Protein AF-0000000087746715 (afdb_homodimer)

Sequence (392 aa):
MAKAFDDNERKLIKDKLKEGALLFIQQQGVRKTSVDELVKYANISKGAFYLFYTSKELLFFDTIIDYHKKLEKEFLNAINKHTDNITVDTLTDIISDLLINNKPYFVSAFANCDVEYLSRKLPQEVLSKHVDDDVMLANELLKFIPENKSIDAKVFAGALRAAFLTILNEKTIGTDIYNKVFKFMVRGIVQQLFKDMAKAFDDNERKLIKDKLKEGALLFIQQQGVRKTSVDELVKYANISKGAFYLFYTSKELLFFDTIIDYHKKLEKEFLNAINKHTDNITVDTLTDIISDLLINNKPYFVSAFANCDVEYLSRKLPQEVLSKHVDDDVMLANELLKFIPENKSIDAKVFAGALRAAFLTILNEKTIGTDIYNKVFKFMVRGIVQQLFKD

pLDDT: mean 87.32, std 9.51, range [33.5, 98.19]

Secondary structure (DSSP, 8-state):
------HHHHHHHHHHHHHHHHHHHHHHTTTT--HHHHHHHHT--HHHHHHH-SSHHHHHHHHHHHHHHHHHHHHHHHHHTTGGG--HHHHHHHHHHHHHHT--GGGGT--HHHHHHHHHHS-HHHHHHHHHHHHHHHHHHHTT-TTB-S--HHHHHHHHHHHHHHHTTHHHH-TTTHHHHHHHHHHHHHHTTB--/------HHHHHHHHHHHHHHHHHHHHHHTTTT--HHHHHHHHT--HHHHHHH-SSHHHHHHHHHHHHHHHHHHHHHHHHHHTGGG--HHHHHHHHHHHHHHT--GGGGT--HHHHHHHHHHS-HHHHHHHHHHHHHHHHHHHTTSTTB-S--HHHHHHHHHHHHHHHTTHHHH-TTTHHHHHHHHHHHHHHTTB--

Nearest PDB structures (foldseek):
  5wm9-assembly1_A  TM=6.512E-01  e=1.318E-04  Mycobacterium tuberculosis H37Rv
  5nz0-assembly1_A-2  TM=6.053E-01  e=2.394E-03  Mycobacterium tuberculosis H37Rv
  6of0-assembly2_D  TM=5.526E-01  e=1.032E-03  Neisseria gonorrhoeae
  4dw6-assembly1_A  TM=6.149E-01  e=3.480E-03  Mycobacterium tuberculosis
  6ayh-assembly1_A-2  TM=5.564E-01  e=2.081E-03  Salmonella enterica

Structure (mmCIF, N/CA/C/O backbone):
data_AF-0000000087746715-model_v1
#
loop_
_entity.id
_entity.type
_entity.pdbx_description
1 polymer 'TetR/AcrR family transcriptional regulator'
#
loop_
_atom_site.group_PDB
_atom_site.id
_atom_site.type_symbol
_atom_site.label_atom_id
_atom_site.label_alt_id
_atom_site.label_comp_id
_atom_site.label_asym_id
_atom_site.label_entity_id
_atom_site.label_seq_id
_atom_site.pdbx_PDB_ins_code
_atom_site.Cartn_x
_atom_site.Cartn_y
_atom_site.Cartn_z
_atom_site.occupancy
_atom_site.B_iso_or_equiv
_atom_site.auth_seq_id
_atom_site.auth_comp_id
_atom_site.auth_asym_id
_atom_site.auth_atom_id
_atom_site.pdbx_PDB_model_num
ATOM 1 N N . MET A 1 1 ? 28.047 39.531 11.539 1 34.16 1 MET A N 1
ATOM 2 C CA . MET A 1 1 ? 27.172 38.625 12.266 1 34.16 1 MET A CA 1
ATOM 3 C C . MET A 1 1 ? 26.172 37.969 11.312 1 34.16 1 MET A C 1
ATOM 5 O O . MET A 1 1 ? 25.688 38.594 10.375 1 34.16 1 MET A O 1
ATOM 9 N N . ALA A 1 2 ? 26.219 36.625 11.078 1 50 2 ALA A N 1
ATOM 10 C CA . ALA A 1 2 ? 25.406 36.062 10.016 1 50 2 ALA A CA 1
ATOM 11 C C . ALA A 1 2 ? 23.953 36.531 10.102 1 50 2 ALA A C 1
ATOM 13 O O . ALA A 1 2 ? 23.312 36.438 11.148 1 50 2 ALA A O 1
ATOM 14 N N . LYS A 1 3 ? 23.672 37.469 9.516 1 55.97 3 LYS A N 1
ATOM 15 C CA . LYS A 1 3 ? 22.359 38.125 9.578 1 55.97 3 LYS A CA 1
ATOM 16 C C . LYS A 1 3 ? 21.25 37.062 9.625 1 55.97 3 LYS A C 1
ATOM 18 O O . LYS A 1 3 ? 21.172 36.188 8.766 1 55.97 3 LYS A O 1
ATOM 23 N N . ALA A 1 4 ? 20.5 36.969 10.742 1 75.25 4 ALA A N 1
ATOM 24 C CA . ALA A 1 4 ? 19.344 36.125 11.031 1 75.25 4 ALA A CA 1
ATOM 25 C C . ALA A 1 4 ? 18.203 36.406 10.047 1 75.25 4 ALA A C 1
ATOM 27 O O . ALA A 1 4 ? 17.953 37.531 9.68 1 75.25 4 ALA A O 1
ATOM 28 N N . PHE A 1 5 ? 17.812 35.438 9.211 1 85.38 5 PHE A N 1
ATOM 29 C CA . PHE A 1 5 ? 16.688 35.594 8.297 1 85.38 5 PHE A CA 1
ATOM 30 C C . PHE A 1 5 ? 15.5 36.25 9.008 1 85.38 5 PHE A C 1
ATOM 32 O O . PHE A 1 5 ? 15.219 35.938 10.164 1 85.38 5 PHE A O 1
ATOM 39 N N . ASP A 1 6 ? 15.008 37.281 8.461 1 88.56 6 ASP A N 1
ATOM 40 C CA . ASP A 1 6 ? 13.766 37.812 9.023 1 88.56 6 ASP A CA 1
ATOM 41 C C . ASP A 1 6 ? 12.586 36.906 8.695 1 88.56 6 ASP A C 1
ATOM 43 O O . ASP A 1 6 ? 12.75 35.875 8.031 1 88.56 6 ASP A O 1
ATOM 47 N N . ASP A 1 7 ? 11.445 37.188 9.234 1 88.75 7 ASP A N 1
ATOM 48 C CA . ASP A 1 7 ? 10.289 36.312 9.133 1 88.75 7 ASP A CA 1
ATOM 49 C C . ASP A 1 7 ? 9.867 36.094 7.68 1 88.75 7 ASP A C 1
ATOM 51 O O . ASP A 1 7 ? 9.508 35 7.273 1 88.75 7 ASP A O 1
ATOM 55 N N . ASN A 1 8 ? 9.898 37.156 6.949 1 91.06 8 ASN A N 1
ATOM 56 C CA . ASN A 1 8 ? 9.531 37.062 5.539 1 91.06 8 ASN A CA 1
ATOM 57 C C . ASN A 1 8 ? 10.531 36.219 4.75 1 91.06 8 ASN A C 1
ATOM 59 O O . ASN A 1 8 ? 10.141 35.406 3.908 1 91.06 8 ASN A O 1
ATOM 63 N N . GLU A 1 9 ? 11.773 36.438 5.031 1 91.56 9 GLU A N 1
ATOM 64 C CA . GLU A 1 9 ? 12.828 35.656 4.383 1 91.56 9 GLU A CA 1
ATOM 65 C C . GLU A 1 9 ? 12.695 34.188 4.73 1 91.56 9 GLU A C 1
ATOM 67 O O . GLU A 1 9 ? 12.859 33.312 3.861 1 91.56 9 GLU A O 1
ATOM 72 N N . ARG A 1 10 ? 12.391 34 5.922 1 94.06 10 ARG A N 1
ATOM 73 C CA . ARG A 1 10 ? 12.25 32.625 6.383 1 94.06 10 ARG A CA 1
ATOM 74 C C . ARG A 1 10 ? 11.102 31.906 5.656 1 94.06 10 ARG A C 1
ATOM 76 O O . ARG A 1 10 ? 11.242 30.75 5.238 1 94.06 10 ARG A O 1
ATOM 83 N N . LYS A 1 11 ? 10.062 32.625 5.523 1 94.62 11 LYS A N 1
ATOM 84 C CA . LYS A 1 11 ? 8.906 32.062 4.824 1 94.62 11 LYS A CA 1
ATOM 85 C C . LYS A 1 11 ? 9.234 31.766 3.365 1 94.62 11 LYS A C 1
ATOM 87 O O . LYS A 1 11 ? 8.883 30.703 2.848 1 94.62 11 LYS A O 1
ATOM 92 N N . LEU A 1 12 ? 9.93 32.656 2.736 1 94.94 12 LEU A N 1
ATOM 93 C CA . LEU A 1 12 ? 10.281 32.5 1.331 1 94.94 12 LEU A CA 1
ATOM 94 C C . LEU A 1 12 ? 11.211 31.312 1.14 1 94.94 12 LEU A C 1
ATOM 96 O O . LEU A 1 12 ? 11.047 30.547 0.195 1 94.94 12 LEU A O 1
ATOM 100 N N . ILE A 1 13 ? 12.141 31.203 2.012 1 96 13 ILE A N 1
ATOM 101 C CA . ILE A 1 13 ? 13.102 30.109 1.92 1 96 13 ILE A CA 1
ATOM 102 C C . ILE A 1 13 ? 12.383 28.766 2.133 1 96 13 ILE A C 1
ATOM 104 O O . ILE A 1 13 ? 12.602 27.812 1.391 1 96 13 ILE A O 1
ATOM 108 N N . LYS A 1 14 ? 11.531 28.734 3.123 1 96.38 14 LYS A N 1
ATOM 109 C CA . LYS A 1 14 ? 10.766 27.516 3.387 1 96.38 14 LYS A CA 1
ATOM 110 C C . LYS A 1 14 ? 9.922 27.125 2.18 1 96.38 14 LYS A C 1
ATOM 112 O O . LYS A 1 14 ? 9.867 25.953 1.804 1 96.38 14 LYS A O 1
ATOM 117 N N . ASP A 1 15 ? 9.328 28.109 1.576 1 96.44 15 ASP A N 1
ATOM 118 C CA . ASP A 1 15 ? 8.508 27.859 0.394 1 96.44 15 ASP A CA 1
ATOM 119 C C . ASP A 1 15 ? 9.352 27.312 -0.754 1 96.44 15 ASP A C 1
ATOM 121 O O . ASP A 1 15 ? 8.938 26.375 -1.44 1 96.44 15 ASP A O 1
ATOM 125 N N . LYS A 1 16 ? 10.492 27.844 -0.918 1 97.19 16 LYS A N 1
ATOM 126 C CA . LYS A 1 16 ? 11.391 27.391 -1.98 1 97.19 16 LYS A CA 1
ATOM 127 C C . LYS A 1 16 ? 11.875 25.969 -1.721 1 97.19 16 LYS A C 1
ATOM 129 O O . LYS A 1 16 ? 11.992 25.172 -2.648 1 97.19 16 LYS A O 1
ATOM 134 N N . LEU A 1 17 ? 12.156 25.719 -0.475 1 97.62 17 LEU A N 1
ATOM 135 C CA . LEU A 1 17 ? 12.578 24.375 -0.111 1 97.62 17 LEU A CA 1
ATOM 136 C C . LEU A 1 17 ? 11.477 23.359 -0.394 1 97.62 17 LEU A C 1
ATOM 138 O O . LEU A 1 17 ? 11.734 22.297 -0.957 1 97.62 17 LEU A O 1
ATOM 142 N N . LYS A 1 18 ? 10.297 23.688 -0.076 1 96.5 18 LYS A N 1
ATOM 143 C CA . LYS A 1 18 ? 9.172 22.781 -0.296 1 96.5 18 LYS A CA 1
ATOM 144 C C . LYS A 1 18 ? 8.867 22.641 -1.785 1 96.5 18 LYS A C 1
ATOM 146 O O . LYS A 1 18 ? 8.531 21.547 -2.246 1 96.5 18 LYS A O 1
ATOM 151 N N . GLU A 1 19 ? 9.031 23.734 -2.498 1 94.94 19 GLU A N 1
ATOM 152 C CA . GLU A 1 19 ? 8.891 23.656 -3.949 1 94.94 19 GLU A CA 1
ATOM 153 C C . GLU A 1 19 ? 9.922 22.719 -4.555 1 94.94 19 GLU A C 1
ATOM 155 O O . GLU A 1 19 ? 9.586 21.875 -5.395 1 94.94 19 GLU A O 1
ATOM 160 N N . GLY A 1 20 ? 11.156 22.891 -4.16 1 95.56 20 GLY A N 1
ATOM 161 C CA . GLY A 1 20 ? 12.219 22 -4.602 1 95.56 20 GLY A CA 1
ATOM 162 C C . GLY A 1 20 ? 11.969 20.547 -4.219 1 95.56 20 GLY A C 1
ATOM 163 O O . GLY A 1 20 ? 12.203 19.641 -5.023 1 95.56 20 GLY A O 1
ATOM 164 N N . ALA A 1 21 ? 11.492 20.375 -3 1 95 21 ALA A N 1
ATOM 165 C CA . ALA A 1 21 ? 11.188 19.016 -2.533 1 95 21 ALA A CA 1
ATOM 166 C C . ALA A 1 21 ? 10.164 18.344 -3.445 1 95 21 ALA A C 1
ATOM 168 O O . ALA A 1 21 ? 10.352 17.203 -3.852 1 95 21 ALA A O 1
ATOM 169 N N . LEU A 1 22 ? 9.125 19.047 -3.818 1 91.56 22 LEU A N 1
ATOM 170 C CA . LEU A 1 22 ? 8.086 18.5 -4.695 1 91.56 22 LEU A CA 1
ATOM 171 C C . LEU A 1 22 ? 8.664 18.172 -6.066 1 91.56 22 LEU A C 1
ATOM 173 O O . LEU A 1 22 ? 8.367 17.109 -6.621 1 91.56 22 LEU A O 1
ATOM 177 N N . LEU A 1 23 ? 9.477 19.016 -6.516 1 91.31 23 LEU A N 1
ATOM 178 C CA . LEU A 1 23 ? 10.094 18.812 -7.82 1 91.31 23 LEU A CA 1
ATOM 179 C C . LEU A 1 23 ? 10.961 17.562 -7.82 1 91.31 23 LEU A C 1
ATOM 181 O O . LEU A 1 23 ? 10.867 16.734 -8.734 1 91.31 23 LEU A O 1
ATOM 185 N N . PHE A 1 24 ? 11.758 17.422 -6.809 1 92.5 24 PHE A N 1
ATOM 186 C CA . PHE A 1 24 ? 12.711 16.328 -6.781 1 92.5 24 PHE A CA 1
ATOM 187 C C . PHE A 1 24 ? 12.016 15.008 -6.461 1 92.5 24 PHE A C 1
ATOM 189 O O . PHE A 1 24 ? 12.43 13.945 -6.93 1 92.5 24 PHE A O 1
ATOM 196 N N . ILE A 1 25 ? 10.93 15.047 -5.707 1 88.69 25 ILE A N 1
ATOM 197 C CA . ILE A 1 25 ? 10.125 13.844 -5.531 1 88.69 25 ILE A CA 1
ATOM 198 C C . ILE A 1 25 ? 9.656 13.336 -6.891 1 88.69 25 ILE A C 1
ATOM 200 O O . ILE A 1 25 ? 9.758 12.141 -7.184 1 88.69 25 ILE A O 1
ATOM 204 N N . GLN A 1 26 ? 9.188 14.219 -7.652 1 86.12 26 GLN A N 1
ATOM 205 C CA . GLN A 1 26 ? 8.672 13.867 -8.969 1 86.12 26 GLN A CA 1
ATOM 206 C C . GLN A 1 26 ? 9.781 13.344 -9.875 1 86.12 26 GLN A C 1
ATOM 208 O O . GLN A 1 26 ? 9.562 12.398 -10.648 1 86.12 26 GLN A O 1
ATOM 213 N N . GLN A 1 27 ? 10.914 13.898 -9.703 1 87.38 27 GLN A N 1
ATOM 214 C CA . GLN A 1 27 ? 12 13.586 -10.633 1 87.38 27 GLN A CA 1
ATOM 215 C C . GLN A 1 27 ? 12.719 12.305 -10.234 1 87.38 27 GLN A C 1
ATOM 217 O O . GLN A 1 27 ? 13.047 11.477 -11.086 1 87.38 27 GLN A O 1
ATOM 222 N N . GLN A 1 28 ? 12.977 12.195 -8.898 1 88.56 28 GLN A N 1
ATOM 223 C CA . GLN A 1 28 ? 13.891 11.102 -8.57 1 88.56 28 GLN A CA 1
ATOM 224 C C . GLN A 1 28 ? 13.523 10.469 -7.23 1 88.56 28 GLN A C 1
ATOM 226 O O . GLN A 1 28 ? 14.141 9.492 -6.805 1 88.56 28 GLN A O 1
ATOM 231 N N . GLY A 1 29 ? 12.5 10.977 -6.625 1 87.19 29 GLY A N 1
ATOM 232 C CA . GLY A 1 29 ? 12.086 10.391 -5.359 1 87.19 29 GLY A CA 1
ATOM 233 C C . GLY A 1 29 ? 12.812 10.984 -4.164 1 87.19 29 GLY A C 1
ATOM 234 O O . GLY A 1 29 ? 13.68 11.844 -4.32 1 87.19 29 GLY A O 1
ATOM 235 N N . VAL A 1 30 ? 12.492 10.539 -2.986 1 90.88 30 VAL A N 1
ATOM 236 C CA . VAL A 1 30 ? 12.977 11.094 -1.731 1 90.88 30 VAL A CA 1
ATOM 237 C C . VAL A 1 30 ? 14.398 10.602 -1.463 1 90.88 30 VAL A C 1
ATOM 239 O O . VAL A 1 30 ? 15.297 11.398 -1.167 1 90.88 30 VAL A O 1
ATOM 242 N N . ARG A 1 31 ? 14.648 9.375 -1.647 1 87.94 31 ARG A N 1
ATOM 243 C CA . ARG A 1 31 ? 15.906 8.75 -1.258 1 87.94 31 ARG A CA 1
ATOM 244 C C . ARG A 1 31 ? 17.062 9.266 -2.111 1 87.94 31 ARG A C 1
ATOM 246 O O . ARG A 1 31 ? 18.156 9.508 -1.604 1 87.94 31 ARG A O 1
ATOM 253 N N . LYS A 1 32 ? 16.844 9.492 -3.301 1 90.94 32 LYS A N 1
ATOM 254 C CA . LYS A 1 32 ? 17.891 9.852 -4.246 1 90.94 32 LYS A CA 1
ATOM 255 C C . LYS A 1 32 ? 18.172 11.352 -4.211 1 90.94 32 LYS A C 1
ATOM 257 O O . LYS A 1 32 ? 19.125 11.828 -4.824 1 90.94 32 LYS A O 1
ATOM 262 N N . THR A 1 33 ? 17.297 12.047 -3.578 1 94.81 33 THR A N 1
ATOM 263 C CA . THR A 1 33 ? 17.469 13.492 -3.506 1 94.81 33 THR A CA 1
ATOM 264 C C . THR A 1 33 ? 18.422 13.867 -2.373 1 94.81 33 THR A C 1
ATOM 266 O O . THR A 1 33 ? 18.281 13.375 -1.252 1 94.81 33 THR A O 1
ATOM 269 N N . SER A 1 34 ? 19.391 14.703 -2.688 1 96.81 34 SER A N 1
ATOM 270 C CA . SER A 1 34 ? 20.359 15.109 -1.675 1 96.81 34 SER A CA 1
ATOM 271 C C . SER A 1 34 ? 20.062 16.516 -1.147 1 96.81 34 SER A C 1
ATOM 273 O O . SER A 1 34 ? 19.359 17.281 -1.803 1 96.81 34 SER A O 1
ATOM 275 N N . VAL A 1 35 ? 20.641 16.781 0.037 1 97.75 35 VAL A N 1
ATOM 276 C CA . VAL A 1 35 ? 20.531 18.125 0.604 1 97.75 35 VAL A CA 1
ATOM 277 C C . VAL A 1 35 ? 21.203 19.125 -0.323 1 97.75 35 VAL A C 1
ATOM 279 O O . VAL A 1 35 ? 20.703 20.234 -0.504 1 97.75 35 VAL A O 1
ATOM 282 N N . ASP A 1 36 ? 22.234 18.672 -1.029 1 98 36 ASP A N 1
ATOM 283 C CA . ASP A 1 36 ? 22.938 19.562 -1.949 1 98 36 ASP A CA 1
ATOM 284 C C . ASP A 1 36 ? 22.031 20.031 -3.08 1 98 36 ASP A C 1
ATOM 286 O O . ASP A 1 36 ? 22.047 21.203 -3.449 1 98 36 ASP A O 1
ATOM 290 N N . GLU A 1 37 ? 21.234 19.203 -3.566 1 97.88 37 GLU A N 1
ATOM 291 C CA . GLU A 1 37 ? 20.312 19.547 -4.641 1 97.88 37 GLU A CA 1
ATOM 292 C C . GLU A 1 37 ? 19.219 20.5 -4.152 1 97.88 37 GLU A C 1
ATOM 294 O O . GLU A 1 37 ? 18.859 21.453 -4.848 1 97.88 37 GLU A O 1
ATOM 299 N N . LEU A 1 38 ? 18.766 20.266 -2.961 1 98.19 38 LEU A N 1
ATOM 300 C CA . LEU A 1 38 ? 17.688 21.062 -2.387 1 98.19 38 LEU A CA 1
ATOM 301 C C . LEU A 1 38 ? 18.156 22.484 -2.121 1 98.19 38 LEU A C 1
ATOM 303 O O . LEU A 1 38 ? 17.438 23.453 -2.43 1 98.19 38 LEU A O 1
ATOM 307 N N . VAL A 1 39 ? 19.328 22.625 -1.599 1 97.81 39 VAL A N 1
ATOM 308 C CA . VAL A 1 39 ? 19.828 23.938 -1.241 1 97.81 39 VAL A CA 1
ATOM 309 C C . VAL A 1 39 ? 20.188 24.719 -2.506 1 97.81 39 VAL A C 1
ATOM 311 O O . VAL A 1 39 ? 20.031 25.938 -2.561 1 97.81 39 VAL A O 1
ATOM 314 N N . LYS A 1 40 ? 20.672 23.984 -3.498 1 97.88 40 LYS A N 1
ATOM 315 C CA . LYS A 1 40 ? 20.922 24.625 -4.785 1 97.88 40 LYS A CA 1
ATOM 316 C C . LYS A 1 40 ? 19.641 25.203 -5.379 1 97.88 40 LYS A C 1
ATOM 318 O O . LYS A 1 40 ? 19.625 26.344 -5.863 1 97.88 40 LYS A O 1
ATOM 323 N N . TYR A 1 41 ? 18.625 24.516 -5.293 1 97.38 41 TYR A N 1
ATOM 324 C CA . TYR A 1 41 ? 17.344 24.969 -5.805 1 97.38 41 TYR A CA 1
ATOM 325 C C . TYR A 1 41 ? 16.844 26.188 -5.023 1 97.38 41 TYR A C 1
ATOM 327 O O . TYR A 1 41 ? 16.344 27.156 -5.613 1 97.38 41 TYR A O 1
ATOM 335 N N . ALA A 1 42 ? 16.969 26.156 -3.74 1 97.31 42 ALA A N 1
ATOM 336 C CA . ALA A 1 42 ? 16.469 27.219 -2.867 1 97.31 42 ALA A CA 1
ATOM 337 C C . ALA A 1 42 ? 17.438 28.391 -2.801 1 97.31 42 ALA A C 1
ATOM 339 O O . ALA A 1 42 ? 17.141 29.422 -2.221 1 97.31 42 ALA A O 1
ATOM 340 N N . ASN A 1 43 ? 18.562 28.188 -3.318 1 96.69 43 ASN A N 1
ATOM 341 C CA . ASN A 1 43 ? 19.609 29.203 -3.35 1 96.69 43 ASN A CA 1
ATOM 342 C C . ASN A 1 43 ? 20.031 29.609 -1.942 1 96.69 43 ASN A C 1
ATOM 344 O O . ASN A 1 43 ? 20.062 30.812 -1.621 1 96.69 43 ASN A O 1
ATOM 348 N N . ILE A 1 44 ? 20.312 28.625 -1.167 1 96.81 44 ILE A N 1
ATOM 349 C CA . ILE A 1 44 ? 20.844 28.844 0.177 1 96.81 44 ILE A CA 1
ATOM 350 C C . ILE A 1 44 ? 22.016 27.906 0.427 1 96.81 44 ILE A C 1
ATOM 352 O O . ILE A 1 44 ? 22.266 26.984 -0.365 1 96.81 44 ILE A O 1
ATOM 356 N N . SER A 1 45 ? 22.703 28.188 1.509 1 95.75 45 SER A N 1
ATOM 357 C CA . SER A 1 45 ? 23.812 27.312 1.877 1 95.75 45 SER A CA 1
ATOM 358 C C . SER A 1 45 ? 23.328 26.078 2.617 1 95.75 45 SER A C 1
ATOM 360 O O . SER A 1 45 ? 22.203 26.062 3.129 1 95.75 45 SER A O 1
ATOM 362 N N . LYS A 1 46 ? 24.156 25.047 2.652 1 95.69 46 LYS A N 1
ATOM 363 C CA . LYS A 1 46 ? 23.828 23.844 3.398 1 95.69 46 LYS A CA 1
ATOM 364 C C . LYS A 1 46 ? 23.656 24.141 4.887 1 95.69 46 LYS A C 1
ATOM 366 O O . LYS A 1 46 ? 22.781 23.562 5.539 1 95.69 46 LYS A O 1
ATOM 371 N N . GLY A 1 47 ? 24.469 25 5.391 1 95.5 47 GLY A N 1
ATOM 372 C CA . GLY A 1 47 ? 24.344 25.422 6.777 1 95.5 47 GLY A CA 1
ATOM 373 C C . GLY A 1 47 ? 23 26.062 7.074 1 95.5 47 GLY A C 1
ATOM 374 O O . GLY A 1 47 ? 22.391 25.781 8.109 1 95.5 47 GLY A O 1
ATOM 375 N N . ALA A 1 48 ? 22.578 26.859 6.164 1 95.81 48 ALA A N 1
ATOM 376 C CA . ALA A 1 48 ? 21.297 27.531 6.312 1 95.81 48 ALA A CA 1
ATOM 377 C C . ALA A 1 48 ? 20.156 26.516 6.301 1 95.81 48 ALA A C 1
ATOM 379 O O . ALA A 1 48 ? 19.141 26.703 6.988 1 95.81 48 ALA A O 1
ATOM 380 N N . PHE A 1 49 ? 20.312 25.469 5.523 1 97.56 49 PHE A N 1
ATOM 381 C CA . PHE A 1 49 ? 19.297 24.438 5.441 1 97.56 49 PHE A CA 1
ATOM 382 C C . PHE A 1 49 ? 18.938 23.906 6.828 1 97.56 49 PHE A C 1
ATOM 384 O O . PHE A 1 49 ? 17.75 23.75 7.152 1 97.56 49 PHE A O 1
ATOM 391 N N . TYR A 1 50 ? 19.891 23.766 7.648 1 96.44 50 TYR A N 1
ATOM 392 C CA . TYR A 1 50 ? 19.719 23.078 8.922 1 96.44 50 TYR A CA 1
ATOM 393 C C . TYR A 1 50 ? 19.141 24.031 9.969 1 96.44 50 TYR A C 1
ATOM 395 O O . TYR A 1 50 ? 18.797 23.594 11.078 1 96.44 50 TYR A O 1
ATOM 403 N N . LEU A 1 51 ? 19.016 25.297 9.594 1 95.69 51 LEU A N 1
ATOM 404 C CA . LEU A 1 51 ? 18.234 26.219 10.414 1 95.69 51 LEU A CA 1
ATOM 405 C C . LEU A 1 51 ? 16.734 25.984 10.234 1 95.69 51 LEU A C 1
ATOM 407 O O . LEU A 1 51 ? 15.938 26.406 11.07 1 95.69 51 LEU A O 1
ATOM 411 N N . PHE A 1 52 ? 16.438 25.328 9.125 1 96.56 52 PHE A N 1
ATOM 412 C CA . PHE A 1 52 ? 15.039 25.125 8.805 1 96.56 52 PHE A CA 1
ATOM 413 C C . PHE A 1 52 ? 14.625 23.688 9.07 1 96.56 52 PHE A C 1
ATOM 415 O O . PHE A 1 52 ? 13.547 23.438 9.625 1 96.56 52 PHE A O 1
ATOM 422 N N . TYR A 1 53 ? 15.43 22.75 8.656 1 97.75 53 TYR A N 1
ATOM 423 C CA . TYR A 1 53 ? 15.141 21.344 8.82 1 97.75 53 TYR A CA 1
ATOM 424 C C . TYR A 1 53 ? 16.375 20.578 9.305 1 97.75 53 TYR A C 1
ATOM 426 O O . TYR A 1 53 ? 17.469 20.75 8.758 1 97.75 53 TYR A O 1
ATOM 434 N N . THR A 1 54 ? 16.172 19.688 10.242 1 96.56 54 THR A N 1
ATOM 435 C CA . THR A 1 54 ? 17.297 18.922 10.773 1 96.56 54 THR A CA 1
ATOM 436 C C . THR A 1 54 ? 17.641 17.766 9.852 1 96.56 54 THR A C 1
ATOM 438 O O . THR A 1 54 ? 18.688 17.125 10.008 1 96.56 54 THR A O 1
ATOM 441 N N . SER A 1 55 ? 16.703 17.453 8.891 1 97.06 55 SER A N 1
ATOM 442 C CA . SER A 1 55 ? 16.953 16.422 7.891 1 97.06 55 SER A CA 1
ATOM 443 C C . SER A 1 55 ? 16.125 16.672 6.633 1 97.06 55 SER A C 1
ATOM 445 O O . SER A 1 55 ? 15.117 17.375 6.672 1 97.06 55 SER A O 1
ATOM 447 N N . LYS A 1 56 ? 16.578 16.125 5.539 1 97.12 56 LYS A N 1
ATOM 448 C CA . LYS A 1 56 ? 15.789 16.266 4.316 1 97.12 56 LYS A CA 1
ATOM 449 C C . LYS A 1 56 ? 14.461 15.523 4.43 1 97.12 56 LYS A C 1
ATOM 451 O O . LYS A 1 56 ? 13.469 15.914 3.809 1 97.12 56 LYS A O 1
ATOM 456 N N . GLU A 1 57 ? 14.438 14.445 5.258 1 97.06 57 GLU A N 1
ATOM 457 C CA . GLU A 1 57 ? 13.219 13.672 5.457 1 97.06 57 GLU A CA 1
ATOM 458 C C . GLU A 1 57 ? 12.125 14.516 6.102 1 97.06 57 GLU A C 1
ATOM 460 O O . GLU A 1 57 ? 10.953 14.406 5.738 1 97.06 57 GLU A O 1
ATOM 465 N N . LEU A 1 58 ? 12.539 15.352 6.988 1 97.56 58 LEU A N 1
ATOM 466 C CA . LEU A 1 58 ? 11.57 16.234 7.633 1 97.56 58 LEU A CA 1
ATOM 467 C C . LEU A 1 58 ? 11.016 17.25 6.641 1 97.56 58 LEU A C 1
ATOM 469 O O . LEU A 1 58 ? 9.828 17.578 6.68 1 97.56 58 LEU A O 1
ATOM 473 N N . LEU A 1 59 ? 11.906 17.75 5.789 1 97.69 59 LEU A N 1
ATOM 474 C CA . LEU A 1 59 ? 11.438 18.641 4.742 1 97.69 59 LEU A CA 1
ATOM 475 C C . LEU A 1 59 ? 10.414 17.953 3.848 1 97.69 59 LEU A C 1
ATOM 477 O O . LEU A 1 59 ? 9.344 18.5 3.58 1 97.69 59 LEU A O 1
ATOM 481 N N . PHE A 1 60 ? 10.711 16.766 3.404 1 95.56 60 PHE A N 1
ATOM 482 C CA . PHE A 1 60 ? 9.812 16.031 2.525 1 95.56 60 PHE A CA 1
ATOM 483 C C . PHE A 1 60 ? 8.484 15.742 3.219 1 95.56 60 PHE A C 1
ATOM 485 O O . PHE A 1 60 ? 7.422 15.922 2.627 1 95.56 60 PHE A O 1
ATOM 492 N N . PHE A 1 61 ? 8.586 15.328 4.434 1 95 61 PHE A N 1
ATOM 493 C CA . PHE A 1 61 ? 7.379 15.047 5.199 1 95 61 PHE A CA 1
ATOM 494 C C . PHE A 1 61 ? 6.523 16.297 5.348 1 95 61 PHE A C 1
ATOM 496 O O . PHE A 1 61 ? 5.316 16.266 5.094 1 95 61 PHE A O 1
ATOM 503 N N . ASP A 1 62 ? 7.172 17.328 5.711 1 94.94 62 ASP A N 1
ATOM 504 C CA . ASP A 1 62 ? 6.48 18.609 5.863 1 94.94 62 ASP A CA 1
ATOM 505 C C . ASP A 1 62 ? 5.793 19.016 4.562 1 94.94 62 ASP A C 1
ATOM 507 O O . ASP A 1 62 ? 4.672 19.531 4.582 1 94.94 62 ASP A O 1
ATOM 511 N N . THR A 1 63 ? 6.426 18.797 3.486 1 93.25 63 THR A N 1
ATOM 512 C CA . THR A 1 63 ? 5.887 19.125 2.172 1 93.25 63 THR A CA 1
ATOM 513 C C . THR A 1 63 ? 4.656 18.281 1.864 1 93.25 63 THR A C 1
ATOM 515 O O . THR A 1 63 ? 3.637 18.797 1.404 1 93.25 63 THR A O 1
ATOM 518 N N . ILE A 1 64 ? 4.668 17.062 2.16 1 89.06 64 ILE A N 1
ATOM 519 C CA . ILE A 1 64 ? 3.566 16.141 1.904 1 89.06 64 ILE A CA 1
ATOM 520 C C . ILE A 1 64 ? 2.387 16.484 2.811 1 89.06 64 ILE A C 1
ATOM 522 O O . ILE A 1 64 ? 1.231 16.438 2.381 1 89.06 64 ILE A O 1
ATOM 526 N N . ILE A 1 65 ? 2.719 16.828 4.035 1 89.62 65 ILE A N 1
ATOM 527 C CA . ILE A 1 65 ? 1.683 17.156 5.012 1 89.62 65 ILE A CA 1
ATOM 528 C C . ILE A 1 65 ? 0.921 18.391 4.559 1 89.62 65 ILE A C 1
ATOM 530 O O . ILE A 1 65 ? -0.292 18.5 4.762 1 89.62 65 ILE A O 1
ATOM 534 N N . ASP A 1 66 ? 1.648 19.281 3.926 1 89.31 66 ASP A N 1
ATOM 535 C CA . ASP A 1 66 ? 0.966 20.453 3.389 1 89.31 66 ASP A CA 1
ATOM 536 C C . ASP A 1 66 ? -0.125 20.047 2.4 1 89.31 66 ASP A C 1
ATOM 538 O O . ASP A 1 66 ? -1.218 20.625 2.406 1 89.31 66 ASP A O 1
ATOM 542 N N . TYR A 1 67 ? 0.17 19.125 1.634 1 81.5 67 TYR A N 1
ATOM 543 C CA . TYR A 1 67 ? -0.814 18.625 0.679 1 81.5 67 TYR A CA 1
ATOM 544 C C . TYR A 1 67 ? -1.951 17.906 1.394 1 81.5 67 TYR A C 1
ATOM 546 O O . TYR A 1 67 ? -3.121 18.094 1.052 1 81.5 67 TYR A O 1
ATOM 554 N N . HIS A 1 68 ? -1.583 17.141 2.312 1 83.94 68 HIS A N 1
ATOM 555 C CA . HIS A 1 68 ? -2.58 16.453 3.121 1 83.94 68 HIS A CA 1
ATOM 556 C C . HIS A 1 68 ? -3.561 17.438 3.75 1 83.94 68 HIS A C 1
ATOM 558 O O . HIS A 1 68 ? -4.773 17.234 3.705 1 83.94 68 HIS A O 1
ATOM 564 N N . LYS A 1 69 ? -3.039 18.5 4.281 1 86.25 69 LYS A N 1
ATOM 565 C CA . LYS A 1 69 ? -3.871 19.5 4.934 1 86.25 69 LYS A CA 1
ATOM 566 C C . LYS A 1 69 ? -4.785 20.203 3.93 1 86.25 69 LYS A C 1
ATOM 568 O O . LYS A 1 69 ? -5.938 20.516 4.242 1 86.25 69 LYS A O 1
ATOM 573 N N . LYS A 1 70 ? -4.215 20.422 2.805 1 85.94 70 LYS A N 1
ATOM 574 C CA . LYS A 1 70 ? -5.027 21.016 1.75 1 85.94 70 LYS A CA 1
ATOM 575 C C . LYS A 1 70 ? -6.199 20.109 1.379 1 85.94 70 LYS A C 1
ATOM 577 O O . LYS A 1 70 ? -7.332 20.578 1.233 1 85.94 70 LYS A O 1
ATOM 582 N N . LEU A 1 71 ? -5.957 18.859 1.235 1 83.5 71 LEU A N 1
ATOM 583 C CA . LEU A 1 71 ? -6.996 17.875 0.916 1 83.5 71 LEU A CA 1
ATOM 584 C C . LEU A 1 71 ? -8.047 17.828 2.021 1 83.5 71 LEU A C 1
ATOM 586 O O . LEU A 1 71 ? -9.242 17.75 1.741 1 83.5 71 LEU A O 1
ATOM 590 N N . GLU A 1 72 ? -7.5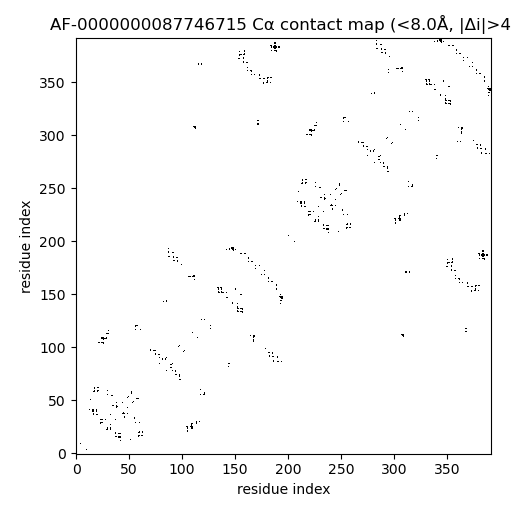78 17.812 3.217 1 84.31 72 GLU A N 1
ATOM 591 C CA . GLU A 1 72 ? -8.477 17.797 4.367 1 84.31 72 GLU A CA 1
ATOM 592 C C . GLU A 1 72 ? -9.414 19.016 4.348 1 84.31 72 GLU A C 1
ATOM 594 O O . GLU A 1 72 ? -10.609 18.875 4.602 1 84.31 72 GLU A O 1
ATOM 599 N N . LYS A 1 73 ? -8.828 20.141 4.074 1 87.62 73 LYS A N 1
ATOM 600 C CA . LYS A 1 73 ? -9.633 21.359 4.016 1 87.62 73 LYS A CA 1
ATOM 601 C C . LYS A 1 73 ? -10.68 21.281 2.906 1 87.62 73 LYS A C 1
ATOM 603 O O . LYS A 1 73 ? -11.836 21.656 3.105 1 87.62 73 LYS A O 1
ATOM 608 N N . GLU A 1 74 ? -10.266 20.781 1.784 1 86.38 74 GLU A N 1
ATOM 609 C CA . GLU A 1 74 ? -11.195 20.625 0.668 1 86.38 74 GLU A CA 1
ATOM 610 C C . GLU A 1 74 ? -12.297 19.625 1.011 1 86.38 74 GLU A C 1
ATOM 612 O O . GLU A 1 74 ? -13.453 19.812 0.636 1 86.38 74 GLU A O 1
ATOM 617 N N . PHE A 1 75 ? -11.914 18.625 1.675 1 85.62 75 PHE A N 1
ATOM 618 C CA . PHE A 1 75 ? -12.859 17.609 2.117 1 85.62 75 PHE A CA 1
ATOM 619 C C . PHE A 1 75 ? -13.898 18.219 3.051 1 85.62 75 PHE A C 1
ATOM 621 O O . PHE A 1 75 ? -15.102 18.016 2.861 1 85.62 75 PHE A O 1
ATOM 628 N N . LEU A 1 76 ? -13.461 18.938 4.027 1 84.94 76 LEU A N 1
ATOM 629 C CA . LEU A 1 76 ? -14.359 19.562 4.996 1 84.94 76 LEU A CA 1
ATOM 630 C C . LEU A 1 76 ? -15.273 20.578 4.316 1 84.94 76 LEU A C 1
ATOM 632 O O . LEU A 1 76 ? -16.469 20.656 4.637 1 84.94 76 LEU A O 1
ATOM 636 N N . ASN A 1 77 ? -14.719 21.281 3.377 1 88.88 77 ASN A N 1
ATOM 637 C CA . ASN A 1 77 ? -15.523 22.234 2.619 1 88.88 77 ASN A CA 1
ATOM 638 C C . ASN A 1 77 ? -16.625 21.531 1.825 1 88.88 77 ASN A C 1
ATOM 640 O O . ASN A 1 77 ? -17.75 22.016 1.758 1 88.88 77 ASN A O 1
ATOM 644 N N . ALA A 1 78 ? -16.266 20.453 1.229 1 86.62 78 ALA A N 1
ATOM 645 C CA . ALA A 1 78 ? -17.219 19.688 0.431 1 86.62 78 ALA A CA 1
ATOM 646 C C . ALA A 1 78 ? -18.328 19.109 1.306 1 86.62 78 ALA A C 1
ATOM 648 O O . ALA A 1 78 ? -19.5 19.156 0.933 1 86.62 78 ALA A O 1
ATOM 649 N N . ILE A 1 79 ? -17.984 18.594 2.441 1 85.19 79 ILE A N 1
ATOM 650 C CA . ILE A 1 79 ? -18.953 18 3.355 1 85.19 79 ILE A CA 1
ATOM 651 C C . ILE A 1 79 ? -19.906 19.078 3.873 1 85.19 79 ILE A C 1
ATOM 653 O O . ILE A 1 79 ? -21.109 18.828 4.004 1 85.19 79 ILE A O 1
ATOM 657 N N . ASN A 1 80 ? -19.344 20.203 4.199 1 85.56 80 ASN A N 1
ATOM 658 C CA . ASN A 1 80 ? -20.141 21.312 4.746 1 85.56 80 ASN A CA 1
ATOM 659 C C . ASN A 1 80 ? -21.188 21.797 3.752 1 85.56 80 ASN A C 1
ATOM 661 O O . ASN A 1 80 ? -22.234 22.312 4.152 1 85.56 80 ASN A O 1
ATOM 665 N N . LYS A 1 81 ? -20.906 21.562 2.523 1 86.44 81 LYS A N 1
ATOM 666 C CA . LYS A 1 81 ? -21.859 21.953 1.487 1 86.44 81 LYS A CA 1
ATOM 667 C C . LYS A 1 81 ? -23 20.953 1.383 1 86.44 81 LYS A C 1
ATOM 669 O O . LYS A 1 81 ? -24.047 21.234 0.782 1 86.44 81 LYS A O 1
ATOM 674 N N . HIS A 1 82 ? -22.844 19.734 1.893 1 80.81 82 HIS A N 1
ATOM 675 C CA . HIS A 1 82 ? -23.828 18.672 1.771 1 80.81 82 HIS A CA 1
ATOM 676 C C . HIS A 1 82 ? -24.375 18.266 3.137 1 80.81 82 HIS A C 1
ATOM 678 O O . HIS A 1 82 ? -24.875 17.156 3.307 1 80.81 82 HIS A O 1
ATOM 684 N N . THR A 1 83 ? -24.25 19.031 4.145 1 69.44 83 THR A N 1
ATOM 685 C CA . THR A 1 83 ? -24.516 18.688 5.535 1 69.44 83 THR A CA 1
ATOM 686 C C . THR A 1 83 ? -25.938 18.156 5.695 1 69.44 83 THR A C 1
ATOM 688 O O . THR A 1 83 ? -26.188 17.266 6.516 1 69.44 83 THR A O 1
ATOM 691 N N . ASP A 1 84 ? -26.875 18.531 4.996 1 73.75 84 ASP A N 1
ATOM 692 C CA . ASP A 1 84 ? -28.266 18.141 5.238 1 73.75 84 ASP A CA 1
ATOM 693 C C . ASP A 1 84 ? -28.578 16.812 4.582 1 73.75 84 ASP A C 1
ATOM 695 O O . ASP A 1 84 ? -29.625 16.203 4.867 1 73.75 84 ASP A O 1
ATOM 699 N N . ASN A 1 85 ? -27.719 16.297 3.852 1 79.81 85 ASN A N 1
ATOM 700 C CA . ASN A 1 85 ? -28.062 15.102 3.094 1 79.81 85 ASN A CA 1
ATOM 701 C C . ASN A 1 85 ? -26.844 14.227 2.848 1 79.81 85 ASN A C 1
ATOM 703 O O . ASN A 1 85 ? -26.609 13.781 1.724 1 79.81 85 ASN A O 1
ATOM 707 N N . ILE A 1 86 ? -26.156 13.93 3.93 1 82.75 86 ILE A N 1
ATOM 708 C CA . ILE A 1 86 ? -24.984 13.094 3.715 1 82.75 86 ILE A CA 1
ATOM 709 C C . ILE A 1 86 ? -25.391 11.625 3.684 1 82.75 86 ILE A C 1
ATOM 711 O O . ILE A 1 86 ? -25.984 11.117 4.641 1 82.75 86 ILE A O 1
ATOM 715 N N . THR A 1 87 ? -25.281 11.062 2.518 1 88.44 87 THR A N 1
ATOM 716 C CA . THR A 1 87 ? -25.531 9.641 2.311 1 88.44 87 THR A CA 1
ATOM 717 C C . THR A 1 87 ? -24.234 8.898 2.027 1 88.44 87 THR A C 1
ATOM 719 O O . THR A 1 87 ? -23.172 9.508 1.901 1 88.44 87 THR A O 1
ATOM 722 N N . VAL A 1 88 ? -24.328 7.617 2.002 1 90.19 88 VAL A N 1
ATOM 723 C CA . VAL A 1 88 ? -23.172 6.789 1.645 1 90.19 88 VAL A CA 1
ATOM 724 C C . VAL A 1 88 ? -22.641 7.207 0.278 1 90.19 88 VAL A C 1
ATOM 726 O O . VAL A 1 88 ? -21.438 7.387 0.105 1 90.19 88 VAL A O 1
ATOM 729 N N . ASP A 1 89 ? -23.578 7.48 -0.633 1 91.5 89 ASP A N 1
ATOM 730 C CA . ASP A 1 89 ? -23.172 7.809 -1.999 1 91.5 89 ASP A CA 1
ATOM 731 C C . ASP A 1 89 ? -22.5 9.18 -2.059 1 91.5 89 ASP A C 1
ATOM 733 O O . ASP A 1 89 ? -21.469 9.336 -2.699 1 91.5 89 ASP A O 1
ATOM 737 N N . THR A 1 90 ? -23.062 10.109 -1.367 1 90.19 90 THR A N 1
ATOM 738 C CA . THR A 1 90 ? -22.531 11.469 -1.401 1 90.19 90 THR A CA 1
ATOM 739 C C . THR A 1 90 ? -21.141 11.516 -0.758 1 90.19 90 THR A C 1
ATOM 741 O O . THR A 1 90 ? -20.219 12.109 -1.311 1 90.19 90 THR A O 1
ATOM 744 N N . LEU A 1 91 ? -21.016 10.875 0.371 1 89.88 91 LEU A N 1
ATOM 745 C CA . LEU A 1 91 ? -19.734 10.875 1.064 1 89.88 91 LEU A CA 1
ATOM 746 C C . LEU A 1 91 ? -18.688 10.102 0.272 1 89.88 91 LEU A C 1
ATOM 748 O O . LEU A 1 91 ? -17.531 10.531 0.177 1 89.88 91 LEU A O 1
ATOM 752 N N . THR A 1 92 ? -19.078 8.992 -0.276 1 92.69 92 THR A N 1
ATOM 753 C CA . THR A 1 92 ? -18.172 8.227 -1.138 1 92.69 92 THR A CA 1
ATOM 754 C C . THR A 1 92 ? -17.688 9.086 -2.301 1 92.69 92 THR A C 1
ATOM 756 O O . THR A 1 92 ? -16.484 9.109 -2.594 1 92.69 92 THR A O 1
ATOM 759 N N . ASP A 1 93 ? -18.594 9.805 -2.904 1 91.75 93 ASP A N 1
ATOM 760 C CA . ASP A 1 93 ? -18.25 10.641 -4.051 1 91.75 93 ASP A CA 1
ATOM 761 C C . ASP A 1 93 ? -17.297 11.773 -3.643 1 91.75 93 ASP A C 1
ATOM 763 O O . ASP A 1 93 ? -16.344 12.086 -4.363 1 91.75 93 ASP A O 1
ATOM 767 N N . ILE A 1 94 ? -17.578 12.336 -2.557 1 89.38 94 ILE A N 1
ATOM 768 C CA . ILE A 1 94 ? -16.75 13.438 -2.082 1 89.38 94 ILE A CA 1
ATOM 769 C C . ILE A 1 94 ? -15.32 12.945 -1.858 1 89.38 94 ILE A C 1
ATOM 771 O O . ILE A 1 94 ? -14.367 13.547 -2.357 1 89.38 94 ILE A O 1
ATOM 775 N N . ILE A 1 95 ? -15.172 11.836 -1.151 1 88 95 ILE A N 1
ATOM 776 C CA . ILE A 1 95 ? -13.852 11.32 -0.809 1 88 95 ILE A CA 1
ATOM 777 C C . ILE A 1 95 ? -13.141 10.844 -2.074 1 88 95 ILE A C 1
ATOM 779 O O . ILE A 1 95 ? -11.984 11.195 -2.311 1 88 95 ILE A O 1
ATOM 783 N N . SER A 1 96 ? -13.82 10.039 -2.887 1 89.44 96 SER A N 1
ATOM 784 C CA . SER A 1 96 ? -13.195 9.492 -4.086 1 89.44 96 SER A CA 1
ATOM 785 C C . SER A 1 96 ? -12.82 10.594 -5.066 1 89.44 96 SER A C 1
ATOM 787 O O . SER A 1 96 ? -11.734 10.57 -5.652 1 89.44 96 SER A O 1
ATOM 789 N N . ASP A 1 97 ? -13.648 11.609 -5.227 1 86.69 97 ASP A N 1
ATOM 790 C CA . ASP A 1 97 ? -13.383 12.711 -6.148 1 86.69 97 ASP A CA 1
ATOM 791 C C . ASP A 1 97 ? -12.18 13.539 -5.684 1 86.69 97 ASP A C 1
ATOM 793 O O . ASP A 1 97 ? -11.375 13.977 -6.504 1 86.69 97 ASP A O 1
ATOM 797 N N . LEU A 1 98 ? -12.133 13.719 -4.473 1 81.62 98 LEU A N 1
ATOM 798 C CA . LEU A 1 98 ? -11.047 14.523 -3.924 1 81.62 98 LEU A CA 1
ATOM 799 C C . LEU A 1 98 ? -9.703 13.852 -4.156 1 81.62 98 LEU A C 1
ATOM 801 O O . LEU A 1 98 ? -8.727 14.516 -4.52 1 81.62 98 LEU A O 1
ATOM 805 N N . LEU A 1 99 ? -9.641 12.57 -3.969 1 77.44 99 LEU A N 1
ATOM 806 C CA . LEU A 1 99 ? -8.367 11.867 -4.055 1 77.44 99 LEU A CA 1
ATOM 807 C C . LEU A 1 99 ? -8.023 11.531 -5.5 1 77.44 99 LEU A C 1
ATOM 809 O O . LEU A 1 99 ? -6.852 11.5 -5.875 1 77.44 99 LEU A O 1
ATOM 813 N N . ILE A 1 100 ? -9.055 11.344 -6.359 1 77.38 100 ILE A N 1
ATOM 814 C CA . ILE A 1 100 ? -8.82 10.977 -7.75 1 77.38 100 ILE A CA 1
ATOM 815 C C . ILE A 1 100 ? -8.562 12.234 -8.578 1 77.38 100 ILE A C 1
ATOM 817 O O . ILE A 1 100 ? -7.637 12.266 -9.398 1 77.38 100 ILE A O 1
ATOM 821 N N . ASN A 1 101 ? -9.336 13.219 -8.383 1 75.5 101 ASN A N 1
ATOM 822 C CA . ASN A 1 101 ? -9.289 14.398 -9.242 1 75.5 101 ASN A CA 1
ATOM 823 C C . ASN A 1 101 ? -8.211 15.383 -8.781 1 75.5 101 ASN A C 1
ATOM 825 O O . ASN A 1 101 ? -7.738 16.203 -9.562 1 75.5 101 ASN A O 1
ATOM 829 N N . ASN A 1 102 ? -7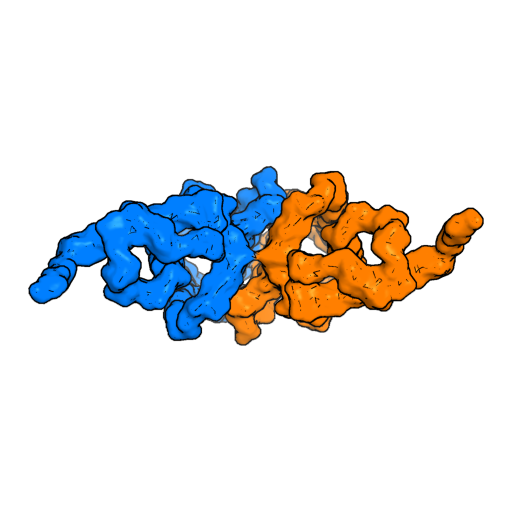.852 15.383 -7.578 1 72.12 102 ASN A N 1
ATOM 830 C CA . ASN A 1 102 ? -6.863 16.328 -7.059 1 72.12 102 ASN A CA 1
ATOM 831 C C . ASN A 1 102 ? -5.551 15.625 -6.715 1 72.12 102 ASN A C 1
ATOM 833 O O . ASN A 1 102 ? -4.832 16.047 -5.812 1 72.12 102 ASN A O 1
ATOM 837 N N . LYS A 1 103 ? -5.469 14.5 -7.375 1 72.88 103 LYS A N 1
ATOM 838 C CA . LYS A 1 103 ? -4.215 13.789 -7.152 1 72.88 103 LYS A CA 1
ATOM 839 C C . LYS A 1 103 ? -3.02 14.633 -7.59 1 72.88 103 LYS A C 1
ATOM 841 O O . LYS A 1 103 ? -2.926 15.031 -8.75 1 72.88 103 LYS A O 1
ATOM 846 N N . PRO A 1 104 ? -2.273 15.039 -6.559 1 69.38 104 PRO A N 1
ATOM 847 C CA . PRO A 1 104 ? -1.096 15.805 -6.965 1 69.38 104 PRO A CA 1
ATOM 848 C C . PRO A 1 104 ? -0.168 15.016 -7.891 1 69.38 104 PRO A C 1
ATOM 850 O O . PRO A 1 104 ? -0.155 13.789 -7.852 1 69.38 104 PRO A O 1
ATOM 853 N N . TYR A 1 105 ? 0.513 15.781 -8.648 1 67 105 TYR A N 1
ATOM 854 C CA . TYR A 1 105 ? 1.408 15.188 -9.633 1 67 105 TYR A CA 1
ATOM 855 C C . TYR A 1 105 ? 2.457 14.312 -8.961 1 67 105 TYR A C 1
ATOM 857 O O . TYR A 1 105 ? 2.885 13.297 -9.523 1 67 105 TYR A O 1
ATOM 865 N N . PHE A 1 106 ? 2.729 14.766 -7.742 1 69 106 PHE A N 1
ATOM 866 C CA . PHE A 1 106 ? 3.828 14.039 -7.109 1 69 106 PHE A CA 1
ATOM 867 C C . PHE A 1 106 ? 3.383 12.656 -6.668 1 69 106 PHE A C 1
ATOM 869 O O . PHE A 1 106 ? 4.215 11.773 -6.43 1 69 106 PHE A O 1
ATOM 876 N N . VAL A 1 107 ? 2.084 12.445 -6.602 1 72.38 107 VAL A N 1
ATOM 877 C CA . VAL A 1 107 ? 1.567 11.156 -6.152 1 72.38 107 VAL A CA 1
ATOM 878 C C . VAL A 1 107 ? 1.952 10.07 -7.152 1 72.38 107 VAL A C 1
ATOM 880 O O . VAL A 1 107 ? 2.18 8.914 -6.773 1 72.38 107 VAL A O 1
ATOM 883 N N . SER A 1 108 ? 2.105 10.531 -8.391 1 70 108 SER A N 1
ATOM 884 C CA . SER A 1 108 ? 2.48 9.562 -9.414 1 70 108 SER A CA 1
ATOM 885 C C . SER A 1 108 ? 3.912 9.07 -9.219 1 70 108 SER A C 1
ATOM 887 O O . SER A 1 108 ? 4.27 7.98 -9.664 1 70 108 SER A O 1
ATOM 889 N N . ALA A 1 109 ? 4.652 9.914 -8.508 1 71.06 109 ALA A N 1
ATOM 890 C CA . ALA A 1 109 ? 6.059 9.578 -8.312 1 71.06 109 ALA A CA 1
ATOM 891 C C . ALA A 1 109 ? 6.324 9.133 -6.875 1 71.06 109 ALA A C 1
ATOM 893 O O . ALA A 1 109 ? 7.355 8.531 -6.586 1 71.06 109 ALA A O 1
ATOM 894 N N . PHE A 1 110 ? 5.359 9.523 -6.082 1 75.12 110 PHE A N 1
ATOM 895 C CA . PHE A 1 110 ? 5.48 9.148 -4.68 1 75.12 110 PHE A CA 1
ATOM 896 C C . PHE A 1 110 ? 5.023 7.707 -4.469 1 75.12 110 PHE A C 1
ATOM 898 O O . PHE A 1 110 ? 3.896 7.352 -4.82 1 75.12 110 PHE A O 1
ATOM 905 N N . ALA A 1 111 ? 5.914 6.855 -4.047 1 74.88 111 ALA A N 1
ATOM 906 C CA . ALA A 1 111 ? 5.66 5.418 -3.979 1 74.88 111 ALA A CA 1
ATOM 907 C C . ALA A 1 111 ? 5.609 4.941 -2.531 1 74.88 111 ALA A C 1
ATOM 909 O O . ALA A 1 111 ? 5.957 5.688 -1.611 1 74.88 111 ALA A O 1
ATOM 910 N N . ASN A 1 112 ? 5.098 3.814 -2.352 1 77.38 112 ASN A N 1
ATOM 911 C CA . ASN A 1 112 ? 5.062 3.184 -1.037 1 77.38 112 ASN A CA 1
ATOM 912 C C . ASN A 1 112 ? 6.465 3.016 -0.46 1 77.38 112 ASN A C 1
ATOM 914 O O . ASN A 1 112 ? 6.652 3.076 0.756 1 77.38 112 ASN A O 1
ATOM 918 N N . CYS A 1 113 ? 7.395 2.982 -1.333 1 80.88 113 CYS A N 1
ATOM 919 C CA . CYS A 1 113 ? 8.773 2.873 -0.872 1 80.88 113 CYS A CA 1
ATOM 920 C C . CYS A 1 113 ? 9.227 4.164 -0.201 1 80.88 113 CYS A C 1
ATOM 922 O O . CYS A 1 113 ? 9.977 4.129 0.779 1 80.88 113 CYS A O 1
ATOM 924 N N . ASP A 1 114 ? 8.695 5.23 -0.726 1 85.19 114 ASP A N 1
ATOM 925 C CA . ASP A 1 114 ? 9.023 6.523 -0.126 1 85.19 114 ASP A CA 1
ATOM 926 C C . ASP A 1 114 ? 8.391 6.66 1.256 1 85.19 114 ASP A C 1
ATOM 928 O O . ASP A 1 114 ? 9.023 7.156 2.189 1 85.19 114 ASP A O 1
ATOM 932 N N . VAL A 1 115 ? 7.188 6.191 1.333 1 85.75 115 VAL A N 1
ATOM 933 C CA . VAL A 1 115 ? 6.477 6.254 2.604 1 85.75 115 VAL A CA 1
ATOM 934 C C . VAL A 1 115 ? 7.207 5.418 3.65 1 85.75 115 VAL A C 1
ATOM 936 O O . VAL A 1 115 ? 7.422 5.867 4.777 1 85.75 115 VAL A O 1
ATOM 939 N N . GLU A 1 116 ? 7.59 4.305 3.287 1 82.5 116 GLU A N 1
ATOM 940 C CA . GLU A 1 116 ? 8.32 3.42 4.191 1 82.5 116 GLU A CA 1
ATOM 941 C C . GLU A 1 116 ? 9.648 4.039 4.613 1 82.5 116 GLU A C 1
ATOM 943 O O . GLU A 1 116 ? 10.008 4.004 5.793 1 82.5 116 GLU A O 1
ATOM 948 N N . TYR A 1 117 ? 10.328 4.551 3.67 1 87.06 117 TYR A N 1
ATOM 949 C CA . TYR A 1 117 ? 11.609 5.199 3.93 1 87.06 117 TYR A CA 1
ATOM 950 C C . TYR A 1 117 ? 11.445 6.352 4.918 1 87.06 117 TYR A C 1
ATOM 952 O O . TYR A 1 117 ? 12.172 6.43 5.914 1 87.06 117 TYR A O 1
ATOM 960 N N . LEU A 1 118 ? 10.461 7.16 4.703 1 89.62 118 LEU A N 1
ATOM 961 C CA . LEU A 1 118 ? 10.227 8.305 5.578 1 89.62 118 LEU A CA 1
ATOM 962 C C . LEU A 1 118 ? 9.828 7.844 6.977 1 89.62 118 LEU A C 1
ATOM 964 O O . LEU A 1 118 ? 10.281 8.414 7.973 1 89.62 118 LEU A O 1
ATOM 968 N N . SER A 1 119 ? 9.055 6.852 7.02 1 87.06 119 SER A N 1
ATOM 969 C CA . SER A 1 119 ? 8.594 6.344 8.305 1 87.06 119 SER A CA 1
ATOM 970 C C . SER A 1 119 ? 9.758 5.836 9.148 1 87.06 119 SER A C 1
ATOM 972 O O . SER A 1 119 ? 9.719 5.906 10.383 1 87.06 119 SER A O 1
ATOM 974 N N . ARG A 1 120 ? 10.797 5.359 8.555 1 85.31 120 ARG A N 1
ATOM 975 C CA . ARG A 1 120 ? 11.961 4.828 9.25 1 85.31 120 ARG A CA 1
ATOM 976 C C . ARG A 1 120 ? 12.891 5.953 9.695 1 85.31 120 ARG A C 1
ATOM 978 O O . ARG A 1 120 ? 13.562 5.836 10.719 1 85.31 120 ARG A O 1
ATOM 985 N N . LYS A 1 121 ? 12.922 7.012 8.961 1 92.38 121 LYS A N 1
ATOM 986 C CA . LYS A 1 121 ? 13.93 8.055 9.164 1 92.38 121 LYS A CA 1
ATOM 987 C C . LYS A 1 121 ? 13.375 9.188 10.016 1 92.38 121 LYS A C 1
ATOM 989 O O . LYS A 1 121 ? 14.133 9.906 10.68 1 92.38 121 LYS A O 1
ATOM 994 N N . LEU A 1 122 ? 12.086 9.328 10.039 1 94.38 122 LEU A N 1
ATOM 995 C CA . LEU A 1 122 ? 11.469 10.43 10.773 1 94.38 122 LEU A CA 1
ATOM 996 C C . LEU A 1 122 ? 11.398 10.117 12.266 1 94.38 122 LEU A C 1
ATOM 998 O O . LEU A 1 122 ? 11.242 8.961 12.656 1 94.38 122 LEU A O 1
ATOM 1002 N N . PRO A 1 123 ? 11.516 11.188 13.102 1 93.69 123 PRO A N 1
ATOM 1003 C CA . PRO A 1 123 ? 11.297 10.977 14.539 1 93.69 123 PRO A CA 1
ATOM 1004 C C . PRO A 1 123 ? 9.906 10.43 14.844 1 93.69 123 PRO A C 1
ATOM 1006 O O . PRO A 1 123 ? 8.93 10.82 14.203 1 93.69 123 PRO A O 1
ATOM 1009 N N . GLN A 1 124 ? 9.859 9.562 15.805 1 91.44 124 GLN A N 1
ATOM 1010 C CA . GLN A 1 124 ? 8.602 8.906 16.172 1 91.44 124 GLN A CA 1
ATOM 1011 C C . GLN A 1 124 ? 7.551 9.93 16.594 1 91.44 124 GLN A C 1
ATOM 1013 O O . GLN A 1 124 ? 6.363 9.766 16.312 1 91.44 124 GLN A O 1
ATOM 1018 N N . GLU A 1 125 ? 8.047 10.938 17.172 1 94.38 125 GLU A N 1
ATOM 1019 C CA . GLU A 1 125 ? 7.129 11.969 17.656 1 94.38 125 GLU A CA 1
ATOM 1020 C C . GLU A 1 125 ? 6.406 12.648 16.5 1 94.38 125 GLU A C 1
ATOM 1022 O O . GLU A 1 125 ? 5.223 12.969 16.594 1 94.38 125 GLU A O 1
ATOM 1027 N N . VAL A 1 126 ? 7.113 12.859 15.43 1 94.06 126 VAL A N 1
ATOM 1028 C CA . VAL A 1 126 ? 6.539 13.484 14.25 1 94.06 126 VAL A CA 1
ATOM 1029 C C . VAL A 1 126 ? 5.492 12.562 13.633 1 94.06 126 VAL A C 1
ATOM 1031 O O . VAL A 1 126 ? 4.387 13 13.297 1 94.06 126 VAL A O 1
ATOM 1034 N N . LEU A 1 127 ? 5.789 11.352 13.562 1 90.75 127 LEU A N 1
ATOM 1035 C CA . LEU A 1 127 ? 4.875 10.359 13 1 90.75 127 LEU A CA 1
ATOM 1036 C C . LEU A 1 127 ? 3.627 10.219 13.867 1 90.75 127 LEU A C 1
ATOM 1038 O O . LEU A 1 127 ? 2.508 10.195 13.352 1 90.75 127 LEU A O 1
ATOM 1042 N N . SER A 1 128 ? 3.863 10.148 15.18 1 92 128 SER A N 1
ATOM 1043 C CA . SER A 1 128 ? 2.744 9.992 16.109 1 92 128 SER A CA 1
ATOM 1044 C C . SER A 1 128 ? 1.81 11.195 16.047 1 92 128 SER A C 1
ATOM 1046 O O . SER A 1 128 ? 0.588 11.047 16.125 1 92 128 SER A O 1
ATOM 1048 N N . LYS A 1 129 ? 2.422 12.312 15.922 1 93.25 129 LYS A N 1
ATOM 1049 C CA . LYS A 1 129 ? 1.605 13.523 15.812 1 93.25 129 LYS A CA 1
ATOM 1050 C C . LYS A 1 129 ? 0.738 13.484 14.555 1 93.25 129 LYS A C 1
ATOM 1052 O O . LYS A 1 129 ? -0.428 13.883 14.594 1 93.25 129 LYS A O 1
ATOM 1057 N N . HIS A 1 130 ? 1.299 13.055 13.508 1 91.19 130 HIS A N 1
ATOM 1058 C CA . HIS A 1 130 ? 0.535 12.938 12.266 1 91.19 130 HIS A CA 1
ATOM 1059 C C . HIS A 1 130 ? -0.622 11.953 12.43 1 91.19 130 HIS A C 1
ATOM 1061 O O . HIS A 1 130 ? -1.738 12.227 11.977 1 91.19 130 HIS A O 1
ATOM 1067 N N . VAL A 1 131 ? -0.378 10.859 13.031 1 91.12 131 VAL A N 1
ATOM 1068 C CA . VAL A 1 131 ? -1.407 9.859 13.281 1 91.12 131 VAL A CA 1
ATOM 1069 C C . VAL A 1 131 ? -2.52 10.469 14.141 1 91.12 131 VAL A C 1
ATOM 1071 O O . VAL A 1 131 ? -3.703 10.281 13.852 1 91.12 131 VAL A O 1
ATOM 1074 N N . ASP A 1 132 ? -2.117 11.172 15.156 1 93.06 132 ASP A N 1
ATOM 1075 C CA . ASP A 1 132 ? -3.088 11.828 16.031 1 93.06 132 ASP A CA 1
ATOM 1076 C C . ASP A 1 132 ? -3.941 12.828 15.25 1 93.06 132 ASP A C 1
ATOM 1078 O O . ASP A 1 132 ? -5.148 12.922 15.469 1 93.06 132 ASP A O 1
ATOM 1082 N N . ASP A 1 133 ? -3.273 13.523 14.375 1 91.94 133 ASP A N 1
ATOM 1083 C CA . ASP A 1 133 ? -4 14.469 13.539 1 91.94 133 ASP A CA 1
ATOM 1084 C C . ASP A 1 133 ? -5.035 13.758 12.672 1 91.94 133 ASP A C 1
ATOM 1086 O O . ASP A 1 133 ? -6.148 14.25 12.484 1 91.94 133 ASP A O 1
ATOM 1090 N N . ASP A 1 134 ? -4.664 12.617 12.141 1 91.25 134 ASP A N 1
ATOM 1091 C CA . ASP A 1 134 ? -5.594 11.82 11.352 1 91.25 134 ASP A CA 1
ATOM 1092 C C . ASP A 1 134 ? -6.805 11.398 12.18 1 91.25 134 ASP A C 1
ATOM 1094 O O . ASP A 1 134 ? -7.938 11.422 11.688 1 91.25 134 ASP A O 1
ATOM 1098 N N . VAL A 1 135 ? -6.52 11.008 13.367 1 93.19 135 VAL A N 1
ATOM 1099 C CA . VAL A 1 135 ? -7.59 10.555 14.25 1 93.19 135 VAL A CA 1
ATOM 1100 C C . VAL A 1 135 ? -8.508 11.719 14.586 1 93.19 135 VAL A C 1
ATOM 1102 O O . VAL A 1 135 ? -9.734 11.57 14.609 1 93.19 135 VAL A O 1
ATOM 1105 N N . MET A 1 136 ? -7.922 12.852 14.836 1 91.75 136 MET A N 1
ATOM 1106 C CA . MET A 1 136 ? -8.719 14.047 15.125 1 91.75 136 MET A CA 1
ATOM 1107 C C . MET A 1 136 ? -9.617 14.391 13.945 1 91.75 136 MET A C 1
ATOM 1109 O O . MET A 1 136 ? -10.789 14.734 14.133 1 91.75 136 MET A O 1
ATOM 1113 N N . LEU A 1 137 ? -9.086 14.312 12.797 1 88.81 137 LEU A N 1
ATOM 1114 C CA . LEU A 1 137 ? -9.883 14.555 11.602 1 88.81 137 LEU A CA 1
ATOM 1115 C C . LEU A 1 137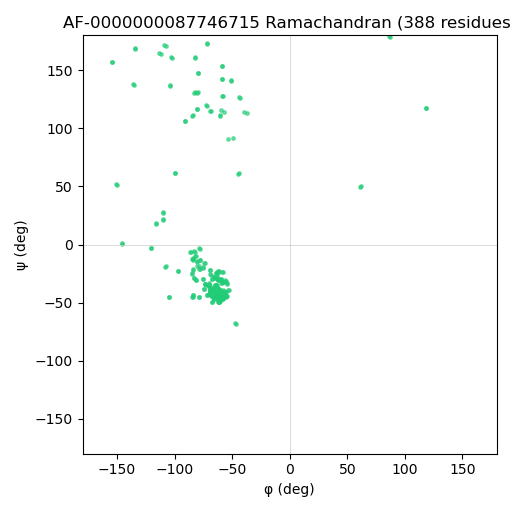 ? -11.016 13.539 11.484 1 88.81 137 LEU A C 1
ATOM 1117 O O . LEU A 1 137 ? -12.156 13.906 11.18 1 88.81 137 LEU A O 1
ATOM 1121 N N . ALA A 1 138 ? -10.688 12.297 11.695 1 89.81 138 ALA A N 1
ATOM 1122 C CA . ALA A 1 138 ? -11.703 11.242 11.656 1 89.81 138 ALA A CA 1
ATOM 1123 C C . ALA A 1 138 ? -12.828 11.523 12.641 1 89.81 138 ALA A C 1
ATOM 1125 O O . ALA A 1 138 ? -14 11.344 12.32 1 89.81 138 ALA A O 1
ATOM 1126 N N . ASN A 1 139 ? -12.445 11.953 13.805 1 89.94 139 ASN A N 1
ATOM 1127 C CA . ASN A 1 139 ? -13.43 12.312 14.82 1 89.94 139 ASN A CA 1
ATOM 1128 C C . ASN A 1 139 ? -14.344 13.438 14.344 1 89.94 139 ASN A C 1
ATOM 1130 O O . ASN A 1 139 ? -15.555 13.398 14.57 1 89.94 139 ASN A O 1
ATOM 1134 N N . GLU A 1 140 ? -13.773 14.375 13.727 1 86.25 140 GLU A N 1
ATOM 1135 C CA . GLU A 1 140 ? -14.555 15.484 13.195 1 86.25 140 GLU A CA 1
ATOM 1136 C C . GLU A 1 140 ? -15.539 15.016 12.133 1 86.25 140 GLU A C 1
ATOM 1138 O O . GLU A 1 140 ? -16.688 15.445 12.109 1 86.25 140 GLU A O 1
ATOM 1143 N N . LEU A 1 141 ? -15.102 14.148 11.312 1 83.19 141 LEU A N 1
ATOM 1144 C CA . LEU A 1 141 ? -15.938 13.633 10.234 1 83.19 141 LEU A CA 1
ATOM 1145 C C . LEU A 1 141 ? -17.094 12.805 10.789 1 83.19 141 LEU A C 1
ATOM 1147 O O . LEU A 1 141 ? -18.219 12.883 10.289 1 83.19 141 LEU A O 1
ATOM 1151 N N . LEU A 1 142 ? -16.766 12.023 11.766 1 86.94 142 LEU A N 1
ATOM 1152 C CA . LEU A 1 142 ? -17.766 11.141 12.352 1 86.94 142 LEU A CA 1
ATOM 1153 C C . LEU A 1 142 ? -18.906 11.938 12.969 1 86.94 142 LEU A C 1
ATOM 1155 O O . LEU A 1 142 ? -20.031 11.445 13.07 1 86.94 142 LEU A O 1
ATOM 1159 N N . LYS A 1 143 ? -18.656 13.203 13.32 1 83.81 143 LYS A N 1
ATOM 1160 C CA . LYS A 1 143 ? -19.688 14.062 13.898 1 83.81 143 LYS A CA 1
ATOM 1161 C C . LYS A 1 143 ? -20.766 14.406 12.875 1 83.81 143 LYS A C 1
ATOM 1163 O O . LYS A 1 143 ? -21.891 14.719 13.234 1 83.81 143 LYS A O 1
ATOM 1168 N N . PHE A 1 144 ? -20.422 14.383 11.656 1 79.5 144 PHE A N 1
ATOM 1169 C CA . PHE A 1 144 ? -21.344 14.75 10.586 1 79.5 144 PHE A CA 1
ATOM 1170 C C . PHE A 1 144 ? -22.219 13.562 10.203 1 79.5 144 PHE A C 1
ATOM 1172 O O . PHE A 1 144 ? -23.156 13.703 9.422 1 79.5 144 PHE A O 1
ATOM 1179 N N . ILE A 1 145 ? -21.844 12.445 10.641 1 80.31 145 ILE A N 1
ATOM 1180 C CA . ILE A 1 145 ? -22.609 11.25 10.312 1 80.31 145 ILE A CA 1
ATOM 1181 C C . ILE A 1 145 ? -23.672 11.008 11.391 1 80.31 145 ILE A C 1
ATOM 1183 O O . ILE A 1 145 ? -23.359 10.898 12.57 1 80.31 145 ILE A O 1
ATOM 1187 N N . PRO A 1 146 ? -24.969 11.273 11.109 1 71.56 146 PRO A N 1
ATOM 1188 C CA . PRO A 1 146 ? -26.062 11.227 12.086 1 71.56 146 PRO A CA 1
ATOM 1189 C C . PRO A 1 146 ? -26.047 9.961 12.938 1 71.56 146 PRO A C 1
ATOM 1191 O O . PRO A 1 146 ? -26.234 10.031 14.156 1 71.56 146 PRO A O 1
ATOM 1194 N N . GLU A 1 147 ? -26.297 8.773 12.438 1 64.31 147 GLU A N 1
ATOM 1195 C CA . GLU A 1 147 ? -26.438 7.539 13.195 1 64.31 147 GLU A CA 1
ATOM 1196 C C . GLU A 1 147 ? -25.141 6.723 13.148 1 64.31 147 GLU A C 1
ATOM 1198 O O . GLU A 1 147 ? -25.094 5.664 12.523 1 64.31 147 GLU A O 1
ATOM 1203 N N . ASN A 1 148 ? -24.141 7.457 13.711 1 60.72 148 ASN A N 1
ATOM 1204 C CA . ASN A 1 148 ? -22.875 6.75 13.594 1 60.72 148 ASN A CA 1
ATOM 1205 C C . ASN A 1 148 ? -22.797 5.559 14.539 1 60.72 148 ASN A C 1
ATOM 1207 O O . ASN A 1 148 ? -23.281 5.629 15.672 1 60.72 148 ASN A O 1
ATOM 1211 N N . LYS A 1 149 ? -22.625 4.324 13.938 1 66.06 149 LYS A N 1
ATOM 1212 C CA . LYS A 1 149 ? -22.25 3.203 14.789 1 66.06 149 LYS A CA 1
ATOM 1213 C C . LYS A 1 149 ? -21.047 3.561 15.656 1 66.06 149 LYS A C 1
ATOM 1215 O O . LYS A 1 149 ? -20.312 4.512 15.367 1 66.06 149 LYS A O 1
ATOM 1220 N N . SER A 1 150 ? -21.031 3.148 16.844 1 79 150 SER A N 1
ATOM 1221 C CA . SER A 1 150 ? -19.875 3.264 17.734 1 79 150 SER A CA 1
ATOM 1222 C C . SER A 1 150 ? -18.578 2.877 17.016 1 79 150 SER A C 1
ATOM 1224 O O . SER A 1 150 ? -18.016 1.812 17.266 1 79 150 SER A O 1
ATOM 1226 N N . ILE A 1 151 ? -18.297 3.688 15.953 1 84.19 151 ILE A N 1
ATOM 1227 C CA . ILE A 1 151 ? -17.078 3.402 15.203 1 84.19 151 ILE A CA 1
ATOM 1228 C C . ILE A 1 151 ? -15.867 3.982 15.938 1 84.19 151 ILE A C 1
ATOM 1230 O O . ILE A 1 151 ? -15.922 5.113 16.438 1 84.19 151 ILE A O 1
ATOM 1234 N N . ASP A 1 152 ? -14.922 3.191 16.094 1 90.44 152 ASP A N 1
ATOM 1235 C CA . ASP A 1 152 ? -13.641 3.629 16.656 1 90.44 152 ASP A CA 1
ATOM 1236 C C . ASP A 1 152 ? -12.914 4.57 15.688 1 90.44 152 ASP A C 1
ATOM 1238 O O . ASP A 1 152 ? -12.547 4.168 14.578 1 90.44 152 ASP A O 1
ATOM 1242 N N . ALA A 1 153 ? -12.766 5.82 16.156 1 92.19 153 ALA A N 1
ATOM 1243 C CA . ALA A 1 153 ? -12.148 6.84 15.305 1 92.19 153 ALA A CA 1
ATOM 1244 C C . ALA A 1 153 ? -10.75 6.418 14.867 1 92.19 153 ALA A C 1
ATOM 1246 O O . ALA A 1 153 ? -10.305 6.75 13.766 1 92.19 153 ALA A O 1
ATOM 1247 N N . LYS A 1 154 ? -10.039 5.691 15.688 1 93.62 154 LYS A N 1
ATOM 1248 C CA . LYS A 1 154 ? -8.703 5.211 15.359 1 93.62 154 LYS A CA 1
ATOM 1249 C C . LYS A 1 154 ? -8.75 4.219 14.195 1 93.62 154 LYS A C 1
ATOM 1251 O O . LYS A 1 154 ? -7.918 4.273 13.289 1 93.62 154 LYS A O 1
ATOM 1256 N N . VAL A 1 155 ? -9.758 3.402 14.234 1 93.06 155 VAL A N 1
ATOM 1257 C CA . VAL A 1 155 ? -9.914 2.406 13.18 1 93.06 155 VAL A CA 1
ATOM 1258 C C . VAL A 1 155 ? -10.336 3.09 11.883 1 93.06 155 VAL A C 1
ATOM 1260 O O . VAL A 1 155 ? -9.812 2.779 10.812 1 93.06 155 VAL A O 1
ATOM 1263 N N . PHE A 1 156 ? -11.258 4.012 12.047 1 92.75 156 PHE A N 1
ATOM 1264 C CA . PHE A 1 156 ? -11.703 4.75 10.875 1 92.75 156 PHE A CA 1
ATOM 1265 C C . PHE A 1 156 ? -10.555 5.523 10.25 1 92.75 156 PHE A C 1
ATOM 1267 O O . PHE A 1 156 ? -10.352 5.48 9.031 1 92.75 156 PHE A O 1
ATOM 1274 N N . ALA A 1 157 ? -9.758 6.172 11.07 1 92.69 157 ALA A N 1
ATOM 1275 C CA . ALA A 1 157 ? -8.586 6.891 10.586 1 92.69 157 ALA A CA 1
ATOM 1276 C C . ALA A 1 157 ? -7.598 5.945 9.906 1 92.69 157 ALA A C 1
ATOM 1278 O O . ALA A 1 157 ? -7.035 6.27 8.859 1 92.69 157 ALA A O 1
ATOM 1279 N N . GLY A 1 158 ? -7.387 4.781 10.5 1 92.12 158 GLY A N 1
ATOM 1280 C CA . GLY A 1 158 ? -6.527 3.773 9.898 1 92.12 158 GLY A CA 1
ATOM 1281 C C . GLY A 1 158 ? -7.02 3.295 8.547 1 92.12 158 GLY A C 1
ATOM 1282 O O . GLY A 1 158 ? -6.223 3.072 7.637 1 92.12 158 GLY A O 1
ATOM 1283 N N . ALA A 1 159 ? -8.344 3.156 8.445 1 92.19 159 ALA A N 1
ATOM 1284 C CA . ALA A 1 159 ? -8.93 2.73 7.176 1 92.19 159 ALA A CA 1
ATOM 1285 C C . ALA A 1 159 ? -8.727 3.785 6.094 1 92.19 159 ALA A C 1
ATOM 1287 O O . ALA A 1 159 ? -8.438 3.453 4.941 1 92.19 159 ALA A O 1
ATOM 1288 N N . LEU A 1 160 ? -8.891 5.004 6.496 1 89.12 160 LEU A N 1
ATOM 1289 C CA . LEU A 1 160 ? -8.648 6.09 5.551 1 89.12 160 LEU A CA 1
ATOM 1290 C C . LEU A 1 160 ? -7.188 6.125 5.125 1 89.12 160 LEU A C 1
ATOM 1292 O O . LEU A 1 160 ? -6.883 6.348 3.951 1 89.12 160 LEU A O 1
ATOM 1296 N N . ARG A 1 161 ? -6.297 5.934 6.051 1 87.69 161 ARG A N 1
ATOM 1297 C CA . ARG A 1 161 ? -4.871 5.855 5.75 1 87.69 161 ARG A CA 1
ATOM 1298 C C . ARG A 1 161 ? -4.574 4.719 4.777 1 87.69 161 ARG A C 1
ATOM 1300 O O . ARG A 1 161 ? -3.812 4.895 3.824 1 87.69 161 ARG A O 1
ATOM 1307 N N . ALA A 1 162 ? -5.18 3.605 5.016 1 88.5 162 ALA A N 1
ATOM 1308 C CA . ALA A 1 162 ? -5.008 2.457 4.129 1 88.5 162 ALA A CA 1
ATOM 1309 C C . ALA A 1 162 ? -5.496 2.775 2.719 1 88.5 162 ALA A C 1
ATOM 1311 O O . ALA A 1 162 ? -4.84 2.43 1.734 1 88.5 162 ALA A O 1
ATOM 1312 N N . ALA A 1 163 ? -6.617 3.402 2.664 1 86.94 163 ALA A N 1
ATOM 1313 C CA . ALA A 1 163 ? -7.164 3.795 1.367 1 86.94 163 ALA A CA 1
ATOM 1314 C C . ALA A 1 163 ? -6.215 4.742 0.638 1 86.94 163 ALA A C 1
ATOM 1316 O O . ALA A 1 163 ? -5.984 4.594 -0.564 1 86.94 163 ALA A O 1
ATOM 1317 N N . PHE A 1 164 ? -5.637 5.637 1.345 1 81.88 164 PHE A N 1
ATOM 1318 C CA . PHE A 1 164 ? -4.68 6.57 0.761 1 81.88 164 PHE A CA 1
ATOM 1319 C C . PHE A 1 164 ? -3.467 5.828 0.209 1 81.88 164 PHE A C 1
ATOM 1321 O O . PHE A 1 164 ? -2.998 6.129 -0.891 1 81.88 164 PHE A O 1
ATOM 1328 N N . LEU A 1 165 ? -2.99 4.93 0.975 1 83.56 165 LEU A N 1
ATOM 1329 C CA . LEU A 1 165 ? -1.81 4.176 0.562 1 83.56 165 LEU A CA 1
ATOM 1330 C C . LEU A 1 165 ? -2.098 3.359 -0.691 1 83.56 165 LEU A C 1
ATOM 1332 O O . LEU A 1 165 ? -1.203 3.129 -1.508 1 83.56 165 LEU A O 1
ATOM 1336 N N . THR A 1 166 ? -3.359 2.984 -0.848 1 82.38 166 THR A N 1
ATOM 1337 C CA . THR A 1 166 ? -3.748 2.234 -2.039 1 82.38 166 THR A CA 1
ATOM 1338 C C . THR A 1 166 ? -3.627 3.104 -3.287 1 82.38 166 THR A C 1
ATOM 1340 O O . THR A 1 166 ? -3.32 2.604 -4.371 1 82.38 166 THR A O 1
ATOM 1343 N N . ILE A 1 167 ? -3.805 4.395 -3.107 1 79.88 167 ILE A N 1
ATOM 1344 C CA . ILE A 1 167 ? -3.689 5.32 -4.23 1 79.88 167 ILE A CA 1
ATOM 1345 C C . ILE A 1 167 ? -2.283 5.238 -4.824 1 79.88 167 ILE A C 1
ATOM 1347 O O . ILE A 1 167 ? -2.107 5.363 -6.039 1 79.88 167 ILE A O 1
ATOM 1351 N N . LEU A 1 168 ? -1.32 4.93 -3.979 1 80.62 168 LEU A N 1
ATOM 1352 C CA . LEU A 1 168 ? 0.075 4.859 -4.398 1 80.62 168 LEU A CA 1
ATOM 1353 C C . LEU A 1 168 ? 0.354 3.559 -5.145 1 80.62 168 LEU A C 1
ATOM 1355 O O . LEU A 1 168 ? 1.441 3.377 -5.695 1 80.62 168 LEU A O 1
ATOM 1359 N N . ASN A 1 169 ? -0.672 2.699 -5.219 1 82.06 169 ASN A N 1
ATOM 1360 C CA . ASN A 1 169 ? -0.484 1.397 -5.852 1 82.06 169 ASN A CA 1
ATOM 1361 C C . ASN A 1 169 ? -1.23 1.308 -7.18 1 82.06 169 ASN A C 1
ATOM 1363 O O . ASN A 1 169 ? -1.639 0.221 -7.594 1 82.06 169 ASN A O 1
ATOM 1367 N N . GLU A 1 170 ? -1.413 2.41 -7.812 1 83.44 170 GLU A N 1
ATOM 1368 C CA . GLU A 1 170 ? -2.193 2.475 -9.047 1 83.44 170 GLU A CA 1
ATOM 1369 C C . GLU A 1 170 ? -1.649 1.505 -10.094 1 83.44 170 GLU A C 1
ATOM 1371 O O . GLU A 1 170 ? -2.412 0.758 -10.711 1 83.44 170 GLU A O 1
ATOM 1376 N N . LYS A 1 171 ? -0.397 1.442 -10.273 1 80.69 171 LYS A N 1
ATOM 1377 C CA . LYS A 1 171 ? 0.214 0.586 -11.289 1 80.69 171 LYS A CA 1
ATOM 1378 C C . LYS A 1 171 ? 0.066 -0.889 -10.922 1 80.69 171 LYS A C 1
ATOM 1380 O O . LYS A 1 171 ? -0.165 -1.729 -11.797 1 80.69 171 LYS A O 1
ATOM 1385 N N . THR A 1 172 ? 0.15 -1.156 -9.633 1 81.88 172 THR A N 1
ATOM 1386 C CA . THR A 1 172 ? 0.061 -2.535 -9.164 1 81.88 172 THR A CA 1
ATOM 1387 C C . THR A 1 172 ? -1.379 -3.037 -9.234 1 81.88 172 THR A C 1
ATOM 1389 O O . THR A 1 172 ? -1.62 -4.203 -9.562 1 81.88 172 THR A O 1
ATOM 1392 N N . ILE A 1 173 ? -2.328 -2.199 -8.914 1 84.25 173 ILE A N 1
ATOM 1393 C CA . ILE A 1 173 ? -3.742 -2.559 -8.953 1 84.25 173 ILE A CA 1
ATOM 1394 C C . ILE A 1 173 ? -4.219 -2.633 -10.398 1 84.25 173 ILE A C 1
ATOM 1396 O O . ILE A 1 173 ? -4.98 -3.533 -10.766 1 84.25 173 ILE A O 1
ATOM 1400 N N . GLY A 1 174 ? -3.742 -1.867 -11.25 1 82.94 174 GLY A N 1
ATOM 1401 C CA . GLY A 1 174 ? -4.137 -1.706 -12.641 1 82.94 174 GLY A CA 1
ATOM 1402 C C . GLY A 1 174 ? -4.645 -0.312 -12.961 1 82.94 174 GLY A C 1
ATOM 1403 O O . GLY A 1 174 ? -5.707 0.09 -12.484 1 82.94 174 GLY A O 1
ATOM 1404 N N . THR A 1 175 ? -3.932 0.354 -13.836 1 80.69 175 THR A N 1
ATOM 1405 C CA . THR A 1 175 ? -4.188 1.761 -14.125 1 80.69 175 THR A CA 1
ATOM 1406 C C . THR A 1 175 ? -5.574 1.943 -14.742 1 80.69 175 THR A C 1
ATOM 1408 O O . THR A 1 175 ? -6.234 2.955 -14.5 1 80.69 175 THR A O 1
ATOM 1411 N N . ASP A 1 176 ? -6.074 0.95 -15.344 1 86.69 176 ASP A N 1
ATOM 1412 C CA . ASP A 1 176 ? -7.332 1.074 -16.078 1 86.69 176 ASP A CA 1
ATOM 1413 C C . ASP A 1 176 ? -8.523 0.916 -15.133 1 86.69 176 ASP A C 1
ATOM 1415 O O . ASP A 1 176 ? -9.617 1.408 -15.422 1 86.69 176 ASP A O 1
ATOM 1419 N N . ILE A 1 177 ? -8.32 0.304 -14.016 1 89.81 177 ILE A N 1
ATOM 1420 C CA . ILE A 1 177 ? -9.461 0.011 -13.156 1 89.81 177 ILE A CA 1
ATOM 1421 C C . ILE A 1 177 ? -9.266 0.676 -11.789 1 89.81 177 ILE A C 1
ATOM 1423 O O . ILE A 1 177 ? -10.141 0.601 -10.922 1 89.81 177 ILE A O 1
ATOM 1427 N N . TYR A 1 178 ? -8.195 1.297 -11.586 1 88.38 178 TYR A N 1
ATOM 1428 C CA . TYR A 1 178 ? -7.789 1.808 -10.281 1 88.38 178 TYR A CA 1
ATOM 1429 C C . TYR A 1 178 ? -8.859 2.729 -9.703 1 88.38 178 TYR A C 1
ATOM 1431 O O . TYR A 1 178 ? -9.172 2.65 -8.508 1 88.38 178 TYR A O 1
ATOM 1439 N N . ASN A 1 179 ? -9.438 3.643 -10.562 1 89.62 179 ASN A N 1
ATOM 1440 C CA . ASN A 1 179 ? -10.438 4.582 -10.062 1 89.62 179 ASN A CA 1
ATOM 1441 C C . ASN A 1 179 ? -11.672 3.857 -9.531 1 89.62 179 ASN A C 1
ATOM 1443 O O . ASN A 1 179 ? -12.211 4.227 -8.484 1 89.62 179 ASN A O 1
ATOM 1447 N N . LYS A 1 180 ? -12.07 2.852 -10.203 1 92.25 180 LYS A N 1
ATOM 1448 C CA . LYS A 1 180 ? -13.219 2.062 -9.773 1 92.25 180 LYS A CA 1
ATOM 1449 C C . LYS A 1 180 ? -12.922 1.297 -8.492 1 92.25 180 LYS A C 1
ATOM 1451 O O . LYS A 1 180 ? -13.766 1.216 -7.598 1 92.25 180 LYS A O 1
ATOM 1456 N N . VAL A 1 181 ? -11.711 0.771 -8.43 1 92.69 181 VAL A N 1
ATOM 1457 C CA . VAL A 1 181 ? -11.297 0.016 -7.254 1 92.69 181 VAL A CA 1
ATOM 1458 C C . VAL A 1 181 ? -11.242 0.94 -6.039 1 92.69 181 VAL A C 1
ATOM 1460 O O . VAL A 1 181 ? -11.742 0.597 -4.969 1 92.69 181 VAL A O 1
ATOM 1463 N N . PHE A 1 182 ? -10.688 2.037 -6.277 1 91.69 182 PHE A N 1
ATOM 1464 C CA . PHE A 1 182 ? -10.57 2.994 -5.184 1 91.69 182 PHE A CA 1
ATOM 1465 C C . PHE A 1 182 ? -11.945 3.412 -4.684 1 91.69 182 PHE A C 1
ATOM 1467 O O . PHE A 1 182 ? -12.195 3.43 -3.475 1 91.69 182 PHE A O 1
ATOM 1474 N N . LYS A 1 183 ? -12.805 3.764 -5.559 1 92.81 183 LYS A N 1
ATOM 1475 C CA . LYS A 1 183 ? -14.164 4.141 -5.184 1 92.81 183 LYS A CA 1
ATOM 1476 C C . LYS A 1 183 ? -14.867 2.998 -4.449 1 92.81 183 LYS A C 1
ATOM 1478 O O . LYS A 1 183 ? -15.594 3.23 -3.484 1 92.81 183 LYS A O 1
ATOM 1483 N N . PHE A 1 184 ? -14.656 1.844 -4.977 1 92.94 184 PHE A N 1
ATOM 1484 C CA . PHE A 1 184 ? -15.219 0.652 -4.352 1 92.94 184 PHE A CA 1
ATOM 1485 C C . PHE A 1 184 ? -14.75 0.522 -2.91 1 92.94 184 PHE A C 1
ATOM 1487 O O . PHE A 1 184 ? -15.547 0.26 -2.01 1 92.94 184 PHE A O 1
ATOM 1494 N N . MET A 1 185 ? -13.453 0.757 -2.668 1 92.38 185 MET A N 1
ATOM 1495 C CA . MET A 1 185 ? -12.875 0.671 -1.332 1 92.38 185 MET A CA 1
ATOM 1496 C C . MET A 1 185 ? -13.43 1.764 -0.424 1 92.38 185 MET A C 1
ATOM 1498 O O . MET A 1 185 ? -13.828 1.491 0.71 1 92.38 185 MET A O 1
ATOM 1502 N N . VAL A 1 186 ? -13.508 2.932 -0.924 1 93.31 186 VAL A N 1
ATOM 1503 C CA . VAL A 1 186 ? -14 4.066 -0.151 1 93.31 186 VAL A CA 1
ATOM 1504 C C . VAL A 1 186 ? -15.453 3.828 0.24 1 93.31 186 VAL A C 1
ATOM 1506 O O . VAL A 1 186 ? -15.844 4.051 1.39 1 93.31 186 VAL A O 1
ATOM 1509 N N . ARG A 1 187 ? -16.203 3.383 -0.686 1 93.88 187 ARG A N 1
ATOM 1510 C CA . ARG A 1 187 ? -17.609 3.113 -0.4 1 93.88 187 ARG A CA 1
ATOM 1511 C C . ARG A 1 187 ? -17.75 2.088 0.721 1 93.88 187 ARG A C 1
ATOM 1513 O O . ARG A 1 187 ? -18.609 2.227 1.588 1 93.88 187 ARG A O 1
ATOM 1520 N N . GLY A 1 188 ? -16.891 1.075 0.646 1 93.12 188 GLY A N 1
ATOM 1521 C CA . GLY A 1 188 ? -16.906 0.078 1.704 1 93.12 188 GLY A CA 1
ATOM 1522 C C . GLY A 1 188 ? -16.641 0.661 3.078 1 93.12 188 GLY A C 1
ATOM 1523 O O . GLY A 1 188 ? -17.266 0.266 4.062 1 93.12 188 GLY A O 1
ATOM 1524 N N . ILE A 1 189 ? -15.719 1.575 3.143 1 92.62 189 ILE A N 1
ATOM 1525 C CA . ILE A 1 189 ? -15.391 2.248 4.395 1 92.62 189 ILE A CA 1
ATOM 1526 C C . ILE A 1 189 ? -16.578 3.088 4.855 1 92.62 189 ILE A C 1
ATOM 1528 O O . ILE A 1 189 ? -17.016 2.973 6.004 1 92.62 189 ILE A O 1
ATOM 1532 N N . VAL A 1 190 ? -17.156 3.852 3.971 1 91.31 190 VAL A N 1
ATOM 1533 C CA . VAL A 1 190 ? -18.219 4.809 4.285 1 91.31 190 VAL A CA 1
ATOM 1534 C C . VAL A 1 190 ? -19.484 4.066 4.707 1 91.31 190 VAL A C 1
ATOM 1536 O O . VAL A 1 190 ? -20.156 4.477 5.652 1 91.31 190 VAL A O 1
ATOM 1539 N N . GLN A 1 191 ? -19.797 3.039 4.004 1 91.5 191 GLN A N 1
ATOM 1540 C CA . GLN A 1 191 ? -21 2.27 4.305 1 91.5 191 GLN A CA 1
ATOM 1541 C C . GLN A 1 191 ? -21.016 1.82 5.762 1 91.5 191 GLN A C 1
ATOM 1543 O O . GLN A 1 191 ? -22.078 1.742 6.383 1 91.5 191 GLN A O 1
ATOM 1548 N N . GLN A 1 192 ? -19.891 1.573 6.266 1 90.75 192 GLN A N 1
ATOM 1549 C CA . GLN A 1 192 ? -19.812 1.038 7.621 1 90.75 192 GLN A CA 1
ATOM 1550 C C . GLN A 1 192 ? -20.016 2.137 8.664 1 90.75 192 GLN A C 1
ATOM 1552 O O . GLN A 1 192 ? -20.141 1.854 9.852 1 90.75 192 GLN A O 1
ATOM 1557 N N . LEU A 1 193 ? -19.953 3.311 8.195 1 89.06 193 LEU A N 1
ATOM 1558 C CA . LEU A 1 193 ? -20.188 4.438 9.094 1 89.06 193 LEU A CA 1
ATOM 1559 C C . LEU A 1 193 ? -21.672 4.633 9.352 1 89.06 193 LEU A C 1
ATOM 1561 O O . LEU A 1 193 ? -22.062 5.312 10.305 1 89.06 193 LEU A O 1
ATOM 1565 N N . PHE A 1 194 ? -22.438 4.094 8.445 1 85.19 194 PHE A N 1
ATOM 1566 C CA . PHE A 1 194 ? -23.875 4.309 8.523 1 85.19 194 PHE A CA 1
ATOM 1567 C C . PHE A 1 194 ? -24.578 3.062 9.047 1 85.19 194 PHE A C 1
ATOM 1569 O O . PHE A 1 194 ? -24.109 1.943 8.836 1 85.19 194 PHE A O 1
ATOM 1576 N N . LYS A 1 195 ? -25.531 3.191 9.938 1 70.12 195 LYS A N 1
ATOM 1577 C CA . LYS A 1 195 ? -26.344 2.094 10.453 1 70.12 195 LYS A CA 1
ATOM 1578 C C . LYS A 1 195 ? -27.094 1.396 9.32 1 70.12 195 LYS A C 1
ATOM 1580 O O . LYS A 1 195 ? -27.484 2.035 8.344 1 70.12 195 LYS A O 1
ATOM 1585 N N . ASP A 1 196 ? -26.922 -0.039 9.273 1 57.78 196 ASP A N 1
ATOM 1586 C CA . ASP A 1 196 ? -27.812 -0.804 8.391 1 57.78 196 ASP A CA 1
ATOM 1587 C C . ASP A 1 196 ? -29.266 -0.379 8.57 1 57.78 196 ASP A C 1
ATOM 1589 O O . ASP A 1 196 ? -29.656 0.089 9.641 1 57.78 196 ASP A O 1
ATOM 1593 N N . MET B 1 1 ? 28.922 -34.969 -21.078 1 33.5 1 MET B N 1
ATOM 1594 C CA . MET B 1 1 ? 27.719 -34.25 -21.484 1 33.5 1 MET B CA 1
ATOM 1595 C C . MET B 1 1 ? 26.969 -33.719 -20.25 1 33.5 1 MET B C 1
ATOM 1597 O O . MET B 1 1 ? 26.891 -34.406 -19.234 1 33.5 1 MET B O 1
ATOM 1601 N N . ALA B 1 2 ? 26.844 -32.438 -19.953 1 52.22 2 ALA B N 1
ATOM 1602 C CA . ALA B 1 2 ? 26.375 -32 -18.641 1 52.22 2 ALA B CA 1
ATOM 1603 C C . ALA B 1 2 ? 25.062 -32.656 -18.281 1 52.22 2 ALA B C 1
ATOM 1605 O O . ALA B 1 2 ? 24.094 -32.625 -19.047 1 52.22 2 ALA B O 1
ATOM 1606 N N . LYS B 1 3 ? 25.094 -33.656 -17.703 1 56.22 3 LYS B N 1
ATOM 1607 C CA . LYS B 1 3 ? 23.953 -34.5 -17.375 1 56.22 3 LYS B CA 1
ATOM 1608 C C . LYS B 1 3 ? 22.734 -33.625 -17.031 1 56.22 3 LYS B C 1
ATOM 1610 O O . LYS B 1 3 ? 22.812 -32.75 -16.188 1 56.22 3 LYS B O 1
ATOM 1615 N N . ALA B 1 4 ? 21.656 -33.625 -17.828 1 75.62 4 ALA B N 1
ATOM 1616 C CA . ALA B 1 4 ? 20.344 -33 -17.719 1 75.62 4 ALA B CA 1
ATOM 1617 C C . ALA B 1 4 ? 19.641 -33.438 -16.422 1 75.62 4 ALA B C 1
ATOM 1619 O O . ALA B 1 4 ? 19.734 -34.594 -16.016 1 75.62 4 ALA B O 1
ATOM 1620 N N . PHE B 1 5 ? 19.406 -32.562 -15.484 1 85.75 5 PHE B N 1
ATOM 1621 C CA . PHE B 1 5 ? 18.656 -32.875 -14.273 1 85.75 5 PHE B CA 1
ATOM 1622 C C . PHE B 1 5 ? 17.422 -33.719 -14.586 1 85.75 5 PHE B C 1
ATOM 1624 O O . PHE B 1 5 ? 16.75 -33.469 -15.586 1 85.75 5 PHE B O 1
ATOM 1631 N N . ASP B 1 6 ? 17.312 -34.781 -13.945 1 88.75 6 ASP B N 1
ATOM 1632 C CA . ASP B 1 6 ? 16.062 -35.531 -14.109 1 88.75 6 ASP B CA 1
ATOM 1633 C C . ASP B 1 6 ? 14.906 -34.812 -13.406 1 88.75 6 ASP B C 1
ATOM 1635 O O . ASP B 1 6 ? 15.102 -33.75 -12.797 1 88.75 6 ASP B O 1
ATOM 1639 N N . ASP B 1 7 ? 13.703 -35.281 -13.586 1 88.81 7 ASP B N 1
ATOM 1640 C CA . ASP B 1 7 ? 12.508 -34.594 -13.102 1 88.81 7 ASP B CA 1
ATOM 1641 C C . ASP B 1 7 ? 12.547 -34.438 -11.586 1 88.81 7 ASP B C 1
ATOM 1643 O O . ASP B 1 7 ? 12.148 -33.406 -11.055 1 88.81 7 ASP B O 1
ATOM 1647 N N . ASN B 1 8 ? 12.969 -35.438 -10.914 1 91.25 8 ASN B N 1
ATOM 1648 C CA . ASN B 1 8 ? 13.055 -35.375 -9.461 1 91.25 8 ASN B CA 1
ATOM 1649 C C . ASN B 1 8 ? 14.102 -34.344 -9 1 91.25 8 ASN B C 1
ATOM 1651 O O . ASN B 1 8 ? 13.867 -33.594 -8.062 1 91.25 8 ASN B O 1
ATOM 1655 N N . GLU B 1 9 ? 15.227 -34.375 -9.664 1 91.75 9 GLU B N 1
ATOM 1656 C CA . GLU B 1 9 ? 16.281 -33.406 -9.359 1 91.75 9 GLU B CA 1
ATOM 1657 C C . GLU B 1 9 ? 15.82 -31.984 -9.609 1 91.75 9 GLU B C 1
ATOM 1659 O O . GLU B 1 9 ? 16.094 -31.094 -8.812 1 91.75 9 GLU B O 1
ATOM 1664 N N . ARG B 1 10 ? 15.125 -31.875 -10.648 1 94.19 10 ARG B N 1
ATOM 1665 C CA . ARG B 1 10 ? 14.625 -30.547 -11 1 94.19 10 ARG B CA 1
ATOM 1666 C C . ARG B 1 10 ? 13.672 -30.031 -9.938 1 94.19 10 ARG B C 1
ATOM 1668 O O . ARG B 1 10 ? 13.742 -28.859 -9.555 1 94.19 10 ARG B O 1
ATOM 1675 N N . LYS B 1 11 ? 12.859 -30.891 -9.492 1 94.69 11 LYS B N 1
ATOM 1676 C CA . LYS B 1 11 ? 11.906 -30.516 -8.453 1 94.69 11 LYS B CA 1
ATOM 1677 C C . LYS B 1 11 ? 12.625 -30.125 -7.164 1 94.69 11 LYS B C 1
ATOM 1679 O O . LYS B 1 11 ? 12.289 -29.125 -6.535 1 94.69 11 LYS B O 1
ATOM 1684 N N . LEU B 1 12 ? 13.617 -30.875 -6.816 1 95 12 LEU B N 1
ATOM 1685 C CA . LEU B 1 12 ? 14.367 -30.625 -5.59 1 95 12 LEU B CA 1
ATOM 1686 C C . LEU B 1 12 ? 15.102 -29.281 -5.668 1 95 12 LEU B C 1
ATOM 1688 O O . LEU B 1 12 ? 15.117 -28.516 -4.699 1 95 12 LEU B O 1
ATOM 1692 N N . ILE B 1 13 ? 15.68 -29.047 -6.781 1 96.06 13 ILE B N 1
ATOM 1693 C CA . ILE B 1 13 ? 16.422 -27.812 -6.969 1 96.06 13 ILE B CA 1
ATOM 1694 C C . ILE B 1 13 ? 15.477 -26.625 -6.91 1 96.06 13 ILE B C 1
ATOM 1696 O O . ILE B 1 13 ? 15.766 -25.625 -6.25 1 96.06 13 ILE B O 1
ATOM 1700 N N . LYS B 1 14 ? 14.359 -26.75 -7.582 1 96.44 14 LYS B N 1
ATOM 1701 C CA . LYS B 1 14 ? 13.367 -25.688 -7.562 1 96.44 14 LYS B CA 1
ATOM 1702 C C . LYS B 1 14 ? 12.891 -25.406 -6.141 1 96.44 14 LYS B C 1
ATOM 1704 O O . LYS B 1 14 ? 12.773 -24.234 -5.738 1 96.44 14 LYS B O 1
ATOM 1709 N N . ASP B 1 15 ? 12.68 -26.438 -5.41 1 96.44 15 ASP B N 1
ATOM 1710 C CA . ASP B 1 15 ? 12.25 -26.297 -4.027 1 96.44 15 ASP B CA 1
ATOM 1711 C C . ASP B 1 15 ? 13.312 -25.594 -3.188 1 96.44 15 ASP B C 1
ATOM 1713 O O . ASP B 1 15 ? 12.992 -24.719 -2.383 1 96.44 15 ASP B O 1
ATOM 1717 N N . LYS B 1 16 ? 14.516 -25.906 -3.404 1 97.19 16 LYS B N 1
ATOM 1718 C CA . LYS B 1 16 ? 15.617 -25.297 -2.666 1 97.19 16 LYS B CA 1
ATOM 1719 C C . LYS B 1 16 ? 15.766 -23.812 -3.031 1 97.19 16 LYS B C 1
ATOM 1721 O O . LYS B 1 16 ? 16.031 -22.984 -2.166 1 97.19 16 LYS B O 1
ATOM 1726 N N . LEU B 1 17 ? 15.609 -23.578 -4.293 1 97.62 17 LEU B N 1
ATOM 1727 C CA . LEU B 1 17 ? 15.672 -22.188 -4.738 1 97.62 17 LEU B CA 1
ATOM 1728 C C . LEU B 1 17 ? 14.562 -21.359 -4.098 1 97.62 17 LEU B C 1
ATOM 1730 O O . LEU B 1 17 ? 14.812 -20.25 -3.619 1 97.62 17 LEU B O 1
ATOM 1734 N N . LYS B 1 18 ? 13.406 -21.891 -4.039 1 96.5 18 LYS B N 1
ATOM 1735 C CA . LYS B 1 18 ? 12.281 -21.172 -3.451 1 96.5 18 LYS B CA 1
ATOM 1736 C C . LYS B 1 18 ? 12.445 -21.031 -1.94 1 96.5 18 LYS B C 1
ATOM 1738 O O . LYS B 1 18 ? 12.102 -20 -1.368 1 96.5 18 LYS B O 1
ATOM 1743 N N . GLU B 1 19 ? 12.984 -22.062 -1.343 1 94.94 19 GLU B N 1
ATOM 1744 C CA . GLU B 1 19 ? 13.297 -21.969 0.08 1 94.94 19 GLU B CA 1
ATOM 1745 C C . GLU B 1 19 ? 14.305 -20.859 0.354 1 94.94 19 GLU B C 1
ATOM 1747 O O . GLU B 1 19 ? 14.125 -20.062 1.276 1 94.94 19 GLU B O 1
ATOM 1752 N N . GLY B 1 20 ? 15.367 -20.844 -0.409 1 95.56 20 GLY B N 1
ATOM 1753 C CA . GLY B 1 20 ? 16.359 -19.781 -0.3 1 95.56 20 GLY B CA 1
ATOM 1754 C C . GLY B 1 20 ? 15.773 -18.406 -0.548 1 95.56 20 GLY B C 1
ATOM 1755 O O . GLY B 1 20 ? 16.109 -17.453 0.164 1 95.56 20 GLY B O 1
ATOM 1756 N N . ALA B 1 21 ? 14.906 -18.344 -1.551 1 95 21 ALA B N 1
ATOM 1757 C CA . ALA B 1 21 ? 14.258 -17.062 -1.86 1 95 21 ALA B CA 1
ATOM 1758 C C . ALA B 1 21 ? 13.484 -16.531 -0.656 1 95 21 ALA B C 1
ATOM 1760 O O . ALA B 1 21 ? 13.609 -15.367 -0.299 1 95 21 ALA B O 1
ATOM 1761 N N . LEU B 1 22 ? 12.742 -17.391 0.004 1 91.5 22 LEU B N 1
ATOM 1762 C CA . LEU B 1 22 ? 11.961 -16.984 1.174 1 91.5 22 LEU B CA 1
ATOM 1763 C C . LEU B 1 22 ? 12.883 -16.531 2.305 1 91.5 22 LEU B C 1
ATOM 1765 O O . LEU B 1 22 ? 12.617 -15.516 2.951 1 91.5 22 LEU B O 1
ATOM 1769 N N . LEU B 1 23 ? 13.906 -17.234 2.447 1 91.38 23 LEU B N 1
ATOM 1770 C CA . LEU B 1 23 ? 14.875 -16.906 3.492 1 91.38 23 LEU B CA 1
ATOM 1771 C C . LEU B 1 23 ? 15.492 -15.531 3.254 1 91.38 23 LEU B C 1
ATOM 1773 O O . LEU B 1 23 ? 15.555 -14.703 4.168 1 91.38 23 LEU B O 1
ATOM 1777 N N . PHE B 1 24 ? 15.898 -15.289 2.051 1 92.62 24 PHE B N 1
ATOM 1778 C CA . PHE B 1 24 ? 16.609 -14.047 1.753 1 92.62 24 PHE B CA 1
ATOM 1779 C C . PHE B 1 24 ? 15.648 -12.867 1.711 1 92.62 24 PHE B C 1
ATOM 1781 O O . PHE B 1 24 ? 16.016 -11.742 2.055 1 92.62 24 PHE B O 1
ATOM 1788 N N . ILE B 1 25 ? 14.391 -13.102 1.327 1 88.69 25 ILE B N 1
ATOM 1789 C CA . ILE B 1 25 ? 13.398 -12.047 1.448 1 88.69 25 ILE B CA 1
ATOM 1790 C C . ILE B 1 25 ? 13.305 -11.586 2.902 1 88.69 25 ILE B C 1
ATOM 1792 O O . ILE B 1 25 ? 13.305 -10.383 3.184 1 88.69 25 ILE B O 1
ATOM 1796 N N . GLN B 1 26 ? 13.25 -12.508 3.75 1 86.12 26 GLN B N 1
ATOM 1797 C CA . GLN B 1 26 ? 13.125 -12.219 5.176 1 86.12 26 GLN B CA 1
ATOM 1798 C C . GLN B 1 26 ? 14.359 -11.5 5.699 1 86.12 26 GLN B C 1
ATOM 1800 O O . GLN B 1 26 ? 14.258 -10.586 6.523 1 86.12 26 GLN B O 1
ATOM 1805 N N . GLN B 1 27 ? 15.461 -11.867 5.16 1 87.44 27 GLN B N 1
ATOM 1806 C CA . GLN B 1 27 ? 16.719 -11.367 5.707 1 87.44 27 GLN B CA 1
ATOM 1807 C C . GLN B 1 27 ? 17.062 -10 5.133 1 87.44 27 GLN B C 1
ATOM 1809 O O . GLN B 1 27 ? 17.516 -9.109 5.859 1 87.44 27 GLN B O 1
ATOM 1814 N N . GLN B 1 28 ? 16.859 -9.875 3.787 1 88.5 28 GLN B N 1
ATOM 1815 C CA . GLN B 1 28 ? 17.422 -8.664 3.213 1 88.5 28 GLN B CA 1
ATOM 1816 C C . GLN B 1 28 ? 16.562 -8.133 2.074 1 88.5 28 GLN B C 1
ATOM 1818 O O . GLN B 1 28 ? 16.859 -7.086 1.494 1 88.5 28 GLN B O 1
ATOM 1823 N N . GLY B 1 29 ? 15.484 -8.812 1.823 1 87.25 29 GLY B N 1
ATOM 1824 C CA . GLY B 1 29 ? 14.609 -8.344 0.766 1 87.25 29 GLY B CA 1
ATOM 1825 C C . GLY B 1 29 ? 15.008 -8.844 -0.609 1 87.25 29 GLY B C 1
ATOM 1826 O O . GLY B 1 29 ? 16 -9.555 -0.752 1 87.25 29 GLY B O 1
ATOM 1827 N N . VAL B 1 30 ? 14.266 -8.484 -1.617 1 90.94 30 VAL B N 1
ATOM 1828 C CA . VAL B 1 30 ? 14.422 -8.992 -2.977 1 90.94 30 VAL B CA 1
ATOM 1829 C C . VAL B 1 30 ? 15.586 -8.281 -3.664 1 90.94 30 VAL B C 1
ATOM 1831 O O . VAL B 1 30 ? 16.453 -8.93 -4.25 1 90.94 30 VAL B O 1
ATOM 1834 N N . ARG B 1 31 ? 15.68 -7.031 -3.549 1 88.06 31 ARG B N 1
ATOM 1835 C CA . ARG B 1 31 ? 16.641 -6.223 -4.297 1 88.06 31 ARG B CA 1
ATOM 1836 C C . ARG B 1 31 ? 18.062 -6.527 -3.867 1 88.06 31 ARG B C 1
ATOM 1838 O O . ARG B 1 31 ? 18.969 -6.602 -4.703 1 88.06 31 ARG B O 1
ATOM 1845 N N . LYS B 1 32 ? 18.281 -6.734 -2.678 1 90.94 32 LYS B N 1
ATOM 1846 C CA . LYS B 1 32 ? 19.625 -6.898 -2.127 1 90.94 32 LYS B CA 1
ATOM 1847 C C . LYS B 1 32 ? 20.109 -8.336 -2.283 1 90.94 32 LYS B C 1
ATOM 1849 O O . LYS B 1 32 ? 21.281 -8.633 -2.029 1 90.94 32 LYS B O 1
ATOM 1854 N N . THR B 1 33 ? 19.188 -9.188 -2.617 1 94.81 33 THR B N 1
ATOM 1855 C CA . THR B 1 33 ? 19.562 -10.586 -2.777 1 94.81 33 THR B CA 1
ATOM 1856 C C . THR B 1 33 ? 20.156 -10.828 -4.164 1 94.81 33 THR B C 1
ATOM 1858 O O . THR B 1 33 ? 19.594 -10.398 -5.172 1 94.81 33 THR B O 1
ATOM 1861 N N . SER B 1 34 ? 21.297 -11.5 -4.199 1 96.81 34 SER B N 1
ATOM 1862 C CA . SER B 1 34 ? 21.938 -11.773 -5.473 1 96.81 34 SER B CA 1
ATOM 1863 C C . SER B 1 34 ? 21.719 -13.219 -5.91 1 96.81 34 SER B C 1
ATOM 1865 O O . SER B 1 34 ? 21.406 -14.078 -5.09 1 96.81 34 SER B O 1
ATOM 1867 N N . VAL B 1 35 ? 21.938 -13.422 -7.219 1 97.75 35 VAL B N 1
ATOM 1868 C CA . VAL B 1 35 ? 21.875 -14.781 -7.754 1 97.75 35 VAL B CA 1
ATOM 1869 C C . VAL B 1 35 ? 22.953 -15.641 -7.113 1 97.75 35 VAL B C 1
ATOM 1871 O O . VAL B 1 35 ? 22.734 -16.812 -6.812 1 97.75 35 VAL B O 1
ATOM 1874 N N . ASP B 1 36 ? 24.062 -15.016 -6.758 1 98 36 ASP B N 1
ATOM 1875 C CA . ASP B 1 36 ? 25.156 -15.742 -6.129 1 98 36 ASP B CA 1
ATOM 1876 C C . ASP B 1 36 ? 24.734 -16.312 -4.781 1 98 36 ASP B C 1
ATOM 1878 O O . ASP B 1 36 ? 25.062 -17.469 -4.465 1 98 36 ASP B O 1
ATOM 1882 N N . GLU B 1 37 ? 24.016 -15.617 -4.047 1 97.94 37 GLU B N 1
ATOM 1883 C CA . GLU B 1 37 ? 23.531 -16.062 -2.744 1 97.94 37 GLU B CA 1
ATOM 1884 C C . GLU B 1 37 ? 22.516 -17.203 -2.891 1 97.94 37 GLU B C 1
ATOM 1886 O O . GLU B 1 37 ? 22.547 -18.172 -2.143 1 97.94 37 GLU B O 1
ATOM 1891 N N . LEU B 1 38 ? 21.672 -17.078 -3.867 1 98.19 38 LEU B N 1
ATOM 1892 C CA . LEU B 1 38 ? 20.609 -18.062 -4.094 1 98.19 38 LEU B CA 1
ATOM 1893 C C . LEU B 1 38 ? 21.203 -19.391 -4.531 1 98.19 38 LEU B C 1
ATOM 1895 O O . LEU B 1 38 ? 20.781 -20.453 -4.043 1 98.19 38 LEU B O 1
ATOM 1899 N N . VAL B 1 39 ? 22.172 -19.344 -5.406 1 97.88 39 VAL B N 1
ATOM 1900 C CA . VAL B 1 39 ? 22.734 -20.578 -5.934 1 97.88 39 VAL B CA 1
ATOM 1901 C C . VAL B 1 39 ? 23.594 -21.25 -4.871 1 97.88 39 VAL B C 1
ATOM 1903 O O . VAL B 1 39 ? 23.672 -22.484 -4.805 1 97.88 39 VAL B O 1
ATOM 1906 N N . LYS B 1 40 ? 24.234 -20.422 -4.062 1 97.94 40 LYS B N 1
ATOM 1907 C CA . LYS B 1 40 ? 24.984 -20.984 -2.939 1 97.94 40 LYS B CA 1
ATOM 1908 C C . LYS B 1 40 ? 24.062 -21.75 -1.986 1 97.94 40 LYS B C 1
ATOM 1910 O O . LYS B 1 40 ? 24.391 -22.859 -1.558 1 97.94 40 LYS B O 1
ATOM 1915 N N . TYR B 1 41 ? 22.969 -21.219 -1.73 1 97.44 41 TYR B N 1
ATOM 1916 C CA . TYR B 1 41 ? 22 -21.875 -0.851 1 97.44 41 TYR B CA 1
ATOM 1917 C C . TYR B 1 41 ? 21.484 -23.172 -1.467 1 97.44 41 TYR B C 1
ATOM 1919 O O . TYR B 1 41 ? 21.375 -24.188 -0.778 1 97.44 41 TYR B O 1
ATOM 1927 N N . ALA B 1 42 ? 21.203 -23.156 -2.727 1 97.38 42 ALA B N 1
ATOM 1928 C CA . ALA B 1 42 ? 20.625 -24.297 -3.424 1 97.38 42 ALA B CA 1
ATOM 1929 C C . ALA B 1 42 ? 21.703 -25.297 -3.824 1 97.38 42 ALA B C 1
ATOM 1931 O O . ALA B 1 42 ? 21.391 -26.406 -4.301 1 97.38 42 ALA B O 1
ATOM 1932 N N . ASN B 1 43 ? 22.891 -24.906 -3.676 1 96.75 43 ASN B N 1
ATOM 1933 C CA . ASN B 1 43 ? 24.031 -25.75 -4.004 1 96.75 43 ASN B CA 1
ATOM 1934 C C . ASN B 1 43 ? 24.047 -26.125 -5.484 1 96.75 43 ASN B C 1
ATOM 1936 O O . ASN B 1 43 ? 24.172 -27.297 -5.828 1 96.75 43 ASN B O 1
ATOM 1940 N N . ILE B 1 44 ? 23.906 -25.141 -6.289 1 96.88 44 ILE B N 1
ATOM 1941 C CA . ILE B 1 44 ? 24 -25.297 -7.738 1 96.88 44 ILE B CA 1
ATOM 1942 C C . ILE B 1 44 ? 24.875 -24.188 -8.32 1 96.88 44 ILE B C 1
ATOM 1944 O O . ILE B 1 44 ? 25.203 -23.219 -7.629 1 96.88 44 ILE B O 1
ATOM 1948 N N . SER B 1 45 ? 25.219 -24.375 -9.57 1 95.88 45 SER B N 1
ATOM 1949 C CA . SER B 1 45 ? 26.016 -23.344 -10.25 1 95.88 45 SER B CA 1
ATOM 1950 C C . SER B 1 45 ? 25.125 -22.219 -10.766 1 95.88 45 SER B C 1
ATOM 1952 O O . SER B 1 45 ? 23.906 -22.391 -10.898 1 95.88 45 SER B O 1
ATOM 1954 N N . LYS B 1 46 ? 25.703 -21.094 -11.039 1 95.81 46 LYS B N 1
ATOM 1955 C CA . LYS B 1 46 ? 24.984 -19.969 -11.617 1 95.81 46 LYS B CA 1
ATOM 1956 C C . LYS B 1 46 ? 24.406 -20.328 -12.984 1 95.81 46 LYS B C 1
ATOM 1958 O O . LYS B 1 46 ? 23.281 -19.922 -13.312 1 95.81 46 LYS B O 1
ATOM 1963 N N . GLY B 1 47 ? 25.141 -21.047 -13.734 1 95.69 47 GLY B N 1
ATOM 1964 C CA . GLY B 1 47 ? 24.656 -21.531 -15.016 1 95.69 47 GLY B CA 1
ATOM 1965 C C . GLY B 1 47 ? 23.406 -22.391 -14.891 1 95.69 47 GLY B C 1
ATOM 1966 O O . GLY B 1 47 ? 22.469 -22.234 -15.672 1 95.69 47 GLY B O 1
ATOM 1967 N N . ALA B 1 48 ? 23.438 -23.219 -13.922 1 95.94 48 ALA B N 1
ATOM 1968 C CA . ALA B 1 48 ? 22.281 -24.078 -13.664 1 95.94 48 ALA B CA 1
ATOM 1969 C C . ALA B 1 48 ? 21.062 -23.266 -13.273 1 95.94 48 ALA B C 1
ATOM 1971 O O . ALA B 1 48 ? 19.938 -23.625 -13.609 1 95.94 48 ALA B O 1
ATOM 1972 N N . PHE B 1 49 ? 21.281 -22.188 -12.555 1 97.69 49 PHE B N 1
ATOM 1973 C CA . PHE B 1 49 ? 20.188 -21.312 -12.125 1 97.69 49 PHE B CA 1
ATOM 1974 C C . PHE B 1 49 ? 19.344 -20.891 -13.32 1 97.69 49 PHE B C 1
ATOM 1976 O O . PHE B 1 49 ? 18.109 -20.938 -13.25 1 97.69 49 PHE B O 1
ATOM 1983 N N . TYR B 1 50 ? 19.953 -20.625 -14.391 1 96.56 50 TYR B N 1
ATOM 1984 C CA . TYR B 1 50 ? 19.281 -20.016 -15.531 1 96.56 50 TYR B CA 1
ATOM 1985 C C . TYR B 1 50 ? 18.562 -21.062 -16.359 1 96.56 50 TYR B C 1
ATOM 1987 O O . TYR B 1 50 ? 17.828 -20.734 -17.297 1 96.56 50 TYR B O 1
ATOM 1995 N N . LEU B 1 51 ? 18.766 -22.328 -15.992 1 95.81 51 LEU B N 1
ATOM 1996 C CA . LEU B 1 51 ? 17.922 -23.391 -16.547 1 95.81 51 LEU B CA 1
ATOM 1997 C C . LEU B 1 51 ? 16.547 -23.391 -15.906 1 95.81 51 LEU B C 1
ATOM 1999 O O . LEU B 1 51 ? 15.594 -23.953 -16.453 1 95.81 51 LEU B O 1
ATOM 2003 N N . PHE B 1 52 ? 16.516 -22.766 -14.75 1 96.69 52 PHE B N 1
ATOM 2004 C CA . PHE B 1 52 ? 15.266 -22.781 -14 1 96.69 52 PHE B CA 1
ATOM 2005 C C . PHE B 1 52 ? 14.562 -21.438 -14.086 1 96.69 52 PHE B C 1
ATOM 2007 O O . PHE B 1 52 ? 13.344 -21.375 -14.266 1 96.69 52 PHE B O 1
ATOM 2014 N N . TYR B 1 53 ? 15.305 -20.375 -13.922 1 97.75 53 TYR B N 1
ATOM 2015 C CA . TYR B 1 53 ? 14.758 -19.016 -13.953 1 97.75 53 TYR B CA 1
ATOM 2016 C C . TYR B 1 53 ? 15.648 -18.094 -14.773 1 97.75 53 TYR B C 1
ATOM 2018 O O . TYR B 1 53 ? 16.859 -18.078 -14.602 1 97.75 53 TYR B O 1
ATOM 2026 N N . THR B 1 54 ? 15.016 -17.266 -15.57 1 96.56 54 THR B N 1
ATOM 2027 C CA . THR B 1 54 ? 15.773 -16.344 -16.406 1 96.56 54 THR B CA 1
ATOM 2028 C C . THR B 1 54 ? 16.219 -15.117 -15.609 1 96.56 54 THR B C 1
ATOM 2030 O O . THR B 1 54 ? 17.047 -14.336 -16.078 1 96.56 54 THR B O 1
ATOM 2033 N N . SER B 1 55 ? 15.586 -14.938 -14.391 1 97.06 55 SER B N 1
ATOM 2034 C CA . SER B 1 55 ? 15.961 -13.852 -13.492 1 97.06 55 SER B CA 1
ATOM 2035 C C . SER B 1 55 ? 15.633 -14.195 -12.039 1 97.06 55 SER B C 1
ATOM 2037 O O . SER B 1 55 ? 14.781 -15.055 -11.781 1 97.06 55 SER B O 1
ATOM 2039 N N . LYS B 1 56 ? 16.312 -13.562 -11.141 1 97.19 56 LYS B N 1
ATOM 2040 C CA . LYS B 1 56 ? 15.984 -13.781 -9.734 1 97.19 56 LYS B CA 1
ATOM 2041 C C . LYS B 1 56 ? 14.586 -13.273 -9.406 1 97.19 56 LYS B C 1
ATOM 2043 O O . LYS B 1 56 ? 13.922 -13.797 -8.516 1 97.19 56 LYS B O 1
ATOM 2048 N N . GLU B 1 57 ? 14.133 -12.234 -10.148 1 97.06 57 GLU B N 1
ATOM 2049 C CA . GLU B 1 57 ? 12.805 -11.672 -9.93 1 97.06 57 GLU B CA 1
ATOM 2050 C C . GLU B 1 57 ? 11.711 -12.703 -10.227 1 97.06 57 GLU B C 1
ATOM 2052 O O . GLU B 1 57 ? 10.711 -12.773 -9.508 1 97.06 57 GLU B O 1
ATOM 2057 N N . LEU B 1 58 ? 11.961 -13.484 -11.219 1 97.56 58 LEU B N 1
ATOM 2058 C CA . LEU B 1 58 ? 10.992 -14.523 -11.547 1 97.56 58 LEU B CA 1
ATOM 2059 C C . LEU B 1 58 ? 10.945 -15.594 -10.461 1 97.56 58 LEU B C 1
ATOM 2061 O O . LEU B 1 58 ? 9.875 -16.109 -10.133 1 97.56 58 LEU B O 1
ATOM 2065 N N . LEU B 1 59 ? 12.117 -15.906 -9.945 1 97.69 59 LEU B N 1
ATOM 2066 C CA . LEU B 1 59 ? 12.156 -16.844 -8.828 1 97.69 59 LEU B CA 1
ATOM 2067 C C . LEU B 1 59 ? 11.367 -16.297 -7.641 1 97.69 59 LEU B C 1
ATOM 2069 O O . LEU B 1 59 ? 10.539 -17 -7.062 1 97.69 59 LEU B O 1
ATOM 2073 N N . PHE B 1 60 ? 11.602 -15.07 -7.277 1 95.56 60 PHE B N 1
ATOM 2074 C CA . PHE B 1 60 ? 10.922 -14.461 -6.145 1 95.56 60 PHE B CA 1
ATOM 2075 C C . PHE B 1 60 ? 9.414 -14.414 -6.379 1 95.56 60 PHE B C 1
ATOM 2077 O O . PHE B 1 60 ? 8.633 -14.75 -5.488 1 95.56 60 PHE B O 1
ATOM 2084 N N . PHE B 1 61 ? 9.055 -14.023 -7.555 1 95 61 PHE B N 1
ATOM 2085 C CA . PHE B 1 61 ? 7.641 -13.953 -7.895 1 95 61 PHE B CA 1
ATOM 2086 C C . PHE B 1 61 ? 6.988 -15.328 -7.797 1 95 61 PHE B C 1
ATOM 2088 O O . PHE B 1 61 ? 5.934 -15.484 -7.18 1 95 61 PHE B O 1
ATOM 2095 N N . ASP B 1 62 ? 7.648 -16.25 -8.367 1 94.94 62 ASP B N 1
ATOM 2096 C CA . ASP B 1 62 ? 7.152 -17.625 -8.328 1 94.94 62 ASP B CA 1
ATOM 2097 C C . ASP B 1 62 ? 6.988 -18.109 -6.895 1 94.94 62 ASP B C 1
ATOM 2099 O O . ASP B 1 62 ? 6.012 -18.797 -6.57 1 94.94 62 ASP B O 1
ATOM 2103 N N . THR B 1 63 ? 7.887 -17.75 -6.066 1 93.19 63 THR B N 1
ATOM 2104 C CA . THR B 1 63 ? 7.848 -18.141 -4.66 1 93.19 63 THR B CA 1
ATOM 2105 C C . THR B 1 63 ? 6.66 -17.484 -3.959 1 93.19 63 THR B C 1
ATOM 2107 O O . THR B 1 63 ? 5.934 -18.156 -3.217 1 93.19 63 THR B O 1
ATOM 2110 N N . ILE B 1 64 ? 6.383 -16.297 -4.207 1 89.12 64 ILE B N 1
ATOM 2111 C CA . ILE B 1 64 ? 5.289 -15.555 -3.592 1 89.12 64 ILE B CA 1
ATOM 2112 C C . ILE B 1 64 ? 3.951 -16.094 -4.09 1 89.12 64 ILE B C 1
ATOM 2114 O O . ILE B 1 64 ? 3 -16.234 -3.316 1 89.12 64 ILE B O 1
ATOM 2118 N N . ILE B 1 65 ? 3.93 -16.406 -5.363 1 89.62 65 ILE B N 1
ATOM 2119 C CA . ILE B 1 65 ? 2.705 -16.922 -5.969 1 89.62 65 ILE B CA 1
ATOM 2120 C C . ILE B 1 65 ? 2.33 -18.266 -5.336 1 89.62 65 ILE B C 1
ATOM 2122 O O . ILE B 1 65 ? 1.148 -18.562 -5.148 1 89.62 65 ILE B O 1
ATOM 2126 N N . ASP B 1 66 ? 3.35 -19 -5 1 89.38 66 ASP B N 1
ATOM 2127 C CA . ASP B 1 66 ? 3.068 -20.266 -4.309 1 89.38 66 ASP B CA 1
ATOM 2128 C C . ASP B 1 66 ? 2.297 -20.016 -3.012 1 89.38 66 ASP B C 1
ATOM 2130 O O . ASP B 1 66 ? 1.363 -20.75 -2.689 1 89.38 66 ASP B O 1
ATOM 2134 N N . TYR B 1 67 ? 2.674 -19.031 -2.355 1 81.5 67 TYR B N 1
ATOM 2135 C CA . TYR B 1 67 ? 1.979 -18.672 -1.124 1 81.5 67 TYR B CA 1
ATOM 2136 C C . TYR B 1 67 ? 0.574 -18.172 -1.421 1 81.5 67 TYR B C 1
ATOM 2138 O O . TYR B 1 67 ? -0.383 -18.531 -0.733 1 81.5 67 TYR B O 1
ATOM 2146 N N . HIS B 1 68 ? 0.503 -17.375 -2.381 1 83.94 68 HIS B N 1
ATOM 2147 C CA . HIS B 1 68 ? -0.796 -16.875 -2.811 1 83.94 68 HIS B CA 1
ATOM 2148 C C . HIS B 1 68 ? -1.754 -18.016 -3.125 1 83.94 68 HIS B C 1
ATOM 2150 O O . HIS B 1 68 ? -2.908 -18 -2.693 1 83.94 68 HIS B O 1
ATOM 2156 N N . LYS B 1 69 ? -1.265 -19 -3.822 1 86.31 69 LYS B N 1
ATOM 2157 C CA . LYS B 1 69 ? -2.088 -20.141 -4.211 1 86.31 69 LYS B CA 1
ATOM 2158 C C . LYS B 1 69 ? -2.514 -20.953 -2.988 1 86.31 69 LYS B C 1
ATOM 2160 O O . LYS B 1 69 ? -3.639 -21.453 -2.932 1 86.31 69 LYS B O 1
ATOM 2165 N N . LYS B 1 70 ? -1.592 -21.047 -2.117 1 86 70 LYS B N 1
ATOM 2166 C CA . LYS B 1 70 ? -1.923 -21.734 -0.876 1 86 70 LYS B CA 1
ATOM 2167 C C . LYS B 1 70 ? -3.045 -21.016 -0.129 1 86 70 LYS B C 1
ATOM 2169 O O . LYS B 1 70 ? -3.982 -21.656 0.352 1 86 70 LYS B O 1
ATOM 2174 N N . LEU B 1 71 ? -2.977 -19.734 -0.034 1 83.62 71 LEU B N 1
ATOM 2175 C CA . LEU B 1 71 ? -4.004 -18.938 0.625 1 83.62 71 LEU B CA 1
ATOM 2176 C C . LEU B 1 71 ? -5.344 -19.078 -0.089 1 83.62 71 LEU B C 1
ATOM 2178 O O . LEU B 1 71 ? -6.387 -19.188 0.558 1 83.62 71 LEU B O 1
ATOM 2182 N N . GLU B 1 72 ? -5.277 -19.016 -1.369 1 84.44 72 GLU B N 1
ATOM 2183 C CA . GLU B 1 72 ? -6.488 -19.172 -2.172 1 84.44 72 GLU B CA 1
ATOM 2184 C C . GLU B 1 72 ? -7.164 -20.516 -1.895 1 84.44 72 GLU B C 1
ATOM 2186 O O . GLU B 1 72 ? -8.383 -20.578 -1.754 1 84.44 72 GLU B O 1
ATOM 2191 N N . LYS B 1 73 ? -6.355 -21.547 -1.857 1 87.81 73 LYS B N 1
ATOM 2192 C CA . LYS B 1 73 ? -6.895 -22.859 -1.582 1 87.81 73 LYS B CA 1
ATOM 2193 C C . LYS B 1 73 ? -7.531 -22.922 -0.196 1 87.81 73 LYS B C 1
ATOM 2195 O O . LYS B 1 73 ? -8.617 -23.484 -0.028 1 87.81 73 LYS B O 1
ATOM 2200 N N . GLU B 1 74 ? -6.855 -22.344 0.749 1 86.62 74 GLU B N 1
ATOM 2201 C CA . GLU B 1 74 ? -7.395 -22.297 2.105 1 86.62 74 GLU B CA 1
ATOM 2202 C C . GLU B 1 74 ? -8.695 -21.5 2.162 1 86.62 74 GLU B C 1
ATOM 2204 O O . GLU B 1 74 ? -9.625 -21.875 2.883 1 86.62 74 GLU B O 1
ATOM 2209 N N . PHE B 1 75 ? -8.711 -20.484 1.436 1 85.62 75 PHE B N 1
ATOM 2210 C CA . PHE B 1 75 ? -9.898 -19.641 1.349 1 85.62 75 PHE B CA 1
ATOM 2211 C C . PHE B 1 75 ? -11.07 -20.438 0.779 1 85.62 75 PHE B C 1
ATOM 2213 O O . PHE B 1 75 ? -12.164 -20.422 1.352 1 85.62 75 PHE B O 1
ATOM 2220 N N . LEU B 1 76 ? -10.859 -21.109 -0.307 1 85.12 76 LEU B N 1
ATOM 2221 C CA . LEU B 1 76 ? -11.906 -21.891 -0.956 1 85.12 76 LEU B CA 1
ATOM 2222 C C . LEU B 1 76 ? -12.391 -23.016 -0.048 1 85.12 76 LEU B C 1
ATOM 2224 O O . LEU B 1 76 ? -13.594 -23.281 0.024 1 85.12 76 LEU B O 1
ATOM 2228 N N . ASN B 1 77 ? -11.461 -23.594 0.636 1 88.94 77 ASN B N 1
ATOM 2229 C CA . ASN B 1 77 ? -11.82 -24.656 1.585 1 88.94 77 ASN B CA 1
ATOM 2230 C C . ASN B 1 77 ? -12.703 -24.109 2.707 1 88.94 77 ASN B C 1
ATOM 2232 O O . ASN B 1 77 ? -13.656 -24.766 3.117 1 88.94 77 ASN B O 1
ATOM 2236 N N . ALA B 1 78 ? -12.359 -22.969 3.191 1 86.75 78 ALA B N 1
ATOM 2237 C CA . ALA B 1 78 ? -13.117 -22.344 4.273 1 86.75 78 ALA B CA 1
ATOM 2238 C C . ALA B 1 78 ? -14.523 -21.969 3.812 1 86.75 78 ALA B C 1
ATOM 2240 O O . ALA B 1 78 ? -15.5 -22.188 4.539 1 86.75 78 ALA B O 1
ATOM 2241 N N . ILE B 1 79 ? -14.648 -21.438 2.648 1 85.25 79 ILE B N 1
ATOM 2242 C CA . ILE B 1 79 ? -15.938 -21.016 2.107 1 85.25 79 ILE B CA 1
ATOM 2243 C C . ILE B 1 79 ? -16.828 -22.25 1.89 1 85.25 79 ILE B C 1
ATOM 2245 O O . ILE B 1 79 ? -18.031 -22.203 2.148 1 85.25 79 ILE B O 1
ATOM 2249 N N . ASN B 1 80 ? -16.219 -23.297 1.373 1 85.62 80 ASN B N 1
ATOM 2250 C CA . ASN B 1 80 ? -16.953 -24.516 1.073 1 85.62 80 ASN B CA 1
ATOM 2251 C C . ASN B 1 80 ? -17.531 -25.141 2.336 1 85.62 80 ASN B C 1
ATOM 2253 O O . ASN B 1 80 ? -18.547 -25.828 2.273 1 85.62 80 ASN B O 1
ATOM 2257 N N . LYS B 1 81 ? -16.938 -24.828 3.426 1 86.38 81 LYS B N 1
ATOM 2258 C CA . LYS B 1 81 ? -17.438 -25.344 4.699 1 86.38 81 LYS B CA 1
ATOM 2259 C C . LYS B 1 81 ? -18.625 -24.531 5.188 1 86.38 81 LYS B C 1
ATOM 2261 O O . LYS B 1 81 ? -19.359 -24.969 6.078 1 86.38 81 LYS B O 1
ATOM 2266 N N . HIS B 1 82 ? -18.828 -23.328 4.68 1 80.81 82 HIS B N 1
ATOM 2267 C CA . HIS B 1 82 ? -19.875 -22.422 5.141 1 80.81 82 HIS B CA 1
ATOM 2268 C C . HIS B 1 82 ? -20.891 -22.141 4.039 1 80.81 82 HIS B C 1
ATOM 2270 O O . HIS B 1 82 ? -21.594 -21.141 4.074 1 80.81 82 HIS B O 1
ATOM 2276 N N . THR B 1 83 ? -20.984 -22.906 3.014 1 69.38 83 THR B N 1
ATOM 2277 C CA . THR B 1 83 ? -21.719 -22.625 1.791 1 69.38 83 THR B CA 1
ATOM 2278 C C . THR B 1 83 ? -23.188 -22.328 2.105 1 69.38 83 THR B C 1
ATOM 2280 O O . THR B 1 83 ? -23.812 -21.5 1.439 1 69.38 83 THR B O 1
ATOM 2283 N N . ASP B 1 84 ? -23.766 -22.828 3.053 1 73.5 84 ASP B N 1
ATOM 2284 C CA . ASP B 1 84 ? -25.203 -22.672 3.273 1 73.5 84 ASP B CA 1
ATOM 2285 C C . ASP B 1 84 ? -25.516 -21.391 4.047 1 73.5 84 ASP B C 1
ATOM 2287 O O . ASP B 1 84 ? -26.672 -20.969 4.129 1 73.5 84 ASP B O 1
ATOM 2291 N N . ASN B 1 85 ? -24.547 -20.75 4.477 1 79.69 85 ASN B N 1
ATOM 2292 C CA . ASN B 1 85 ? -24.812 -19.609 5.344 1 79.69 85 ASN B CA 1
ATOM 2293 C C . ASN B 1 85 ? -23.734 -18.531 5.207 1 79.69 85 ASN B C 1
ATOM 2295 O O . ASN B 1 85 ? -23.234 -18.031 6.211 1 79.69 85 ASN B O 1
ATOM 2299 N N . ILE B 1 86 ? -23.5 -18.172 3.977 1 82.62 86 ILE B N 1
ATOM 2300 C CA . ILE B 1 86 ? -22.453 -17.156 3.828 1 82.62 86 ILE B CA 1
ATOM 2301 C C . ILE B 1 86 ? -23.062 -15.773 4.023 1 82.62 86 ILE B C 1
ATOM 2303 O O . ILE B 1 86 ? -24.016 -15.391 3.32 1 82.62 86 ILE B O 1
ATOM 2307 N N . THR B 1 87 ? -22.703 -15.172 5.113 1 88.31 87 THR B N 1
ATOM 2308 C CA . THR B 1 87 ? -23.094 -13.805 5.426 1 88.31 87 THR B CA 1
ATOM 2309 C C . THR B 1 87 ? -21.906 -12.859 5.297 1 88.31 87 THR B C 1
ATOM 2311 O O . THR B 1 87 ? -20.781 -13.297 5.059 1 88.31 87 THR B O 1
ATOM 2314 N N . VAL B 1 88 ? -22.172 -11.609 5.375 1 90.12 88 VAL B N 1
ATOM 2315 C CA . VAL B 1 88 ? -21.109 -10.602 5.367 1 90.12 88 VAL B CA 1
ATOM 2316 C C . VAL B 1 88 ? -20.109 -10.891 6.48 1 90.12 88 VAL B C 1
ATOM 2318 O O . VAL B 1 88 ? -18.906 -10.867 6.25 1 90.12 88 VAL B O 1
ATOM 2321 N N . ASP B 1 89 ? -20.656 -11.281 7.637 1 91.44 89 ASP B N 1
ATOM 2322 C CA . ASP B 1 89 ? -19.797 -11.508 8.797 1 91.44 89 ASP B CA 1
ATOM 2323 C C . ASP B 1 89 ? -18.938 -12.75 8.609 1 91.44 89 ASP B C 1
ATOM 2325 O O . ASP B 1 89 ? -17.734 -12.727 8.883 1 91.44 89 ASP B O 1
ATOM 2329 N N . THR B 1 90 ? -19.531 -13.781 8.102 1 90.25 90 THR B N 1
ATOM 2330 C CA . THR B 1 90 ? -18.812 -15.031 7.934 1 90.25 90 THR B CA 1
ATOM 2331 C C . THR B 1 90 ? -17.703 -14.875 6.883 1 90.25 90 THR B C 1
ATOM 2333 O O . THR B 1 90 ? -16.578 -15.305 7.102 1 90.25 90 THR B O 1
ATOM 2336 N N . LEU B 1 91 ? -18.047 -14.258 5.797 1 89.88 91 LEU B N 1
ATOM 2337 C CA . LEU B 1 91 ? -17.078 -14.078 4.73 1 89.88 91 LEU B CA 1
ATOM 2338 C C . LEU B 1 91 ? -15.969 -13.125 5.172 1 89.88 91 LEU B C 1
ATOM 2340 O O . LEU B 1 91 ? -14.789 -13.359 4.883 1 89.88 91 LEU B O 1
ATOM 2344 N N . THR B 1 92 ? -16.328 -12.07 5.836 1 92.75 92 THR B N 1
ATOM 2345 C CA . THR B 1 92 ? -15.336 -11.156 6.387 1 92.75 92 THR B CA 1
ATOM 2346 C C . THR B 1 92 ? -14.367 -11.891 7.312 1 92.75 92 THR B C 1
ATOM 2348 O O . THR B 1 92 ? -13.148 -11.719 7.207 1 92.75 92 THR B O 1
ATOM 2351 N N . ASP B 1 93 ? -14.914 -12.734 8.148 1 91.81 93 ASP B N 1
ATOM 2352 C CA . ASP B 1 93 ? -14.094 -13.469 9.102 1 91.81 93 ASP B CA 1
ATOM 2353 C C . ASP B 1 93 ? -13.164 -14.445 8.391 1 91.81 93 ASP B C 1
ATOM 2355 O O . ASP B 1 93 ? -11.992 -14.586 8.758 1 91.81 93 ASP B O 1
ATOM 2359 N N . ILE B 1 94 ? -13.68 -15.07 7.438 1 89.5 94 ILE B N 1
ATOM 2360 C CA . ILE B 1 94 ? -12.875 -16.031 6.691 1 89.5 94 ILE B CA 1
ATOM 2361 C C . ILE B 1 94 ? -11.688 -15.336 6.039 1 89.5 94 ILE B C 1
ATOM 2363 O O . ILE B 1 94 ? -10.547 -15.758 6.195 1 89.5 94 ILE B O 1
ATOM 2367 N N . ILE B 1 95 ? -11.945 -14.227 5.344 1 88.12 95 ILE B N 1
ATOM 2368 C CA . ILE B 1 95 ? -10.906 -13.516 4.613 1 88.12 95 ILE B CA 1
ATOM 2369 C C . ILE B 1 95 ? -9.914 -12.898 5.598 1 88.12 95 ILE B C 1
ATOM 2371 O O . ILE B 1 95 ? -8.703 -13.055 5.445 1 88.12 95 ILE B O 1
ATOM 2375 N N . SER B 1 96 ? -10.414 -12.188 6.602 1 89.56 96 SER B N 1
ATOM 2376 C CA . SER B 1 96 ? -9.539 -11.516 7.551 1 89.56 96 SER B CA 1
ATOM 2377 C C . SER B 1 96 ? -8.695 -12.523 8.336 1 89.56 96 SER B C 1
ATOM 2379 O O . SER B 1 96 ? -7.5 -12.305 8.547 1 89.56 96 SER B O 1
ATOM 2381 N N . ASP B 1 97 ? -9.266 -13.656 8.734 1 87 97 ASP B N 1
ATOM 2382 C CA . ASP B 1 97 ? -8.547 -14.672 9.492 1 87 97 ASP B CA 1
ATOM 2383 C C . ASP B 1 97 ? -7.441 -15.305 8.648 1 87 97 ASP B C 1
ATOM 2385 O O . ASP B 1 97 ? -6.352 -15.586 9.148 1 87 97 ASP B O 1
ATOM 2389 N N . LEU B 1 98 ? -7.754 -15.508 7.469 1 82.12 98 LEU B N 1
ATOM 2390 C CA . LEU B 1 98 ? -6.789 -16.141 6.578 1 82.12 98 LEU B CA 1
ATOM 2391 C C . LEU B 1 98 ? -5.566 -15.25 6.383 1 82.12 98 LEU B C 1
ATOM 2393 O O . LEU B 1 98 ? -4.43 -15.734 6.387 1 82.12 98 LEU B O 1
ATOM 2397 N N . LEU B 1 99 ? -5.777 -13.977 6.215 1 77.81 99 LEU B N 1
ATOM 2398 C CA . LEU B 1 99 ? -4.68 -13.07 5.906 1 77.81 99 LEU B CA 1
ATOM 2399 C C . LEU B 1 99 ? -3.947 -12.648 7.176 1 77.81 99 LEU B C 1
ATOM 2401 O O . LEU B 1 99 ? -2.738 -12.406 7.145 1 77.81 99 LEU B O 1
ATOM 2405 N N . ILE B 1 100 ? -4.672 -12.617 8.328 1 77.69 100 ILE B N 1
ATOM 2406 C CA . ILE B 1 100 ? -4.062 -12.188 9.586 1 77.69 100 ILE B CA 1
ATOM 2407 C C . ILE B 1 100 ? -3.346 -13.359 10.242 1 77.69 100 ILE B C 1
ATOM 2409 O O . ILE B 1 100 ? -2.213 -13.227 10.711 1 77.69 100 ILE B O 1
ATOM 2413 N N . ASN B 1 101 ? -3.955 -14.469 10.281 1 75.75 101 ASN B N 1
ATOM 2414 C CA . ASN B 1 101 ? -3.439 -15.609 11.031 1 75.75 101 ASN B CA 1
ATOM 2415 C C . ASN B 1 101 ? -2.43 -16.406 10.219 1 75.75 101 ASN B C 1
ATOM 2417 O O . ASN B 1 101 ? -1.603 -17.125 10.781 1 75.75 101 ASN B O 1
ATOM 2421 N N . ASN B 1 102 ? -2.477 -16.359 8.961 1 72.31 102 ASN B N 1
ATOM 2422 C CA . ASN B 1 102 ? -1.569 -17.141 8.117 1 72.31 102 ASN B CA 1
ATOM 2423 C C . ASN B 1 102 ? -0.56 -16.25 7.41 1 72.31 102 ASN B C 1
ATOM 2425 O O . ASN B 1 102 ? -0.112 -16.562 6.305 1 72.31 102 ASN B O 1
ATOM 2429 N N . LYS B 1 103 ? -0.45 -15.109 8.062 1 73.31 103 LYS B N 1
ATOM 2430 C CA . LYS B 1 103 ? 0.55 -14.211 7.5 1 73.31 103 LYS B CA 1
ATOM 2431 C C . LYS B 1 103 ? 1.937 -14.844 7.516 1 73.31 103 LYS B C 1
ATOM 2433 O O . LYS B 1 103 ? 2.445 -15.211 8.578 1 73.31 103 LYS B O 1
ATOM 2438 N N . PRO B 1 104 ? 2.377 -15.141 6.293 1 69.38 104 PRO B N 1
ATOM 2439 C CA . PRO B 1 104 ? 3.729 -15.703 6.297 1 69.38 104 PRO B CA 1
ATOM 2440 C C . PRO B 1 104 ? 4.758 -14.766 6.922 1 69.38 104 PRO B C 1
ATOM 2442 O O . PRO B 1 104 ? 4.566 -13.547 6.926 1 69.38 104 PRO B O 1
ATOM 2445 N N . TYR B 1 105 ? 5.742 -15.414 7.406 1 66.94 105 TYR B N 1
ATOM 2446 C CA . TYR B 1 105 ? 6.793 -14.664 8.094 1 66.94 105 TYR B CA 1
ATOM 2447 C C . TYR B 1 105 ? 7.43 -13.641 7.156 1 66.94 105 TYR B C 1
ATOM 2449 O O . TYR B 1 105 ? 7.848 -12.57 7.594 1 66.94 105 TYR B O 1
ATOM 2457 N N . PHE B 1 106 ? 7.375 -14.062 5.887 1 68.94 106 PHE B N 1
ATOM 2458 C CA . PHE B 1 106 ? 8.094 -13.188 4.973 1 68.94 106 PHE B CA 1
ATOM 2459 C C . PHE B 1 106 ? 7.32 -11.898 4.738 1 68.94 106 PHE B C 1
ATOM 2461 O O . PHE B 1 106 ? 7.887 -10.906 4.27 1 68.94 106 PHE B O 1
ATOM 2468 N N . VAL B 1 107 ? 6.059 -11.891 5.094 1 72.31 107 VAL B N 1
ATOM 2469 C CA . VAL B 1 107 ? 5.227 -10.711 4.875 1 72.31 107 VAL B CA 1
ATOM 2470 C C . VAL B 1 107 ? 5.738 -9.555 5.73 1 72.31 107 VAL B C 1
ATOM 2472 O O . VAL B 1 107 ? 5.633 -8.391 5.34 1 72.31 107 VAL B O 1
ATOM 2475 N N . SER B 1 108 ? 6.352 -9.961 6.836 1 70.19 108 SER B N 1
ATOM 2476 C CA . SER B 1 108 ? 6.883 -8.922 7.711 1 70.19 108 SER B CA 1
ATOM 2477 C C . SER B 1 108 ? 8.07 -8.219 7.074 1 70.19 108 SER B C 1
ATOM 2479 O O . SER B 1 108 ? 8.375 -7.07 7.414 1 70.19 108 SER B O 1
ATOM 2481 N N . ALA B 1 109 ? 8.664 -8.93 6.129 1 71.25 109 ALA B N 1
ATOM 2482 C CA . ALA B 1 109 ? 9.859 -8.375 5.496 1 71.25 109 ALA B CA 1
ATOM 2483 C C . ALA B 1 109 ? 9.562 -7.945 4.059 1 71.25 109 ALA B C 1
ATOM 2485 O O . ALA B 1 109 ? 10.328 -7.188 3.461 1 71.25 109 ALA B O 1
ATOM 2486 N N . PHE B 1 110 ? 8.484 -8.523 3.609 1 75.44 110 PHE B N 1
ATOM 2487 C CA . PHE B 1 110 ? 8.078 -8.172 2.254 1 75.44 110 PHE B CA 1
ATOM 2488 C C . PHE B 1 110 ? 7.336 -6.844 2.238 1 75.44 110 PHE B C 1
ATOM 2490 O O . PHE B 1 110 ? 6.332 -6.676 2.938 1 75.44 110 PHE B O 1
ATOM 2497 N N . ALA B 1 111 ? 7.879 -5.867 1.574 1 74.94 111 ALA B N 1
ATOM 2498 C CA . ALA B 1 111 ? 7.375 -4.5 1.63 1 74.94 111 ALA B CA 1
ATOM 2499 C C . ALA B 1 111 ? 6.805 -4.07 0.282 1 74.94 111 ALA B C 1
ATOM 2501 O O . ALA B 1 111 ? 6.973 -4.766 -0.721 1 74.94 111 ALA B O 1
ATOM 2502 N N . ASN B 1 112 ? 6.094 -3.047 0.295 1 77.5 112 ASN B N 1
ATOM 2503 C CA . ASN B 1 112 ? 5.547 -2.465 -0.927 1 77.5 112 ASN B CA 1
ATOM 2504 C C . ASN B 1 112 ? 6.652 -2.086 -1.908 1 77.5 112 ASN B C 1
ATOM 2506 O O . ASN B 1 112 ? 6.457 -2.152 -3.123 1 77.5 112 ASN B O 1
ATOM 2510 N N . CYS B 1 113 ? 7.801 -1.881 -1.372 1 81.31 113 CYS B N 1
ATOM 2511 C CA . CYS B 1 113 ? 8.93 -1.565 -2.24 1 81.31 113 CYS B CA 1
ATOM 2512 C C . CYS B 1 113 ? 9.344 -2.783 -3.057 1 81.31 113 CYS B C 1
ATOM 2514 O O . CYS B 1 113 ? 9.734 -2.652 -4.219 1 81.31 113 CYS B O 1
ATOM 2516 N N . ASP B 1 114 ? 9.188 -3.904 -2.424 1 85.25 114 ASP B N 1
ATOM 2517 C CA . ASP B 1 114 ? 9.5 -5.141 -3.131 1 85.25 114 ASP B CA 1
ATOM 2518 C C . ASP B 1 114 ? 8.492 -5.41 -4.246 1 85.25 114 ASP B C 1
ATOM 2520 O O . ASP B 1 114 ? 8.867 -5.824 -5.344 1 85.25 114 ASP B O 1
ATOM 2524 N N . VAL B 1 115 ? 7.273 -5.148 -3.926 1 85.88 115 VAL B N 1
ATOM 2525 C CA . VAL B 1 115 ? 6.215 -5.355 -4.906 1 85.88 115 VAL B CA 1
ATOM 2526 C C . VAL B 1 115 ? 6.438 -4.438 -6.109 1 85.88 115 VAL B C 1
ATOM 2528 O O . VAL B 1 115 ? 6.355 -4.879 -7.258 1 85.88 115 VAL B O 1
ATOM 2531 N N . GLU B 1 116 ? 6.727 -3.262 -5.852 1 82.5 116 GLU B N 1
ATOM 2532 C CA . GLU B 1 116 ? 6.98 -2.297 -6.918 1 82.5 116 GLU B CA 1
ATOM 2533 C C . GLU B 1 116 ? 8.188 -2.705 -7.754 1 82.5 116 GLU B C 1
ATOM 2535 O O . GLU B 1 116 ? 8.148 -2.643 -8.984 1 82.5 116 GLU B O 1
ATOM 2540 N N . TYR B 1 117 ? 9.211 -3.076 -7.086 1 87 117 TYR B N 1
ATOM 2541 C CA . TYR B 1 117 ? 10.43 -3.52 -7.754 1 87 117 TYR B CA 1
ATOM 2542 C C . TYR B 1 117 ? 10.148 -4.703 -8.672 1 87 117 TYR B C 1
ATOM 2544 O O . TYR B 1 117 ? 10.516 -4.688 -9.844 1 87 117 TYR B O 1
ATOM 2552 N N . LEU B 1 118 ? 9.422 -5.664 -8.18 1 89.62 118 LEU B N 1
ATOM 2553 C CA . LEU B 1 118 ? 9.102 -6.852 -8.969 1 89.62 118 LEU B CA 1
ATOM 2554 C C . LEU B 1 118 ? 8.219 -6.492 -10.156 1 89.62 118 LEU B C 1
ATOM 2556 O O . LEU B 1 118 ? 8.422 -7 -11.266 1 89.62 118 LEU B O 1
ATOM 2560 N N . SER B 1 119 ? 7.328 -5.633 -9.93 1 87.12 119 SER B N 1
ATOM 2561 C CA . SER B 1 119 ? 6.41 -5.234 -10.992 1 87.12 119 SER B CA 1
ATOM 2562 C C . SER B 1 119 ? 7.156 -4.57 -12.141 1 87.12 119 SER B C 1
ATOM 2564 O O . SER B 1 119 ? 6.738 -4.672 -13.297 1 87.12 119 SER B O 1
ATOM 2566 N N . ARG B 1 120 ? 8.242 -3.92 -11.883 1 85.19 120 ARG B N 1
ATOM 2567 C CA . ARG B 1 120 ? 9.031 -3.229 -12.898 1 85.19 120 ARG B CA 1
ATOM 2568 C C . ARG B 1 120 ? 9.938 -4.203 -13.648 1 85.19 120 ARG B C 1
ATOM 2570 O O . ARG B 1 120 ? 10.227 -4.008 -14.828 1 85.19 120 ARG B O 1
ATOM 2577 N N . LYS B 1 121 ? 10.367 -5.23 -12.984 1 92.38 121 LYS B N 1
ATOM 2578 C CA . LYS B 1 121 ? 11.406 -6.098 -13.523 1 92.38 121 LYS B CA 1
ATOM 2579 C C . LYS B 1 121 ? 10.805 -7.332 -14.195 1 92.38 121 LYS B C 1
ATOM 2581 O O . LYS B 1 121 ? 11.414 -7.934 -15.078 1 92.38 121 LYS B O 1
ATOM 2586 N N . LEU B 1 122 ? 9.617 -7.676 -13.812 1 94.44 122 LEU B N 1
ATOM 2587 C CA . LEU B 1 122 ? 8.984 -8.883 -14.344 1 94.44 122 LEU B CA 1
ATOM 2588 C C . LEU B 1 122 ? 8.398 -8.625 -15.727 1 94.44 122 LEU B C 1
ATOM 2590 O O . LEU B 1 122 ? 7.949 -7.512 -16.016 1 94.44 122 LEU B O 1
ATOM 2594 N N . PRO B 1 123 ? 8.414 -9.68 -16.594 1 93.75 123 PRO B N 1
ATOM 2595 C CA . PRO B 1 123 ? 7.723 -9.547 -17.875 1 93.75 123 PRO B CA 1
ATOM 2596 C C . PRO B 1 123 ? 6.234 -9.234 -17.703 1 93.75 123 PRO B C 1
ATOM 2598 O O . PRO B 1 123 ? 5.586 -9.758 -16.797 1 93.75 123 PRO B O 1
ATOM 2601 N N . GLN B 1 124 ? 5.75 -8.406 -18.578 1 91.38 124 GLN B N 1
ATOM 2602 C CA . GLN B 1 124 ? 4.359 -7.973 -18.516 1 91.38 124 GLN B CA 1
ATOM 2603 C C . GLN B 1 124 ? 3.402 -9.156 -18.609 1 91.38 124 GLN B C 1
ATOM 2605 O O . GLN B 1 124 ? 2.355 -9.172 -17.953 1 91.38 124 GLN B O 1
ATOM 2610 N N . GLU B 1 125 ? 3.832 -10.086 -19.344 1 94.31 125 GLU B N 1
ATOM 2611 C CA . GLU B 1 125 ? 2.988 -11.258 -19.531 1 94.31 125 GLU B CA 1
ATOM 2612 C C . GLU B 1 125 ? 2.789 -12.016 -18.219 1 94.31 125 GLU B C 1
ATOM 2614 O O . GLU B 1 125 ? 1.7 -12.523 -17.953 1 94.31 125 GLU B O 1
ATOM 2619 N N . VAL B 1 126 ? 3.82 -12.086 -17.453 1 94.06 126 VAL B N 1
ATOM 2620 C CA . VAL B 1 126 ? 3.756 -12.766 -16.156 1 94.06 126 VAL B CA 1
ATOM 2621 C C . VAL B 1 126 ? 2.828 -12 -15.219 1 94.06 126 VAL B C 1
ATOM 2623 O O . VAL B 1 126 ? 1.969 -12.602 -14.57 1 94.06 126 VAL B O 1
ATOM 2626 N N . LEU B 1 127 ? 2.932 -10.758 -15.219 1 90.81 127 LEU B N 1
ATOM 2627 C CA . LEU B 1 127 ? 2.098 -9.914 -14.375 1 90.81 127 LEU B CA 1
ATOM 2628 C C . LEU B 1 127 ? 0.636 -9.992 -14.797 1 90.81 127 LEU B C 1
ATOM 2630 O O . LEU B 1 127 ? -0.253 -10.133 -13.953 1 90.81 127 LEU B O 1
ATOM 2634 N N . SER B 1 128 ? 0.432 -9.922 -16.125 1 92 128 SER B N 1
ATOM 2635 C CA . SER B 1 128 ? -0.931 -9.969 -16.641 1 92 128 SER B CA 1
ATOM 2636 C C . SER B 1 128 ? -1.597 -11.305 -16.328 1 92 128 SER B C 1
ATOM 2638 O O . SER B 1 128 ? -2.787 -11.352 -16 1 92 128 SER B O 1
ATOM 2640 N N . LYS B 1 129 ? -0.808 -12.305 -16.422 1 93.31 129 LYS B N 1
ATOM 2641 C CA . LYS B 1 129 ? -1.348 -13.625 -16.094 1 93.31 129 LYS B CA 1
ATOM 2642 C C . LYS B 1 129 ? -1.768 -13.695 -14.625 1 93.31 129 LYS B C 1
ATOM 2644 O O . LYS B 1 129 ? -2.805 -14.273 -14.305 1 93.31 129 LYS B O 1
ATOM 2649 N N . HIS B 1 130 ? -0.972 -13.164 -13.797 1 91.31 130 HIS B N 1
ATOM 2650 C CA . HIS B 1 130 ? -1.314 -13.141 -12.375 1 91.31 130 HIS B CA 1
ATOM 2651 C C . HIS B 1 130 ? -2.605 -12.359 -12.141 1 91.31 130 HIS B C 1
ATOM 2653 O O . HIS B 1 130 ? -3.461 -12.797 -11.367 1 91.31 130 HIS B O 1
ATOM 2659 N N . VAL B 1 131 ? -2.744 -11.25 -12.75 1 91.19 131 VAL B N 1
ATOM 2660 C CA . VAL B 1 131 ? -3.947 -10.438 -12.633 1 91.19 131 VAL B CA 1
ATOM 2661 C C . VAL B 1 131 ? -5.16 -11.234 -13.117 1 91.19 131 VAL B C 1
ATOM 2663 O O . VAL B 1 131 ? -6.207 -11.227 -12.461 1 91.19 131 VAL B O 1
ATOM 2666 N N . ASP B 1 132 ? -4.992 -11.891 -14.227 1 93.06 132 ASP B N 1
ATOM 2667 C CA . ASP B 1 132 ? -6.07 -12.719 -14.766 1 93.06 132 ASP B CA 1
ATOM 2668 C C . ASP B 1 132 ? -6.461 -13.82 -13.789 1 93.06 132 ASP B C 1
ATOM 2670 O O . ASP B 1 132 ? -7.645 -14.117 -13.617 1 93.06 132 ASP B O 1
ATOM 2674 N N . ASP B 1 133 ? -5.445 -14.375 -13.203 1 91.94 133 ASP B N 1
ATOM 2675 C CA . ASP B 1 133 ? -5.711 -15.406 -12.203 1 91.94 133 ASP B CA 1
ATOM 2676 C C . ASP B 1 133 ? -6.516 -14.852 -11.031 1 91.94 133 ASP B C 1
ATOM 2678 O O . ASP B 1 133 ? -7.418 -15.516 -10.516 1 91.94 133 ASP B O 1
ATOM 2682 N N . ASP B 1 134 ? -6.191 -13.648 -10.609 1 91.31 134 ASP B N 1
ATOM 2683 C CA . ASP B 1 134 ? -6.938 -12.992 -9.547 1 91.31 134 ASP B CA 1
ATOM 2684 C C . ASP B 1 134 ? -8.398 -12.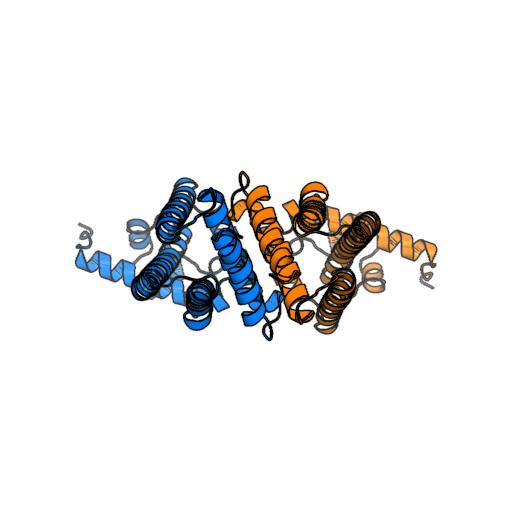797 -9.938 1 91.31 134 ASP B C 1
ATOM 2686 O O . ASP B 1 134 ? -9.297 -12.992 -9.117 1 91.31 134 ASP B O 1
ATOM 2690 N N . VAL B 1 135 ? -8.562 -12.391 -11.141 1 93.19 135 VAL B N 1
ATOM 2691 C CA . VAL B 1 135 ? -9.914 -12.141 -11.633 1 93.19 135 VAL B CA 1
ATOM 2692 C C . VAL B 1 135 ? -10.695 -13.445 -11.688 1 93.19 135 VAL B C 1
ATOM 2694 O O . VAL B 1 135 ? -11.875 -13.492 -11.312 1 93.19 135 VAL B O 1
ATOM 2697 N N . MET B 1 136 ? -10.047 -14.484 -12.133 1 91.62 136 MET B N 1
ATOM 2698 C C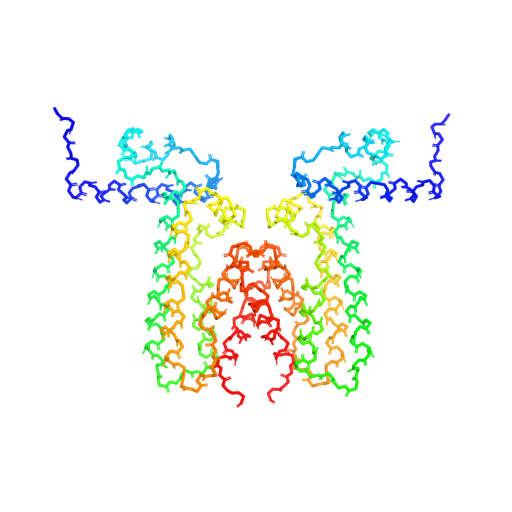A . MET B 1 136 ? -10.688 -15.789 -12.188 1 91.62 136 MET B CA 1
ATOM 2699 C C . MET B 1 136 ? -11.102 -16.25 -10.789 1 91.62 136 MET B C 1
ATOM 2701 O O . MET B 1 136 ? -12.195 -16.781 -10.609 1 91.62 136 MET B O 1
ATOM 2705 N N . LEU B 1 137 ? -10.25 -16.062 -9.867 1 88.81 137 LEU B N 1
ATOM 2706 C CA . LEU B 1 137 ? -10.578 -16.391 -8.492 1 88.81 137 LEU B CA 1
ATOM 2707 C C . LEU B 1 137 ? -11.766 -15.57 -7.996 1 88.81 137 LEU B C 1
ATOM 2709 O O . LEU B 1 137 ? -12.672 -16.109 -7.352 1 88.81 137 LEU B O 1
ATOM 2713 N N . ALA B 1 138 ? -11.727 -14.289 -8.258 1 89.69 138 ALA B N 1
ATOM 2714 C CA . ALA B 1 138 ? -12.836 -13.414 -7.875 1 89.69 138 ALA B CA 1
ATOM 2715 C C . ALA B 1 138 ? -14.156 -13.898 -8.469 1 89.69 138 ALA B C 1
ATOM 2717 O O . ALA B 1 138 ? -15.18 -13.906 -7.785 1 89.69 138 ALA B O 1
ATOM 2718 N N . ASN B 1 139 ? -14.086 -14.297 -9.711 1 89.88 139 ASN B N 1
ATOM 2719 C CA . ASN B 1 139 ? -15.273 -14.836 -10.375 1 89.88 139 ASN B CA 1
ATOM 2720 C C . ASN B 1 139 ? -15.789 -16.078 -9.664 1 89.88 139 ASN B C 1
ATOM 2722 O O . ASN B 1 139 ? -17 -16.25 -9.492 1 89.88 139 ASN B O 1
ATOM 2726 N N . GLU B 1 140 ? -14.922 -16.891 -9.273 1 86.25 140 GLU B N 1
ATOM 2727 C CA . GLU B 1 140 ? -15.297 -18.109 -8.555 1 86.25 140 GLU B CA 1
ATOM 2728 C C . GLU B 1 140 ? -15.961 -17.766 -7.219 1 86.25 140 GLU B C 1
ATOM 2730 O O . GLU B 1 140 ? -16.969 -18.375 -6.844 1 86.25 140 GLU B O 1
ATOM 2735 N N . LEU B 1 141 ? -15.445 -16.812 -6.562 1 83.19 141 LEU B N 1
ATOM 2736 C CA . LEU B 1 141 ? -15.969 -16.422 -5.262 1 83.19 141 LEU B CA 1
ATOM 2737 C C . LEU B 1 141 ? -17.359 -15.797 -5.402 1 83.19 141 LEU B C 1
ATOM 2739 O O . LEU B 1 141 ? -18.234 -16.047 -4.578 1 83.19 141 LEU B O 1
ATOM 2743 N N . LEU B 1 142 ? -17.484 -15 -6.406 1 86.94 142 LEU B N 1
ATOM 2744 C CA . LEU B 1 142 ? -18.75 -14.305 -6.625 1 86.94 142 LEU B CA 1
ATOM 2745 C C . LEU B 1 142 ? -19.891 -15.297 -6.863 1 86.94 142 LEU B C 1
ATOM 2747 O O . LEU B 1 142 ? -21.047 -14.992 -6.598 1 86.94 142 LEU B O 1
ATOM 2751 N N . LYS B 1 143 ? -19.547 -16.516 -7.309 1 83.81 143 LYS B N 1
ATOM 2752 C CA . LYS B 1 143 ? -20.562 -17.531 -7.555 1 83.81 143 LYS B CA 1
ATOM 2753 C C . LYS B 1 143 ? -21.188 -18.016 -6.25 1 83.81 143 LYS B C 1
ATOM 2755 O O . LYS B 1 143 ? -22.312 -18.531 -6.246 1 83.81 143 LYS B O 1
ATOM 2760 N N . PHE B 1 144 ? -20.469 -17.906 -5.203 1 79.5 144 PHE B N 1
ATOM 2761 C CA . PHE B 1 144 ? -20.953 -18.391 -3.908 1 79.5 144 PHE B CA 1
ATOM 2762 C C . PHE B 1 144 ? -21.828 -17.344 -3.234 1 79.5 144 PHE B C 1
ATOM 2764 O O . PHE B 1 144 ? -22.438 -17.609 -2.191 1 79.5 144 PHE B O 1
ATOM 2771 N N . ILE B 1 145 ? -21.812 -16.203 -3.736 1 80.31 145 ILE B N 1
ATOM 2772 C CA . ILE B 1 145 ? -22.609 -15.133 -3.154 1 80.31 145 ILE B CA 1
ATOM 2773 C C . ILE B 1 145 ? -23.984 -15.102 -3.814 1 80.31 145 ILE B C 1
ATOM 2775 O O . ILE B 1 145 ? -24.094 -15 -5.039 1 80.31 145 ILE B O 1
ATOM 2779 N N . PRO B 1 146 ? -25.062 -15.555 -3.129 1 71.5 146 PRO B N 1
ATOM 2780 C CA . PRO B 1 146 ? -26.406 -15.719 -3.688 1 71.5 146 PRO B CA 1
ATOM 2781 C C . PRO B 1 146 ? -26.859 -14.5 -4.488 1 71.5 146 PRO B C 1
ATOM 2783 O O . PRO B 1 146 ? -27.406 -14.648 -5.582 1 71.5 146 PRO B O 1
ATOM 2786 N N . GLU B 1 147 ? -27.125 -13.344 -3.922 1 64.75 147 GLU B N 1
ATOM 2787 C CA . GLU B 1 147 ? -27.688 -12.172 -4.586 1 64.75 147 GLU B CA 1
ATOM 2788 C C . GLU B 1 147 ? -26.594 -11.164 -4.941 1 64.75 147 GLU B C 1
ATOM 2790 O O . GLU B 1 147 ? -26.469 -10.125 -4.293 1 64.75 147 GLU B O 1
ATOM 2795 N N . ASN B 1 148 ? -25.719 -11.742 -5.812 1 60.97 148 ASN B N 1
ATOM 2796 C CA . ASN B 1 148 ? -24.609 -10.844 -6.098 1 60.97 148 ASN B CA 1
ATOM 2797 C C . ASN B 1 148 ? -25.047 -9.68 -6.984 1 60.97 148 ASN B C 1
ATOM 2799 O O . ASN B 1 148 ? -25.844 -9.859 -7.902 1 60.97 148 ASN B O 1
ATOM 2803 N N . LYS B 1 149 ? -24.891 -8.43 -6.441 1 66.38 149 LYS B N 1
ATOM 2804 C CA . LYS B 1 149 ? -24.984 -7.285 -7.344 1 66.38 149 LYS B CA 1
ATOM 2805 C C . LYS B 1 149 ? -24.078 -7.465 -8.555 1 66.38 149 LYS B C 1
ATOM 2807 O O . LYS B 1 149 ? -23.156 -8.273 -8.531 1 66.38 149 LYS B O 1
ATOM 2812 N N . SER B 1 150 ? -24.484 -7.086 -9.672 1 79.38 150 SER B N 1
ATOM 2813 C CA . SER B 1 150 ? -23.672 -7.035 -10.875 1 79.38 150 SER B CA 1
ATOM 2814 C C . SER B 1 150 ? -22.297 -6.426 -10.594 1 79.38 150 SER B C 1
ATOM 2816 O O . SER B 1 150 ? -22.016 -5.297 -11 1 79.38 150 SER B O 1
ATOM 2818 N N . ILE B 1 151 ? -21.578 -7.129 -9.68 1 84.5 151 ILE B N 1
ATOM 2819 C CA . ILE B 1 151 ? -20.25 -6.629 -9.344 1 84.5 151 ILE B CA 1
ATOM 2820 C C . ILE B 1 151 ? -19.25 -7.031 -10.438 1 84.5 151 ILE B C 1
ATOM 2822 O O . ILE B 1 151 ? -19.266 -8.164 -10.914 1 84.5 151 ILE B O 1
ATOM 2826 N N . ASP B 1 152 ? -18.531 -6.094 -10.859 1 90.56 152 ASP B N 1
ATOM 2827 C CA . ASP B 1 152 ? -17.453 -6.332 -11.805 1 90.56 152 ASP B CA 1
ATOM 2828 C C . ASP B 1 152 ? -16.312 -7.121 -11.141 1 90.56 152 ASP B C 1
ATOM 2830 O O . ASP B 1 152 ? -15.688 -6.645 -10.195 1 90.56 152 ASP B O 1
ATOM 2834 N N . ALA B 1 153 ? -16.125 -8.352 -11.672 1 92.19 153 ALA B N 1
ATOM 2835 C CA . ALA B 1 153 ? -15.117 -9.242 -11.094 1 92.19 153 ALA B CA 1
ATOM 2836 C C . ALA B 1 153 ? -13.742 -8.594 -11.109 1 92.19 153 ALA B C 1
ATOM 2838 O O . ALA B 1 153 ? -12.93 -8.828 -10.203 1 92.19 153 ALA B O 1
ATOM 2839 N N . LYS B 1 154 ? -13.453 -7.773 -12.086 1 93.62 154 LYS B N 1
ATOM 2840 C CA . LYS B 1 154 ? -12.172 -7.078 -12.172 1 93.62 154 LYS B CA 1
ATOM 2841 C C . LYS B 1 154 ? -12.008 -6.078 -11.031 1 93.62 154 LYS B C 1
ATOM 2843 O O . LYS B 1 154 ? -10.938 -5.98 -10.43 1 93.62 154 LYS B O 1
ATOM 2848 N N . VAL B 1 155 ? -13.094 -5.438 -10.727 1 93.06 155 VAL B N 1
ATOM 2849 C CA . VAL B 1 155 ? -13.07 -4.457 -9.648 1 93.06 155 VAL B CA 1
ATOM 2850 C C . VAL B 1 155 ? -12.945 -5.168 -8.305 1 93.06 155 VAL B C 1
ATOM 2852 O O . VAL B 1 155 ? -12.164 -4.75 -7.441 1 93.06 155 VAL B O 1
ATOM 2855 N N . PHE B 1 156 ? -13.711 -6.23 -8.203 1 92.69 156 PHE B N 1
ATOM 2856 C CA . PHE B 1 156 ? -13.641 -7 -6.965 1 92.69 156 PHE B CA 1
ATOM 2857 C C . PHE B 1 156 ? -12.242 -7.566 -6.758 1 92.69 156 PHE B C 1
ATOM 2859 O O . PHE B 1 156 ? -11.68 -7.465 -5.664 1 92.69 156 PHE B O 1
ATOM 2866 N N . ALA B 1 157 ? -11.664 -8.102 -7.809 1 92.75 157 ALA B N 1
ATOM 2867 C CA . ALA B 1 157 ? -10.297 -8.609 -7.738 1 92.75 157 ALA B CA 1
ATOM 2868 C C . ALA B 1 157 ? -9.312 -7.5 -7.375 1 92.75 157 ALA B C 1
ATOM 2870 O O . ALA B 1 157 ? -8.406 -7.707 -6.57 1 92.75 157 ALA B O 1
ATOM 2871 N N . GLY B 1 158 ? -9.477 -6.332 -7.969 1 92.19 158 GLY B N 1
ATOM 2872 C CA . GLY B 1 158 ? -8.648 -5.18 -7.645 1 92.19 158 GLY B CA 1
ATOM 2873 C C . GLY B 1 158 ? -8.766 -4.758 -6.191 1 92.19 158 GLY B C 1
ATOM 2874 O O . GLY B 1 158 ? -7.766 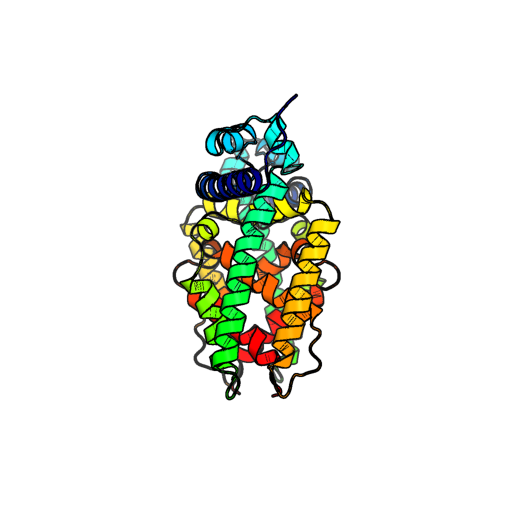-4.387 -5.566 1 92.19 158 GLY B O 1
ATOM 2875 N N . ALA B 1 159 ? -9.984 -4.832 -5.668 1 92.19 159 ALA B N 1
ATOM 2876 C CA . ALA B 1 159 ? -10.203 -4.48 -4.27 1 92.19 159 ALA B CA 1
ATOM 2877 C C . ALA B 1 159 ? -9.5 -5.465 -3.338 1 92.19 159 ALA B C 1
ATOM 2879 O O . ALA B 1 159 ? -8.922 -5.062 -2.328 1 92.19 159 ALA B O 1
ATOM 2880 N N . LEU B 1 160 ? -9.586 -6.699 -3.709 1 89.19 160 LEU B N 1
ATOM 2881 C CA . LEU B 1 160 ? -8.891 -7.711 -2.922 1 89.19 160 LEU B CA 1
ATOM 2882 C C . LEU B 1 160 ? -7.379 -7.5 -2.979 1 89.19 160 LEU B C 1
ATOM 2884 O O . LEU B 1 160 ? -6.691 -7.641 -1.967 1 89.19 160 LEU B O 1
ATOM 2888 N N . ARG B 1 161 ? -6.875 -7.191 -4.137 1 87.62 161 ARG B N 1
ATOM 2889 C CA . ARG B 1 161 ? -5.457 -6.879 -4.297 1 87.62 161 ARG B CA 1
ATOM 2890 C C . ARG B 1 161 ? -5.059 -5.688 -3.43 1 87.62 161 ARG B C 1
ATOM 2892 O O . ARG B 1 161 ? -4.02 -5.715 -2.77 1 87.62 161 ARG B O 1
ATOM 2899 N N . ALA B 1 162 ? -5.871 -4.688 -3.428 1 88.56 162 ALA B N 1
ATOM 2900 C CA . ALA B 1 162 ? -5.617 -3.508 -2.605 1 88.56 162 ALA B CA 1
ATOM 2901 C C . ALA B 1 162 ? -5.578 -3.869 -1.124 1 88.56 162 ALA B C 1
ATOM 2903 O O . ALA B 1 162 ? -4.707 -3.4 -0.387 1 88.56 162 ALA B O 1
ATOM 2904 N N . ALA B 1 163 ? -6.512 -4.676 -0.741 1 86.88 163 ALA B N 1
ATOM 2905 C CA . ALA B 1 163 ? -6.547 -5.121 0.649 1 86.88 163 ALA B CA 1
ATOM 2906 C C . ALA B 1 163 ? -5.273 -5.887 1.013 1 86.88 163 ALA B C 1
ATOM 2908 O O . ALA B 1 163 ? -4.703 -5.676 2.086 1 86.88 163 ALA B O 1
ATOM 2909 N N . PHE B 1 164 ? -4.812 -6.68 0.129 1 81.94 164 PHE B N 1
ATOM 2910 C CA . PHE B 1 164 ? -3.584 -7.43 0.353 1 81.94 164 PHE B CA 1
ATOM 2911 C C . PHE B 1 164 ? -2.396 -6.484 0.516 1 81.94 164 PHE B C 1
ATOM 2913 O O . PHE B 1 164 ? -1.563 -6.676 1.403 1 81.94 164 PHE B O 1
ATOM 2920 N N . LEU B 1 165 ? -2.33 -5.539 -0.335 1 83.75 165 LEU B N 1
ATOM 2921 C CA . LEU B 1 165 ? -1.221 -4.594 -0.294 1 83.75 165 LEU B CA 1
ATOM 2922 C C . LEU B 1 165 ? -1.226 -3.805 1.012 1 83.75 165 LEU B C 1
ATOM 2924 O O . LEU B 1 165 ? -0.168 -3.41 1.509 1 83.75 165 LEU B O 1
ATOM 2928 N N . THR B 1 166 ? -2.418 -3.643 1.566 1 82.38 166 THR B N 1
ATOM 2929 C CA . THR B 1 166 ? -2.525 -2.939 2.84 1 82.38 166 THR B CA 1
ATOM 2930 C C . THR B 1 166 ? -1.874 -3.746 3.961 1 82.38 166 THR B C 1
ATOM 2932 O O . THR B 1 166 ? -1.326 -3.176 4.906 1 82.3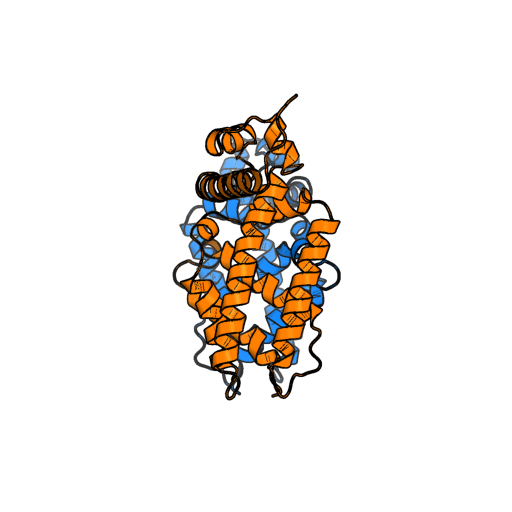8 166 THR B O 1
ATOM 2935 N N . ILE B 1 167 ? -1.886 -5.066 3.811 1 79.62 167 ILE B N 1
ATOM 2936 C CA . ILE B 1 167 ? -1.267 -5.934 4.809 1 79.62 167 ILE B CA 1
ATOM 2937 C C . ILE B 1 167 ? 0.219 -5.602 4.93 1 79.62 167 ILE B C 1
ATOM 2939 O O . ILE B 1 167 ? 0.786 -5.652 6.023 1 79.62 167 ILE B O 1
ATOM 2943 N N . LEU B 1 168 ? 0.797 -5.148 3.832 1 80.75 168 LEU B N 1
ATOM 2944 C CA . LEU B 1 168 ? 2.221 -4.836 3.789 1 80.75 168 LEU B CA 1
ATOM 2945 C C . LEU B 1 168 ? 2.5 -3.484 4.438 1 80.75 168 LEU B C 1
ATOM 2947 O O . LEU B 1 168 ? 3.66 -3.105 4.617 1 80.75 168 LEU B O 1
ATOM 2951 N N . ASN B 1 169 ? 1.43 -2.807 4.859 1 82.19 169 ASN B N 1
ATOM 2952 C CA . ASN B 1 169 ? 1.59 -1.474 5.434 1 82.19 169 ASN B CA 1
ATOM 2953 C C . ASN B 1 169 ? 1.298 -1.468 6.93 1 82.19 169 ASN B C 1
ATOM 2955 O O . ASN B 1 169 ? 0.882 -0.447 7.48 1 82.19 169 ASN B O 1
ATOM 2959 N N . GLU B 1 170 ? 1.498 -2.57 7.555 1 83.5 170 GLU B N 1
ATOM 2960 C CA . GLU B 1 170 ? 1.168 -2.725 8.969 1 83.5 170 GLU B CA 1
ATOM 2961 C C . GLU B 1 170 ? 1.856 -1.658 9.82 1 83.5 170 GLU B C 1
ATOM 2963 O O . GLU B 1 170 ? 1.223 -1.027 10.664 1 83.5 170 GLU B O 1
ATOM 2968 N N . LYS B 1 171 ? 3.072 -1.393 9.594 1 80.62 171 LYS B N 1
ATOM 2969 C CA . LYS B 1 171 ? 3.832 -0.429 10.391 1 80.62 171 LYS B CA 1
ATOM 2970 C C . LYS B 1 171 ? 3.348 0.996 10.133 1 80.62 171 LYS B C 1
ATOM 2972 O O . LYS B 1 171 ? 3.277 1.809 11.055 1 80.62 171 LYS B O 1
ATOM 2977 N N . THR B 1 172 ? 2.98 1.24 8.891 1 81.88 172 THR B N 1
ATOM 2978 C CA . THR B 1 172 ? 2.533 2.576 8.516 1 81.88 172 THR B CA 1
ATOM 2979 C C . THR B 1 172 ? 1.13 2.848 9.047 1 81.88 172 THR B C 1
ATOM 2981 O O . THR B 1 172 ? 0.824 3.967 9.469 1 81.88 172 THR B O 1
ATOM 2984 N N . ILE B 1 173 ? 0.274 1.865 9.023 1 84.25 173 ILE B N 1
ATOM 2985 C CA . ILE B 1 173 ? -1.093 1.996 9.516 1 84.25 173 ILE B CA 1
ATOM 2986 C C . ILE B 1 173 ? -1.091 2.029 11.039 1 84.25 173 ILE B C 1
ATOM 2988 O O . ILE B 1 173 ? -1.825 2.811 11.648 1 84.25 173 ILE B O 1
ATOM 2992 N N . GLY B 1 174 ? -0.27 1.379 11.672 1 82.88 174 GLY B N 1
ATOM 2993 C CA . GLY B 1 174 ? -0.17 1.193 13.109 1 82.88 174 GLY B CA 1
ATOM 2994 C C . GLY B 1 174 ? -0.323 -0.255 13.539 1 82.88 174 GLY B C 1
ATOM 2995 O O . GLY B 1 174 ? -1.405 -0.833 13.414 1 82.88 174 GLY B O 1
ATOM 2996 N N . THR B 1 175 ? 0.727 -0.775 14.125 1 80.81 175 THR B N 1
ATOM 2997 C CA . THR B 1 175 ? 0.798 -2.197 14.445 1 80.81 175 THR B CA 1
ATOM 2998 C C . THR B 1 175 ? -0.27 -2.576 15.469 1 80.81 175 THR B C 1
ATOM 3000 O O . THR B 1 175 ? -0.808 -3.684 15.43 1 80.81 175 THR B O 1
ATOM 3003 N N . ASP B 1 176 ? -0.703 -1.648 16.219 1 86.81 176 ASP B N 1
ATOM 3004 C CA . ASP B 1 176 ? -1.631 -1.946 17.312 1 86.81 176 ASP B CA 1
ATOM 3005 C C . ASP B 1 176 ? -3.07 -2.008 16.797 1 86.81 176 ASP B C 1
ATOM 3007 O O . ASP B 1 176 ? -3.92 -2.662 17.406 1 86.81 176 ASP B O 1
ATOM 3011 N N . ILE B 1 177 ? -3.328 -1.399 15.695 1 89.88 177 ILE B N 1
ATOM 3012 C CA . ILE B 1 177 ? -4.715 -1.316 15.25 1 89.88 177 ILE B CA 1
ATOM 3013 C C . ILE B 1 177 ? -4.855 -1.981 13.883 1 89.88 177 ILE B C 1
ATOM 3015 O O . ILE B 1 177 ? -5.961 -2.076 13.344 1 89.88 177 ILE B O 1
ATOM 3019 N N . TYR B 1 178 ? -3.832 -2.432 13.336 1 88.44 178 TYR B N 1
ATOM 3020 C CA . TYR B 1 178 ? -3.777 -2.916 11.961 1 88.44 178 TYR B CA 1
ATOM 3021 C C . TYR B 1 178 ? -4.816 -4.004 11.727 1 88.44 178 TYR B C 1
ATOM 3023 O O . TYR B 1 178 ? -5.504 -4.008 10.703 1 88.44 178 TYR B O 1
ATOM 3031 N N . ASN B 1 179 ? -4.941 -4.98 12.703 1 89.69 179 ASN B N 1
ATOM 3032 C CA . ASN B 1 179 ? -5.887 -6.078 12.516 1 89.69 179 ASN B CA 1
ATOM 3033 C C . ASN B 1 179 ? -7.324 -5.574 12.422 1 89.69 179 ASN B C 1
ATOM 3035 O O . ASN B 1 179 ? -8.102 -6.047 11.586 1 89.69 179 ASN B O 1
ATOM 3039 N N . LYS B 1 180 ? -7.641 -4.629 13.211 1 92.31 180 LYS B N 1
ATOM 3040 C CA . LYS B 1 180 ? -8.977 -4.047 13.188 1 92.31 180 LYS B CA 1
ATOM 3041 C C . LYS B 1 180 ? -9.219 -3.277 11.891 1 92.31 180 LYS B C 1
ATOM 3043 O O . LYS B 1 180 ? -10.305 -3.355 11.312 1 92.31 180 LYS B O 1
ATOM 3048 N N . VAL B 1 181 ? -8.195 -2.564 11.469 1 92.62 181 VAL B N 1
ATOM 3049 C CA . VAL B 1 181 ? -8.297 -1.783 10.234 1 92.62 181 VAL B CA 1
ATOM 3050 C C . VAL B 1 181 ? -8.477 -2.719 9.047 1 92.62 181 VAL B C 1
ATOM 3052 O O . VAL B 1 181 ? -9.336 -2.49 8.195 1 92.62 181 VAL B O 1
ATOM 3055 N N . PHE B 1 182 ? -7.707 -3.707 9.07 1 91.75 182 PHE B N 1
ATOM 3056 C CA . PHE B 1 182 ? -7.789 -4.664 7.969 1 91.75 182 PHE B CA 1
ATOM 3057 C C . PHE B 1 182 ? -9.172 -5.309 7.914 1 91.75 182 PHE B C 1
ATOM 3059 O O . PHE B 1 182 ? -9.773 -5.395 6.848 1 91.75 182 PHE B O 1
ATOM 3066 N N . LYS B 1 183 ? -9.641 -5.77 9.008 1 92.88 183 LYS B N 1
ATOM 3067 C CA . LYS B 1 183 ? -10.969 -6.367 9.062 1 92.88 183 LYS B CA 1
ATOM 3068 C C . LYS B 1 183 ? -12.039 -5.375 8.625 1 92.88 183 LYS B C 1
ATOM 3070 O O . LYS B 1 183 ? -12.992 -5.746 7.934 1 92.88 183 LYS B O 1
ATOM 3075 N N . PHE B 1 184 ? -11.867 -4.188 9.094 1 92.94 184 PHE B N 1
ATOM 3076 C CA . PHE B 1 184 ? -12.781 -3.117 8.711 1 92.94 184 PHE B CA 1
ATOM 3077 C C . PHE B 1 184 ? -12.812 -2.951 7.195 1 92.94 184 PHE B C 1
ATOM 3079 O O . PHE B 1 184 ? -13.891 -2.844 6.602 1 92.94 184 PHE B O 1
ATOM 3086 N N . MET B 1 185 ? -11.648 -2.979 6.555 1 92.38 185 MET B N 1
ATOM 3087 C CA . MET B 1 185 ? -11.531 -2.834 5.105 1 92.38 185 MET B CA 1
ATOM 3088 C C . MET B 1 185 ? -12.164 -4.023 4.391 1 92.38 185 MET B C 1
ATOM 3090 O O . MET B 1 185 ? -12.938 -3.85 3.447 1 92.38 185 MET B O 1
ATOM 3094 N N . VAL B 1 186 ? -11.883 -5.176 4.859 1 93.38 186 VAL B N 1
ATOM 3095 C CA . VAL B 1 186 ? -12.406 -6.395 4.25 1 93.38 186 VAL B CA 1
ATOM 3096 C C . VAL B 1 186 ? -13.938 -6.406 4.348 1 93.38 186 VAL B C 1
ATOM 3098 O O . VAL B 1 186 ? -14.617 -6.719 3.373 1 93.38 186 VAL B O 1
ATOM 3101 N N . ARG B 1 187 ? -14.406 -6.066 5.477 1 93.81 187 ARG B N 1
ATOM 3102 C CA . ARG B 1 187 ? -15.852 -6.031 5.656 1 93.81 187 ARG B CA 1
ATOM 3103 C C . ARG B 1 187 ? -16.516 -5.074 4.664 1 93.81 187 ARG B C 1
ATOM 3105 O O . ARG B 1 187 ? -17.562 -5.375 4.113 1 93.81 187 ARG B O 1
ATOM 3112 N N . GLY B 1 188 ? -15.859 -3.939 4.484 1 93.12 188 GLY B N 1
ATOM 3113 C CA . GLY B 1 188 ? -16.359 -2.986 3.512 1 93.12 188 GLY B CA 1
ATOM 3114 C C . GLY B 1 188 ? -16.453 -3.553 2.107 1 93.12 188 GLY B C 1
ATOM 3115 O O . GLY B 1 188 ? -17.406 -3.295 1.383 1 93.12 188 GLY B O 1
ATOM 3116 N N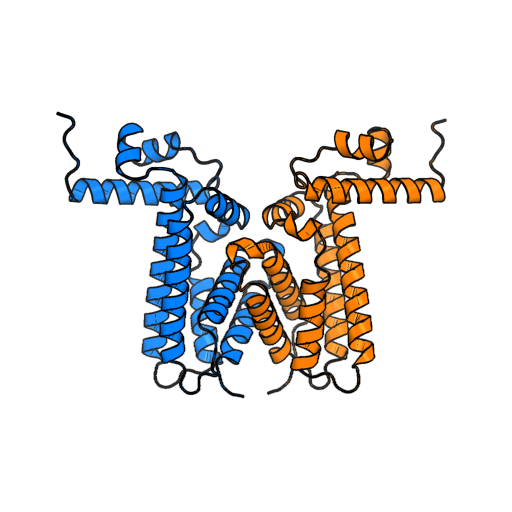 . ILE B 1 189 ? -15.461 -4.305 1.738 1 92.56 189 ILE B N 1
ATOM 3117 C CA . ILE B 1 189 ? -15.438 -4.945 0.429 1 92.56 189 ILE B CA 1
ATOM 3118 C C . ILE B 1 189 ? -16.562 -5.98 0.344 1 92.56 189 ILE B C 1
ATOM 3120 O O . ILE B 1 189 ? -17.359 -5.969 -0.603 1 92.56 189 ILE B O 1
ATOM 3124 N N . VAL B 1 190 ? -16.703 -6.805 1.341 1 91.31 190 VAL B N 1
ATOM 3125 C CA . VAL B 1 190 ? -17.641 -7.926 1.354 1 91.31 190 VAL B CA 1
ATOM 3126 C C . VAL B 1 190 ? -19.078 -7.406 1.37 1 91.31 190 VAL B C 1
ATOM 3128 O O . VAL B 1 190 ? -19.938 -7.941 0.679 1 91.31 190 VAL B O 1
ATOM 3131 N N . GLN B 1 191 ? -19.312 -6.426 2.16 1 91.5 191 GLN B N 1
ATOM 3132 C CA . GLN B 1 191 ? -20.641 -5.867 2.273 1 91.5 191 GLN B CA 1
ATOM 3133 C C . GLN B 1 191 ? -21.188 -5.461 0.907 1 91.5 191 GLN B C 1
ATOM 3135 O O . GLN B 1 191 ? -22.391 -5.574 0.655 1 91.5 191 GLN B O 1
ATOM 3140 N N . GLN B 1 192 ? -20.344 -5.039 0.08 1 90.75 192 GLN B N 1
ATOM 3141 C CA . GLN B 1 192 ? -20.781 -4.531 -1.219 1 90.75 192 GLN B CA 1
ATOM 3142 C C . GLN B 1 192 ? -21.125 -5.676 -2.168 1 90.75 192 GLN B C 1
ATOM 3144 O O . GLN B 1 192 ? -21.688 -5.453 -3.246 1 90.75 192 GLN B O 1
ATOM 3149 N N . LEU B 1 193 ? -20.734 -6.809 -1.774 1 88.94 193 LEU B N 1
ATOM 3150 C CA . LEU B 1 193 ? -21.047 -7.984 -2.58 1 88.94 193 LEU B CA 1
ATOM 3151 C C . LEU B 1 193 ? -22.484 -8.422 -2.355 1 88.94 193 LEU B C 1
ATOM 3153 O O . LEU B 1 193 ? -23.047 -9.172 -3.158 1 88.94 193 LEU B O 1
ATOM 3157 N N . PHE B 1 194 ? -23 -7.992 -1.24 1 85.19 194 PHE B N 1
ATOM 3158 C CA . PHE B 1 194 ? -24.344 -8.438 -0.866 1 85.19 194 PHE B CA 1
ATOM 3159 C C . PHE B 1 194 ? -25.359 -7.336 -1.101 1 85.19 194 PHE B C 1
ATOM 3161 O O . PHE B 1 194 ? -25.031 -6.148 -1.024 1 85.19 194 PHE B O 1
ATOM 3168 N N . LYS B 1 195 ? -26.5 -7.621 -1.656 1 70 195 LYS B N 1
ATOM 3169 C CA . LYS B 1 195 ? -27.609 -6.684 -1.858 1 70 195 LYS B CA 1
ATOM 3170 C C . LYS B 1 195 ? -28.062 -6.086 -0.533 1 70 195 LYS B C 1
ATOM 3172 O O . LYS B 1 195 ? -28.031 -6.75 0.503 1 70 195 LYS B O 1
ATOM 3177 N N . ASP B 1 196 ? -28.125 -4.645 -0.513 1 57.44 196 ASP B N 1
ATOM 3178 C CA . ASP B 1 196 ? -28.797 -4.004 0.618 1 57.44 196 ASP B CA 1
ATOM 3179 C C . ASP B 1 196 ? -30.141 -4.664 0.908 1 57.44 196 ASP B C 1
ATOM 3181 O O . ASP B 1 196 ? -30.766 -5.219 0.007 1 57.44 196 ASP B O 1
#

Radius of gyration: 23.55 Å; Cα contacts (8 Å, |Δi|>4): 378; chains: 2; bounding box: 56×74×39 Å

InterPro domains:
  IPR001647 DNA-binding HTH domain, TetR-type [PF00440] (24-61)
  IPR001647 DNA-binding HTH domain, TetR-type [PS50977] (11-71)
  IPR009057 Homedomain-like superfamily [SSF46689] (10-79)
  IPR050624 Nucleoid occlusion factor SlmA/HTH-type transcriptional regulator [PTHR43479] (9-169)

Foldseek 3Di:
DPDDQDPVRLVLLLVQLLVQLLVCLLVPRQPPDDLVSSCVRSVHDSVVVCVNPVDSLVSNVVSVVVVVVVLLVQLVVQCVVCLVPDDLVSNLCSLLCSCPVVPDSSLQSHAPVRVVVSVVPDDPVVVVVVLVVLLVSLVVVLVSADPFDVDRSSVLSVLVVVLNNLSSCCVVVDVVCSSVVSSVSSSVSSVNRHDD/DPDDQDPVRLVLLLVQLLVQLLVCLLVPRQPPDDLVSSCVRSVHDSVVVCVNPVDSLVSNVVSVVVVVVVLLVQLVVLCVVCLVPDDLVSNLCSLLCSCPVVPDSSLQSHAPVRVVVSVVPDDPVVVVVVLVVLLVSLVVVLVSADPFDVDRSSVLSVLVVVLNNLSSCCVVVDVVCSSVVSSVSSSVSSVNRHDD

Organism: NCBI:txid2094150

Solvent-accessible surface area (backbone atoms only — not comparable to full-atom values): 21238 Å² total; per-residue (Å²): 122,87,76,73,73,49,73,68,53,46,50,53,46,52,51,35,40,38,50,36,43,50,51,39,28,49,72,63,24,65,85,73,52,49,68,69,58,39,24,60,67,43,70,51,50,71,72,58,46,53,76,76,34,92,42,68,59,54,46,47,49,54,42,51,47,52,52,50,50,51,52,50,51,52,49,54,53,54,47,66,73,38,63,92,64,72,41,55,67,55,51,28,47,53,54,40,45,51,58,65,74,60,51,52,76,42,49,81,41,44,40,54,44,50,54,52,50,42,65,71,71,46,58,66,67,60,54,50,49,51,52,50,48,43,27,52,49,33,47,57,53,52,68,70,41,84,59,50,50,95,66,54,36,62,40,52,25,29,39,52,51,46,54,55,58,44,62,44,34,33,75,80,59,27,73,90,48,32,69,58,19,49,40,50,50,44,34,15,53,43,47,65,45,44,65,130,125,87,76,73,73,50,74,66,54,47,52,51,46,53,51,35,39,39,52,37,43,50,51,37,27,47,73,61,24,65,85,73,50,49,67,69,57,39,24,60,67,43,69,51,51,71,73,58,45,52,76,75,35,92,41,68,60,55,46,47,50,51,42,52,48,53,50,50,50,51,50,50,51,52,49,52,54,55,47,65,73,39,65,92,63,73,41,55,66,53,50,28,47,52,55,40,46,51,59,64,74,60,52,51,74,40,50,80,40,43,38,54,44,50,53,53,51,43,64,72,70,46,59,64,67,61,54,50,48,50,51,50,49,41,26,53,50,31,46,58,54,52,67,70,42,86,61,48,50,95,67,53,38,63,42,52,26,29,40,52,50,46,54,54,57,44,62,44,34,34,76,79,58,27,71,88,47,32,68,59,18,49,40,50,50,45,34,16,52,43,46,66,45,44,64,130